Protein 7UWI (pdb70)

Organism: Homo sapiens (NCBI:txid9606)

Structure (mmCIF, N/CA/C/O backbone):
data_7UWI
#
_entry.id   7UWI
#
_cell.length_a   49.680
_cell.length_b   91.810
_cell.length_c   113.350
_cell.angle_alpha   90.000
_cell.angle_beta   90.000
_cell.angle_gamma   90.000
#
_symmetry.space_group_name_H-M   'P 21 21 21'
#
loop_
_entity.id
_entity.type
_entity.pdbx_description
1 polymer 'Catenin beta-1'
2 polymer 'Helicon Polypeptide FP01567'
3 non-polymer 'PHOSPHATE ION'
4 non-polymer GLYCEROL
5 non-polymer "N,N'-(1,4-phenylene)diacetamide"
6 water water
#
loop_
_atom_site.group_PDB
_atom_site.id
_atom_site.type_symbol
_atom_site.label_atom_id
_atom_site.label_alt_id
_atom_site.label_comp_id
_atom_site.label_asym_id
_atom_site.label_entity_id
_atom_site.label_seq_id
_atom_site.pdbx_PDB_ins_code
_atom_site.Cartn_x
_atom_site.Cartn_y
_atom_site.Cartn_z
_atom_site.occupancy
_atom_site.B_iso_or_equiv
_atom_site.auth_seq_id
_atom_site.auth_comp_id
_atom_site.auth_asym_id
_atom_site.auth_atom_id
_atom_site.pdbx_PDB_model_num
ATOM 1 N N . GLU A 1 5 ? -42.77000 50.90300 8.67000 1.000 99.26543 147 GLU A N 1
ATOM 2 C CA . GLU A 1 5 ? -42.98900 51.34500 7.26600 1.000 95.91807 147 GLU A CA 1
ATOM 3 C C . GLU A 1 5 ? -42.67100 50.19100 6.31900 1.000 88.32187 147 GLU A C 1
ATOM 4 O O . GLU A 1 5 ? -42.02800 49.23000 6.77800 1.000 104.10511 147 GLU A O 1
ATOM 10 N N . LEU A 1 6 ? -43.09300 50.29700 5.05700 1.000 95.08444 148 LEU A N 1
ATOM 11 C CA . LEU A 1 6 ? -42.80900 49.24400 4.04200 1.000 91.61136 148 LEU A CA 1
ATOM 12 C C . LEU A 1 6 ? -43.50900 47.95400 4.44700 1.000 89.21775 148 LEU A C 1
ATOM 13 O O . LEU A 1 6 ? -44.58900 47.67500 3.90600 1.000 98.07883 148 LEU A O 1
ATOM 18 N N . ALA A 1 7 ? -42.89600 47.20900 5.36000 1.000 91.85057 149 ALA A N 1
ATOM 19 C CA . ALA A 1 7 ? -43.48500 45.94600 5.85300 1.000 96.68373 149 ALA A CA 1
ATOM 20 C C . ALA A 1 7 ? -44.93200 46.16200 6.29800 1.000 95.70257 149 ALA A C 1
ATOM 21 O O . ALA A 1 7 ? -45.72300 45.21500 6.19500 1.000 102.69875 149 ALA A O 1
ATOM 23 N N . THR A 1 8 ? -45.25400 47.35300 6.79400 1.000 94.79073 150 THR A N 1
ATOM 24 C CA . THR A 1 8 ? -46.61400 47.60000 7.32600 1.000 95.03625 150 THR A CA 1
ATOM 25 C C . THR A 1 8 ? -47.61100 47.79900 6.18800 1.000 97.91308 150 THR A C 1
ATOM 26 O O . THR A 1 8 ? -48.77100 47.39700 6.35800 1.000 104.55835 150 THR A O 1
ATOM 30 N N . ARG A 1 9 ? -47.18700 48.38900 5.07300 1.000 99.20197 151 ARG A N 1
ATOM 31 C CA . ARG A 1 9 ? -48.16200 48.70100 4.03200 1.000 95.46063 151 ARG A CA 1
ATOM 32 C C . ARG A 1 9 ? -47.61800 48.50900 2.62000 1.000 91.42669 151 ARG A C 1
ATOM 33 O O . ARG A 1 9 ? -48.23600 47.80700 1.81400 1.000 92.54224 151 ARG A O 1
ATOM 41 N N . ALA A 1 10 ? -46.47400 49.12700 2.31300 1.000 90.68941 152 ALA A N 1
ATOM 42 C CA . ALA A 1 10 ? -45.96100 49.12500 0.94400 1.000 86.40158 152 ALA A CA 1
ATOM 43 C C . ALA A 1 10 ? -45.81900 47.71200 0.39400 1.000 89.52017 152 ALA A C 1
ATOM 44 O O . ALA A 1 10 ? -46.34400 47.39600 -0.68400 1.000 87.28277 152 ALA A O 1
ATOM 46 N N . ILE A 1 11 ? -45.12500 46.84100 1.13100 1.000 91.43650 153 ILE A N 1
ATOM 47 C CA . ILE A 1 11 ? -44.93100 45.46900 0.66100 1.000 83.46677 153 ILE A CA 1
ATOM 48 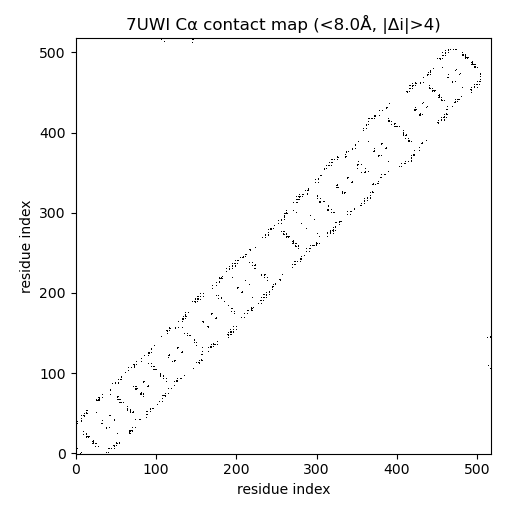C C . ILE A 1 11 ? -46.24300 44.68900 0.64200 1.000 74.69571 153 ILE A C 1
ATOM 49 O O . ILE A 1 11 ? -46.51300 44.00900 -0.36300 1.000 82.37505 153 ILE A O 1
ATOM 54 N N . PRO A 1 12 ? -47.09300 44.72200 1.69000 1.000 75.51906 154 PRO A N 1
ATOM 55 C CA . PRO A 1 12 ? -48.42700 44.10600 1.54200 1.000 81.07341 154 PRO A CA 1
ATOM 56 C C . PRO A 1 12 ? -49.23200 44.67500 0.38700 1.000 73.19074 154 PRO A C 1
ATOM 57 O O . PRO A 1 12 ? -49.96400 43.92700 -0.27200 1.000 73.69368 154 PRO A O 1
ATOM 61 N N . GLU A 1 13 ? -49.13400 45.98300 0.13300 1.000 68.94572 155 GLU A N 1
ATOM 62 C CA . GLU A 1 13 ? -49.85300 46.56800 -0.99400 1.000 82.55181 155 GLU A CA 1
ATOM 63 C C . GLU A 1 13 ? -49.21600 46.16300 -2.31600 1.000 81.12647 155 GLU A C 1
ATOM 64 O O . GLU A 1 13 ? -49.92200 45.87100 -3.28900 1.000 86.65519 155 GLU A O 1
ATOM 70 N N . LEU A 1 14 ? -47.88300 46.13700 -2.36900 1.000 74.54833 156 LEU A N 1
ATOM 71 C CA . LEU A 1 14 ? -47.19800 45.70500 -3.58300 1.000 76.44144 156 LEU A CA 1
ATOM 72 C C . LEU A 1 14 ? -47.43400 44.22500 -3.85200 1.000 73.61515 156 LEU A C 1
ATOM 73 O O . LEU A 1 14 ? -47.55800 43.81400 -5.01100 1.000 83.01898 156 LEU A O 1
ATOM 78 N N . THR A 1 15 ? -47.48900 43.40900 -2.79600 1.000 72.49617 157 THR A N 1
ATOM 79 C CA . THR A 1 15 ? -47.85600 42.00700 -2.96800 1.000 73.25192 157 THR A CA 1
ATOM 80 C C . THR A 1 15 ? -49.26200 41.88200 -3.53900 1.000 71.93642 157 THR A C 1
ATOM 81 O O . THR A 1 15 ? -49.52100 41.03200 -4.39900 1.000 70.76405 157 THR A O 1
ATOM 85 N N . LYS A 1 16 ? -50.18000 42.73700 -3.08200 1.000 77.08071 158 LYS A N 1
ATOM 86 C CA . LYS A 1 16 ? -51.54700 42.71100 -3.59100 1.000 79.34142 158 LYS A CA 1
ATOM 87 C C . LYS A 1 16 ? -51.60400 43.16400 -5.04500 1.000 80.00522 158 LYS A C 1
ATOM 88 O O . LYS A 1 16 ? -52.40300 42.64400 -5.83200 1.000 81.76513 158 LYS A O 1
ATOM 94 N N . LEU A 1 17 ? -50.76500 44.13100 -5.42000 1.000 66.76572 159 LEU A N 1
ATOM 95 C CA . LEU A 1 17 ? -50.71600 44.58300 -6.80500 1.000 82.73965 159 LEU A CA 1
ATOM 96 C C . LEU A 1 17 ? -49.95600 43.60900 -7.69500 1.000 82.62838 159 LEU A C 1
ATOM 97 O O . LEU A 1 17 ? -50.23700 43.52200 -8.89600 1.000 69.85766 159 LEU A O 1
ATOM 102 N N . LEU A 1 18 ? -48.99700 42.87300 -7.12900 1.000 70.06133 160 LEU A N 1
ATOM 103 C CA . LEU A 1 18 ? -48.18600 41.95700 -7.92200 1.000 73.35499 160 LEU A CA 1
ATOM 104 C C . LEU A 1 18 ? -48.96300 40.72500 -8.36500 1.000 72.99045 160 LEU A C 1
ATOM 105 O O . LEU A 1 18 ? -48.53600 40.04600 -9.30500 1.000 72.04118 160 LEU A O 1
ATOM 110 N N . ASN A 1 19 ? -50.08600 40.42000 -7.71500 1.000 81.11522 161 ASN A N 1
ATOM 111 C CA . ASN A 1 19 ? -50.92700 39.29000 -8.09200 1.000 78.32672 161 ASN A CA 1
ATOM 112 C C . ASN A 1 19 ? -52.30800 39.74300 -8.55200 1.000 83.24308 161 ASN A C 1
ATOM 113 O O . ASN A 1 19 ? -53.28700 39.00400 -8.43200 1.000 80.17511 161 ASN A O 1
ATOM 118 N N . ASP A 1 20 ? -52.39500 40.96000 -9.07600 1.000 88.35148 162 ASP A N 1
ATOM 119 C CA . ASP A 1 20 ? -53.62300 41.44600 -9.67500 1.000 81.93145 162 ASP A CA 1
ATOM 120 C C . ASP A 1 20 ? -53.80300 40.83700 -11.06200 1.000 88.75162 162 ASP A C 1
ATOM 121 O O . ASP A 1 20 ? -52.84500 40.40800 -11.71000 1.000 91.95236 162 ASP A O 1
ATOM 126 N N . GLU A 1 21 ? -55.05500 40.79200 -11.51600 1.000 93.17733 163 GLU A N 1
ATOM 127 C CA . GLU A 1 21 ? -55.30700 40.25100 -12.84600 1.000 91.87821 163 GLU A CA 1
ATOM 128 C C . GLU A 1 21 ? -54.98200 41.26800 -13.93100 1.000 95.59744 163 GLU A C 1
ATOM 129 O O . GLU A 1 21 ? -54.60300 40.88100 -15.04000 1.000 98.62910 163 GLU A O 1
ATOM 135 N N . ASP A 1 22 ? -55.09000 42.56100 -13.64000 1.000 93.44595 164 ASP A N 1
ATOM 136 C CA . ASP A 1 22 ? -54.69700 43.55900 -14.62700 1.000 83.67254 164 ASP A CA 1
ATOM 137 C C . ASP A 1 22 ? -53.19800 43.43800 -14.88000 1.000 92.14793 164 ASP A C 1
ATOM 138 O O . ASP A 1 22 ? -52.38600 43.72000 -13.99200 1.000 81.40824 164 ASP A O 1
ATOM 143 N N . GLN A 1 23 ? -52.83100 42.98400 -16.08300 1.000 81.16189 165 GLN A N 1
ATOM 144 C CA . GLN A 1 23 ? -51.42000 42.78000 -16.39800 1.000 80.91758 165 GLN A CA 1
ATOM 145 C C . GLN A 1 23 ? -50.62600 44.07200 -16.27800 1.000 76.90977 165 GLN A C 1
ATOM 146 O O . GLN A 1 23 ? -49.46500 44.04700 -15.85400 1.000 80.66018 165 GLN A O 1
ATOM 152 N N . VAL A 1 24 ? -51.23100 45.20700 -16.63200 1.000 83.56594 166 VAL A N 1
ATOM 153 C CA . VAL A 1 24 ? -50.53800 46.48600 -16.51900 1.000 87.88762 166 VAL A CA 1
ATOM 154 C C . VAL A 1 24 ? -50.24400 46.81700 -15.06000 1.000 82.74142 166 VAL A C 1
ATOM 155 O O . VAL A 1 24 ? -49.20800 47.41900 -14.75000 1.000 78.09677 166 VAL A O 1
ATOM 159 N N . VAL A 1 25 ? -51.13700 46.43500 -14.14400 1.000 86.86638 167 VAL A N 1
ATOM 160 C CA . VAL A 1 25 ? -50.88400 46.66200 -12.72400 1.000 70.82577 167 VAL A CA 1
ATOM 161 C C . VAL A 1 25 ? -49.75000 45.76700 -12.23800 1.000 70.55665 167 VAL A C 1
ATOM 162 O O . VAL A 1 25 ? -48.89500 46.19500 -11.45300 1.000 80.34805 167 VAL A O 1
ATOM 166 N N . VAL A 1 26 ? -49.71500 44.51700 -12.70800 1.000 79.04939 168 VAL A N 1
ATOM 167 C CA . VAL A 1 26 ? -48.64500 43.60000 -12.32300 1.000 76.41375 168 VAL A CA 1
ATOM 168 C C . VAL A 1 26 ? -47.29600 44.11900 -12.80500 1.000 65.45024 168 VAL A C 1
ATOM 169 O O . VAL A 1 26 ? -46.30300 44.09200 -12.06700 1.000 61.63597 168 VAL A O 1
ATOM 173 N N . ASN A 1 27 ? -47.24200 44.61100 -14.04400 1.000 74.39264 169 ASN A N 1
ATOM 174 C CA A ASN A 1 27 ? -45.98100 45.10300 -14.58800 0.003 69.52587 169 ASN A CA 1
ATOM 175 C CA B ASN A 1 27 ? -45.98100 45.10300 -14.58800 0.997 71.36076 169 ASN A CA 1
ATOM 176 C C . ASN A 1 27 ? -45.50400 46.35600 -13.86600 1.000 69.85127 169 ASN A C 1
ATOM 177 O O . ASN A 1 27 ? -44.29500 46.55100 -13.70200 1.000 70.59178 169 ASN A O 1
ATOM 186 N N . LYS A 1 28 ? -46.43000 47.21300 -13.43100 1.000 72.00283 170 LYS A N 1
ATOM 187 C CA . LYS A 1 28 ? -46.03200 48.40600 -12.69100 1.000 70.48133 170 LYS A CA 1
ATOM 188 C C . LYS A 1 28 ? -45.47600 48.04000 -11.32100 1.000 81.27394 170 LYS A C 1
ATOM 189 O O . LYS A 1 28 ? -44.50700 48.65000 -10.85400 1.000 72.61314 170 LYS A O 1
ATOM 195 N N . ALA A 1 29 ? -46.07000 47.04100 -10.66500 1.000 72.50312 171 ALA A N 1
ATOM 196 C CA . ALA A 1 29 ? -45.56300 46.60300 -9.37000 1.000 58.93071 171 ALA A CA 1
ATOM 197 C C . ALA A 1 29 ? -44.21800 45.90200 -9.51200 1.000 67.01856 171 ALA A C 1
ATOM 198 O O . ALA A 1 29 ? -43.29600 46.15600 -8.72800 1.000 73.06158 171 ALA A O 1
ATOM 200 N N . ALA A 1 30 ? -44.08300 45.02800 -10.51400 1.000 72.09559 172 ALA A N 1
ATOM 201 C CA . ALA A 1 30 ? -42.84500 44.27300 -10.69200 1.000 57.02132 172 ALA A CA 1
ATOM 202 C C . ALA A 1 30 ? -41.64400 45.18800 -10.89400 1.000 71.12007 172 ALA A C 1
ATOM 203 O O . ALA A 1 30 ? -40.53300 44.85500 -10.46400 1.000 73.99187 172 ALA A O 1
ATOM 205 N N . VAL A 1 31 ? -41.84100 46.33700 -11.54500 1.000 58.32684 173 VAL A N 1
ATOM 206 C CA . VAL A 1 31 ? -40.73900 47.27600 -11.73100 1.000 60.55905 173 VAL A CA 1
ATOM 207 C C . VAL A 1 31 ? -40.36500 47.92800 -10.40600 1.000 61.01571 173 VAL A C 1
ATOM 208 O O . VAL A 1 31 ? -39.18100 48.14400 -10.11600 1.000 65.51809 173 VAL A O 1
ATOM 212 N N . MET A 1 32 ? -41.36100 48.24400 -9.57400 1.000 70.71493 174 MET A N 1
ATOM 213 C CA . MET A 1 32 ? -41.06700 48.83000 -8.27000 1.000 80.37801 174 MET A CA 1
ATOM 214 C C . MET A 1 32 ? -40.42200 47.81000 -7.33900 1.000 70.46690 174 MET A C 1
ATOM 215 O O . MET A 1 32 ? -39.50900 48.15100 -6.57700 1.000 76.42074 174 MET A O 1
ATOM 220 N N . VAL A 1 33 ? -40.88000 46.55600 -7.38400 1.000 70.28704 175 VAL A N 1
ATOM 221 C CA . VAL A 1 33 ? -40.27300 45.51500 -6.55900 1.000 69.28525 175 VAL A CA 1
ATOM 222 C C . VAL A 1 33 ? -38.82700 45.28000 -6.97700 1.000 72.74828 175 VAL A C 1
ATOM 223 O O . VAL A 1 33 ? -37.94800 45.05800 -6.13500 1.000 70.63987 175 VAL A O 1
ATOM 227 N N . HIS A 1 34 ? -38.55700 45.33100 -8.28400 1.000 71.33456 176 HIS A N 1
ATOM 228 C CA . HIS A 1 34 ? -37.18700 45.17200 -8.76100 1.000 54.94707 176 HIS A CA 1
ATOM 229 C C . HIS A 1 34 ? -36.30000 46.31100 -8.27500 1.000 62.69037 176 HIS A C 1
ATOM 230 O O . HIS A 1 34 ? -35.13000 46.09700 -7.93800 1.000 72.60321 176 HIS A O 1
ATOM 237 N N . GLN A 1 35 ? -36.84300 47.53000 -8.22300 1.000 69.35131 177 GLN A N 1
ATOM 238 C CA . GLN A 1 35 ? -36.06200 48.66700 -7.75100 1.000 62.77432 177 GLN A CA 1
ATOM 239 C C . GLN A 1 35 ? -35.82900 48.60600 -6.24700 1.000 72.94382 177 GLN A C 1
ATOM 240 O O . GLN A 1 35 ? -34.76600 49.01900 -5.77000 1.000 80.51825 177 GLN A O 1
ATOM 246 N N . LEU A 1 36 ? -36.80300 48.09900 -5.48600 1.000 70.19252 178 LEU A N 1
ATOM 247 C CA . LEU A 1 36 ? -36.62700 47.96400 -4.04400 1.000 71.17675 178 LEU A CA 1
ATOM 248 C C . LEU A 1 36 ? -35.60100 46.89800 -3.68400 1.000 74.71256 178 LEU A C 1
ATOM 249 O O . LEU A 1 36 ? -35.04400 46.94000 -2.58300 1.000 80.00003 178 LEU A O 1
ATOM 254 N N . SER A 1 37 ? -35.33800 45.95200 -4.58200 1.000 69.67421 179 SER A N 1
ATOM 255 C CA . SER A 1 37 ? -34.39600 44.87000 -4.32700 1.000 60.64287 179 SER A CA 1
ATOM 256 C C . SER A 1 37 ? -32.94400 45.27300 -4.56300 1.000 74.34832 179 SER A C 1
ATOM 257 O O . SER A 1 37 ? -32.06600 44.40400 -4.52900 1.000 72.71007 179 SER A O 1
ATOM 260 N N . LYS A 1 38 ? -32.66700 46.55700 -4.79200 1.000 77.17463 180 LYS A N 1
ATOM 261 C CA . LYS A 1 38 ? -31.32500 47.02200 -5.11600 1.000 79.19937 180 LYS A CA 1
ATOM 262 C C . LYS A 1 38 ? -30.65500 47.76200 -3.96500 1.000 79.83793 180 LYS A C 1
ATOM 263 O O . LYS A 1 38 ? -29.55100 48.28900 -4.14100 1.000 82.25343 180 LYS A O 1
ATOM 269 N N . LYS A 1 39 ? -31.28700 47.81800 -2.79500 1.000 79.59257 181 LYS A N 1
ATOM 270 C CA . LYS A 1 39 ? -30.69700 48.45700 -1.62700 1.000 80.74013 181 LYS A CA 1
ATOM 271 C C . LYS A 1 39 ? -30.96900 47.60200 -0.40000 1.000 86.73989 181 LYS A C 1
ATOM 272 O O . LYS A 1 39 ? -32.04700 47.01600 -0.27100 1.000 79.06068 181 LYS A O 1
ATOM 278 N N . GLU A 1 40 ? -29.98600 47.55100 0.50500 1.000 96.97110 182 GLU A N 1
ATOM 279 C CA . GLU A 1 40 ? -30.01800 46.58900 1.60500 1.000 88.74004 182 GLU A CA 1
ATOM 280 C C . GLU A 1 40 ? -31.24600 46.77200 2.48900 1.000 84.47324 182 GLU A C 1
ATOM 281 O O . GLU A 1 40 ? -31.84300 45.78800 2.94100 1.000 84.22466 182 GLU A O 1
ATOM 287 N N . ALA A 1 41 ? -31.63700 48.02200 2.74800 1.000 88.84316 183 ALA A N 1
ATOM 288 C CA . ALA A 1 41 ? -32.74600 48.27700 3.66400 1.000 86.40513 183 ALA A CA 1
ATOM 289 C C . ALA A 1 41 ? -34.05400 47.71300 3.12200 1.000 91.75270 183 ALA A C 1
ATOM 290 O O . ALA A 1 41 ? -34.77800 47.00100 3.82900 1.000 84.08945 183 ALA A O 1
ATOM 292 N N . SER A 1 42 ? -34.37600 48.02300 1.86600 1.000 90.14655 184 SER A N 1
ATOM 293 C CA . SER A 1 42 ? -35.62500 47.54500 1.28400 1.000 78.97335 184 SER A CA 1
ATOM 294 C C . SER A 1 42 ? -35.53100 46.09100 0.84700 1.000 74.64514 184 SER A C 1
ATOM 295 O O . SER A 1 42 ? -36.52400 45.36000 0.92900 1.000 72.04596 184 SER A O 1
ATOM 298 N N . ARG A 1 43 ? -34.35600 45.65400 0.38700 1.000 86.73539 185 ARG A N 1
ATOM 299 C CA . ARG A 1 43 ? -34.19900 44.26900 -0.04300 1.000 75.25637 185 ARG A CA 1
ATOM 300 C C . ARG A 1 43 ? -34.38500 43.30600 1.12500 1.000 72.05823 185 ARG A C 1
ATOM 301 O O . ARG A 1 43 ? -34.95100 42.21900 0.95700 1.000 63.97369 185 ARG A O 1
ATOM 309 N N . HIS A 1 44 ? -33.93200 43.69500 2.32100 1.000 85.10007 186 HIS A N 1
ATOM 310 C CA . HIS A 1 44 ? -34.15100 42.86800 3.50500 1.000 73.25630 186 HIS A CA 1
ATOM 311 C C . HIS A 1 44 ? -35.63700 42.68600 3.78600 1.000 65.86658 186 HIS A C 1
ATOM 312 O O . HIS A 1 44 ? -36.08100 41.58800 4.14500 1.000 74.64598 186 HIS A O 1
ATOM 319 N N . ALA A 1 45 ? -36.42200 43.75100 3.62900 1.000 74.40086 187 ALA A N 1
ATOM 320 C CA . ALA A 1 45 ? -37.85300 43.68200 3.89100 1.000 73.05904 187 ALA A CA 1
ATOM 321 C C . ALA A 1 45 ? -38.60900 42.86800 2.84800 1.000 68.70479 187 ALA A C 1
ATOM 322 O O . ALA A 1 45 ? -39.77100 42.52000 3.08500 1.000 69.47971 187 ALA A O 1
ATOM 324 N N . ILE A 1 46 ? -37.98700 42.56000 1.71000 1.000 68.26481 188 ILE A N 1
ATOM 325 C CA . ILE A 1 46 ? -38.62900 41.70200 0.71800 1.000 67.65769 188 ILE A CA 1
ATOM 326 C C . ILE A 1 46 ? -38.44900 40.23300 1.07900 1.000 65.86986 188 ILE A C 1
ATOM 327 O O . ILE A 1 46 ? -39.39700 39.44200 1.01300 1.000 65.41291 188 ILE A O 1
ATOM 332 N N . MET A 1 47 ? -37.23000 39.84200 1.46200 1.000 76.04032 189 MET A N 1
ATOM 333 C CA . MET A 1 47 ? -36.98100 38.45100 1.82600 1.000 64.62024 189 MET A CA 1
ATOM 334 C C . MET A 1 47 ? -37.58900 38.08000 3.17100 1.000 64.67143 189 MET A C 1
ATOM 335 O O . MET A 1 47 ? -37.73900 36.88800 3.45800 1.000 75.71956 189 MET A O 1
ATOM 340 N N . ARG A 1 48 ? -37.92500 39.06200 4.00200 1.000 63.46577 190 ARG A N 1
ATOM 341 C CA . ARG A 1 48 ? -38.60800 38.80900 5.26200 1.000 78.13877 190 ARG A CA 1
ATOM 342 C C . ARG A 1 48 ? -40.11800 38.72100 5.09300 1.000 80.34725 190 ARG A C 1
ATOM 343 O O . ARG A 1 48 ? -40.84100 38.62900 6.09000 1.000 64.48239 190 ARG A O 1
ATOM 351 N N . SER A 1 49 ? -40.60400 38.74600 3.85100 1.000 64.65509 191 SER A N 1
ATOM 352 C CA . SER A 1 49 ? -42.02100 38.60000 3.53000 1.000 65.25137 191 SER A CA 1
ATOM 353 C C . SER A 1 49 ? -42.16800 37.43300 2.56400 1.000 67.56743 191 SER A C 1
ATOM 354 O O . SER A 1 49 ? -42.04200 37.60900 1.34100 1.000 65.06556 191 SER A O 1
ATOM 357 N N . PRO A 1 50 ? -42.41400 36.22000 3.06500 1.000 62.39032 192 PRO A N 1
ATOM 358 C CA . PRO A 1 50 ? -42.66000 35.08900 2.15500 1.000 61.89510 192 PRO A CA 1
ATOM 359 C C . PRO A 1 50 ? -43.84500 35.30700 1.23200 1.000 67.01137 192 PRO A C 1
ATOM 360 O O . PRO A 1 50 ? -43.90400 34.68000 0.16600 1.000 62.94141 192 PRO A O 1
ATOM 364 N N . GLN A 1 51 ? -44.78800 36.17500 1.60600 1.000 69.24722 193 GLN A N 1
ATOM 365 C CA . GLN A 1 51 ? -45.89200 36.50200 0.71000 1.000 63.70899 193 GLN A CA 1
ATOM 366 C C . GLN A 1 51 ? -45.38800 37.21300 -0.54000 1.000 65.79743 193 GLN A C 1
ATOM 367 O O . GLN A 1 51 ? -45.87900 36.96300 -1.64700 1.000 76.11036 193 GLN A O 1
ATOM 373 N N . MET A 1 52 ? -44.40400 38.10100 -0.38200 1.000 64.08431 194 MET A N 1
ATOM 374 C CA . MET A 1 52 ? -43.86200 38.81500 -1.53300 1.000 66.33779 194 MET A CA 1
ATOM 375 C C . MET A 1 52 ? -43.05600 37.88700 -2.43300 1.000 68.14042 194 MET A C 1
ATOM 376 O O . MET A 1 52 ? -43.19000 37.93500 -3.66100 1.000 73.26050 194 MET A O 1
ATOM 381 N N . VAL A 1 53 ? -42.21400 37.03600 -1.84100 1.000 63.23013 195 VAL A N 1
ATOM 382 C CA . VAL A 1 53 ? -41.38500 36.13400 -2.63800 1.000 56.24457 195 VAL A CA 1
ATOM 383 C C . VAL A 1 53 ? -42.25600 35.16800 -3.42800 1.000 54.96014 195 VAL A C 1
ATOM 384 O O . VAL A 1 53 ? -41.95400 34.83900 -4.58200 1.000 56.43233 195 VAL A O 1
ATOM 388 N N . SER A 1 54 ? -43.34900 34.69700 -2.82300 1.000 53.73664 196 SER A N 1
ATOM 389 C CA . SER A 1 54 ? -44.27400 33.83500 -3.55100 1.000 52.87371 196 SER A CA 1
ATOM 390 C C . SER A 1 54 ? -44.86600 34.56100 -4.75300 1.000 75.60503 196 SER A C 1
ATOM 391 O O . SER A 1 54 ? -44.93300 34.00100 -5.85200 1.000 63.18129 196 SER A O 1
ATOM 394 N N . ALA A 1 55 ? -45.27900 35.81800 -4.56900 1.000 61.94304 197 ALA A N 1
ATOM 395 C CA . ALA A 1 55 ? -45.84400 36.57800 -5.68000 1.000 56.07563 197 ALA A CA 1
ATOM 396 C C . ALA A 1 55 ? -44.82300 36.77600 -6.79400 1.000 62.85793 197 ALA A C 1
ATOM 397 O O . ALA A 1 55 ? -45.16900 36.71700 -7.97900 1.000 56.68846 197 ALA A O 1
ATOM 399 N N . ILE A 1 56 ? -43.55900 37.00600 -6.43400 1.000 53.85092 198 ILE A N 1
ATOM 400 C CA . ILE A 1 56 ? -42.52200 37.19000 -7.44600 1.000 53.73948 198 ILE A CA 1
ATOM 401 C C . ILE A 1 56 ? -42.27900 35.89200 -8.20500 1.000 56.62213 198 ILE A C 1
ATOM 402 O O . ILE A 1 56 ? -42.06500 35.89900 -9.42400 1.000 61.80572 198 ILE A O 1
ATOM 407 N N . VAL A 1 57 ? -42.31500 34.75800 -7.50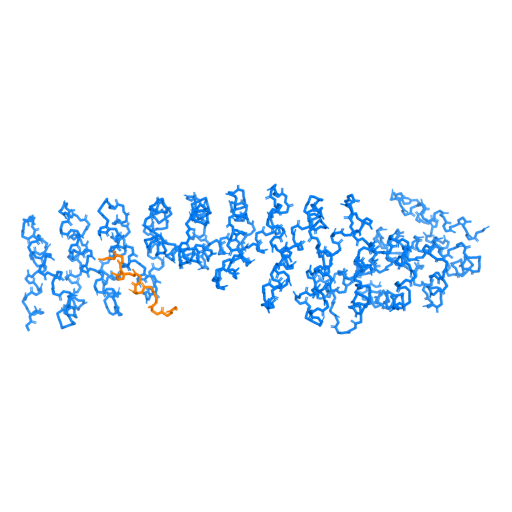300 1.000 55.86472 199 VAL A N 1
ATOM 408 C CA . VAL A 1 57 ? -42.06900 33.47100 -8.14700 1.000 61.25398 199 VAL A CA 1
ATOM 409 C C . VAL A 1 57 ? -43.21300 33.11700 -9.09200 1.000 59.47684 199 VAL A C 1
ATOM 410 O O . VAL A 1 57 ? -42.98700 32.69200 -10.23100 1.000 57.27310 199 VAL A O 1
ATOM 414 N N . ARG A 1 58 ? -44.45700 33.29200 -8.63800 1.000 59.78990 200 ARG A N 1
ATOM 415 C CA . ARG A 1 58 ? -45.60200 32.95800 -9.48100 1.000 66.63749 200 ARG A CA 1
ATOM 416 C C . ARG A 1 58 ? -45.71600 33.90300 -10.67200 1.000 65.59945 200 ARG A C 1
ATOM 417 O O . ARG A 1 58 ? -46.05100 33.47000 -11.78100 1.000 66.62051 200 ARG A O 1
ATOM 425 N N . THR A 1 59 ? -45.44700 35.19500 -10.46500 1.000 62.06112 201 THR A N 1
ATOM 426 C CA . THR A 1 59 ? -45.49700 36.14300 -11.57500 1.000 60.52142 201 THR A CA 1
ATOM 427 C C . THR A 1 59 ? -44.44800 35.81100 -12.62800 1.000 62.87668 201 THR A C 1
ATOM 428 O O . THR A 1 59 ? -44.69200 35.96500 -13.83000 1.000 56.40805 201 THR A O 1
ATOM 432 N N . MET A 1 60 ? -43.27600 35.34000 -12.19400 1.000 60.09312 202 MET A N 1
ATOM 433 C CA . MET A 1 60 ? -42.21100 35.01000 -13.13400 1.000 53.13129 202 MET A CA 1
ATOM 434 C C . MET A 1 60 ? -42.60500 33.86400 -14.05800 1.000 58.36512 202 MET A C 1
ATOM 435 O O . MET A 1 60 ? -42.22100 33.85600 -15.23300 1.000 60.72422 202 MET A O 1
ATOM 440 N N . GLN A 1 61 ? -43.38300 32.90100 -13.55900 1.000 63.76540 203 GLN A N 1
ATOM 441 C CA . GLN A 1 61 ? -43.80100 31.77100 -14.38300 1.000 63.25760 203 GLN A CA 1
ATOM 442 C C . GLN A 1 61 ? -44.92800 32.15400 -15.33500 1.000 67.01632 203 GLN A C 1
ATOM 443 O O . GLN A 1 61 ? -44.85800 31.87800 -16.53800 1.000 74.56918 203 GLN A O 1
ATOM 449 N N . ASN A 1 62 ? -45.97700 32.78700 -14.81000 1.000 65.52738 204 ASN A N 1
ATOM 450 C CA . ASN A 1 62 ? -47.23200 32.93100 -15.53600 1.000 68.04906 204 ASN A CA 1
ATOM 451 C C . ASN A 1 62 ? -47.26600 34.12300 -16.48300 1.000 79.14158 204 ASN A C 1
ATOM 452 O O . ASN A 1 62 ? -48.07600 34.12300 -17.41700 1.000 78.45689 204 ASN A O 1
ATOM 457 N N . THR A 1 63 ? -46.42200 35.13000 -16.27400 1.000 63.09086 205 THR A N 1
ATOM 458 C CA . THR A 1 63 ? -46.50500 36.33800 -17.08200 1.000 75.10116 205 THR A CA 1
ATOM 459 C C . THR A 1 63 ? -46.08500 36.06400 -18.52300 1.000 65.95529 205 THR A C 1
ATOM 460 O O . THR A 1 63 ? -45.32000 35.13900 -18.81200 1.000 78.33686 205 THR A O 1
ATOM 464 N N . ASN A 1 64 ? -46.61800 36.87500 -19.43400 1.000 74.93776 206 ASN A N 1
ATOM 465 C CA . ASN A 1 64 ? -46.21400 36.86600 -20.83200 1.000 87.67925 206 ASN A CA 1
ATOM 466 C C . ASN A 1 64 ? -45.55100 38.17400 -21.24000 1.000 87.95797 206 ASN A C 1
ATOM 467 O O . ASN A 1 64 ? -45.25800 38.37100 -22.42400 1.000 99.40675 206 ASN A O 1
ATOM 472 N N . ASP A 1 65 ? -45.31600 39.07200 -20.28800 1.000 85.14314 207 ASP A N 1
ATOM 473 C CA . ASP A 1 65 ? -44.59000 40.31000 -20.53800 1.000 84.33027 207 ASP A CA 1
ATOM 474 C C . ASP A 1 65 ? -43.10900 40.07100 -20.26800 1.000 71.60622 207 ASP A C 1
ATOM 475 O O . ASP A 1 65 ? -42.73600 39.63100 -19.17500 1.000 59.37716 207 ASP A O 1
ATOM 480 N N . VAL A 1 66 ? -42.27100 40.35400 -21.26800 1.000 68.79931 208 VAL A N 1
ATOM 481 C CA . VAL A 1 66 ? -40.83700 40.11600 -21.12700 1.000 66.28086 208 VAL A CA 1
ATOM 482 C C . VAL A 1 66 ? -40.24900 41.01100 -20.04300 1.000 73.68267 208 VAL A C 1
ATOM 483 O O . VAL A 1 66 ? -39.40500 40.57700 -19.24900 1.000 71.08376 208 VAL A O 1
ATOM 487 N N . GLU A 1 67 ? -40.69300 42.27000 -19.98400 1.000 68.45237 209 GLU A N 1
ATOM 488 C CA . GLU A 1 67 ? -40.16900 43.19400 -18.98200 1.000 64.61607 209 GLU A CA 1
ATOM 489 C C . GLU A 1 67 ? -40.53400 42.76100 -17.56800 1.000 74.44091 209 GLU A C 1
ATOM 490 O O . GLU A 1 67 ? -39.78100 43.03000 -16.62500 1.000 65.47259 209 GLU A O 1
ATOM 496 N N . THR A 1 68 ? -41.67700 42.09400 -17.39800 1.000 79.15343 210 THR A N 1
ATOM 497 C CA . THR A 1 68 ? -42.06000 41.60400 -16.07900 1.000 58.44901 210 THR A CA 1
ATOM 498 C C . THR A 1 68 ? -41.27400 40.35500 -15.70200 1.000 68.46841 210 THR A C 1
ATOM 499 O O . THR A 1 68 ? -40.82200 40.22500 -14.55900 1.000 73.41344 210 THR A O 1
ATOM 503 N N . ALA A 1 69 ? -41.10700 39.42700 -16.64700 1.000 61.96346 211 ALA A N 1
ATOM 504 C CA . ALA A 1 69 ? -40.27100 38.26000 -16.39000 1.000 55.80359 211 ALA A CA 1
ATOM 505 C C . ALA A 1 69 ? -38.82400 38.66100 -16.14300 1.000 50.99681 211 ALA A C 1
ATOM 506 O O . ALA A 1 69 ? -38.10900 37.97800 -15.40200 1.000 69.75896 211 ALA A O 1
ATOM 508 N N . ARG A 1 70 ? -38.37700 39.76300 -16.74800 1.000 55.49372 212 ARG A N 1
ATOM 509 C CA . ARG A 1 70 ? -37.02500 40.25100 -16.49400 1.000 54.61122 212 ARG A CA 1
ATOM 510 C C . ARG A 1 70 ? -36.92200 40.89600 -15.11800 1.000 64.80006 212 ARG A C 1
ATOM 511 O O . ARG A 1 70 ? -35.90000 40.75500 -14.43500 1.000 68.13656 212 ARG A O 1
ATOM 519 N N . CYS A 1 71 ? -37.96800 41.60700 -14.69200 1.000 66.64182 213 CYS A N 1
ATOM 520 C CA . CYS A 1 71 ? -37.93100 42.26200 -13.38900 1.000 52.87281 213 CYS A CA 1
ATOM 521 C C . CYS A 1 71 ? -38.09800 41.25700 -12.25600 1.000 54.60286 213 CYS A C 1
ATOM 522 O O . CYS A 1 71 ? -37.45100 41.38200 -11.21100 1.000 64.63319 213 CYS A O 1
ATOM 525 N N . THR A 1 72 ? -38.96200 40.25500 -12.44200 1.000 56.97594 214 THR A N 1
ATOM 526 C CA . THR A 1 72 ? -39.16100 39.25600 -11.39700 1.000 61.69432 214 THR A CA 1
ATOM 527 C C . THR A 1 72 ? -37.95100 38.33900 -11.27200 1.000 56.06388 214 THR A C 1
ATOM 528 O O . THR A 1 72 ? -37.51900 38.02200 -10.15800 1.000 52.94208 214 THR A O 1
ATOM 532 N N . ALA A 1 73 ? -37.39100 37.90000 -12.40300 1.000 61.03486 215 ALA A N 1
ATOM 533 C CA . ALA A 1 73 ? -36.18100 37.08700 -12.35400 1.000 61.67547 215 ALA A CA 1
ATOM 534 C C . ALA A 1 73 ? -34.99700 37.89700 -11.84500 1.000 63.79918 215 ALA A C 1
ATOM 535 O O . ALA A 1 73 ? -34.21000 37.40900 -11.02500 1.000 51.58640 215 ALA A O 1
ATOM 537 N N . GLY A 1 74 ? -34.85400 39.13700 -12.31900 1.000 54.07527 216 GLY A N 1
ATOM 538 C CA . GLY A 1 74 ? -33.81000 40.00100 -11.80000 1.000 57.02637 216 GLY A CA 1
ATOM 539 C C . GLY A 1 74 ? -33.96700 40.28800 -10.32100 1.000 65.36874 216 GLY A C 1
ATOM 540 O O . GLY A 1 74 ? -32.97600 40.48400 -9.61200 1.000 54.23782 216 GLY A O 1
ATOM 541 N N . THR A 1 75 ? -35.20900 40.31900 -9.83500 1.000 64.38298 217 THR A N 1
ATOM 542 C CA . THR A 1 75 ? -35.43600 40.44500 -8.40100 1.000 54.26036 217 THR A CA 1
ATOM 543 C C . THR A 1 75 ? -34.89200 39.22800 -7.66500 1.000 53.12796 217 THR A C 1
ATOM 544 O O . THR A 1 75 ? -34.02200 39.35100 -6.79500 1.000 63.62323 217 THR A O 1
ATOM 548 N N . LEU A 1 76 ? -35.37700 38.03300 -8.02900 1.000 49.35640 218 LEU A N 1
ATOM 549 C CA . LEU A 1 76 ? -34.93500 36.80000 -7.38200 1.000 53.35071 218 LEU A CA 1
ATOM 550 C C . LEU A 1 76 ? -33.41900 36.66000 -7.38900 1.000 61.85777 218 LEU A C 1
ATOM 551 O O . LEU A 1 76 ? -32.83700 36.14000 -6.43000 1.000 58.82710 218 LEU A O 1
ATOM 556 N N . HIS A 1 77 ? -32.76200 37.12400 -8.45500 1.000 48.62863 219 HIS A N 1
ATOM 557 C CA . HIS A 1 77 ? -31.30600 37.09100 -8.49800 1.000 47.91065 219 HIS A CA 1
ATOM 558 C C . HIS A 1 77 ? -30.69200 38.01200 -7.44900 1.000 58.57632 219 HIS A C 1
ATOM 559 O O . HIS A 1 77 ? -29.60100 37.72800 -6.94100 1.000 60.24262 219 HIS A O 1
ATOM 566 N N . ASN A 1 78 ? -31.37200 39.11100 -7.11100 1.000 62.03722 220 ASN A N 1
ATOM 567 C CA . ASN A 1 78 ? -30.83600 40.03800 -6.12100 1.000 56.63827 220 ASN A CA 1
ATOM 568 C C . ASN A 1 78 ? -30.96900 39.50800 -4.69900 1.000 60.72454 220 ASN A C 1
ATOM 569 O O . ASN A 1 78 ? -30.10000 39.77900 -3.86200 1.000 70.02113 220 ASN A O 1
ATOM 574 N N . LEU A 1 79 ? -32.03800 38.76400 -4.39800 1.000 59.72281 221 LEU A N 1
ATOM 575 C CA . LEU A 1 79 ? -32.15000 38.16100 -3.07400 1.000 55.02157 221 LEU A CA 1
ATOM 576 C C . LEU A 1 79 ? -31.18600 36.99900 -2.88300 1.000 51.43858 221 LEU A C 1
ATOM 577 O O . LEU A 1 79 ? -30.87200 36.65600 -1.73900 1.000 73.00962 221 LEU A O 1
ATOM 582 N N . SER A 1 80 ? -30.70200 36.39700 -3.96700 1.000 63.31515 222 SER A N 1
ATOM 583 C CA . SER A 1 80 ? -29.87400 35.19900 -3.89300 1.000 56.90917 222 SER A CA 1
ATOM 584 C C . SER A 1 80 ? -28.42300 35.48500 -3.52000 1.000 63.43471 222 SER A C 1
ATOM 585 O O . SER A 1 80 ? -27.60000 34.56400 -3.56400 1.000 64.77843 222 SER A O 1
ATOM 588 N N . HIS A 1 81 ? -28.08800 36.71900 -3.15300 1.000 61.53000 223 HIS A N 1
ATOM 589 C CA . HIS A 1 81 ? -26.71100 37.07800 -2.84000 1.000 65.71000 223 HIS A CA 1
ATOM 590 C C . HIS A 1 81 ? -26.35200 36.86800 -1.37500 1.000 53.19613 223 HIS A C 1
ATOM 591 O O . HIS A 1 81 ? -25.18800 37.05900 -1.00700 1.000 72.83149 223 HIS A O 1
ATOM 598 N N . HIS A 1 82 ? -27.30900 36.48100 -0.53200 1.000 66.30473 224 HIS A N 1
ATOM 599 C CA . HIS A 1 82 ? -27.05400 36.29900 0.89000 1.000 75.16225 224 HIS A CA 1
ATOM 600 C C . HIS A 1 82 ? -27.85300 35.10300 1.39400 1.000 58.48491 224 HIS A C 1
ATOM 601 O O . HIS A 1 82 ? -28.61500 34.47700 0.65000 1.000 69.23981 224 HIS A O 1
ATOM 608 N N . ARG A 1 83 ? -27.67100 34.79100 2.67700 1.000 59.03455 225 ARG A N 1
ATOM 609 C CA . ARG A 1 83 ? -28.22500 33.58500 3.28200 1.000 71.07230 225 ARG A CA 1
ATOM 610 C C . ARG A 1 83 ? -29.74900 33.58500 3.28100 1.000 62.12822 225 ARG A C 1
ATOM 611 O O . ARG A 1 83 ? -30.37100 32.77800 2.58200 1.000 62.70629 225 ARG A O 1
ATOM 619 N N . GLU A 1 84 ? -30.35900 34.47900 4.06600 1.000 70.25798 226 GLU A N 1
ATOM 620 C CA . GLU A 1 84 ? -31.80500 34.44100 4.26000 1.000 68.20673 226 GLU A CA 1
ATOM 621 C C . GLU A 1 84 ? -32.57000 34.71100 2.97300 1.000 51.74361 226 GLU A C 1
ATOM 622 O O . GLU A 1 84 ? -33.74200 34.33100 2.87200 1.000 50.57081 226 GLU A O 1
ATOM 628 N N . GLY A 1 85 ? -31.94100 35.36000 1.99400 1.000 52.60855 227 GLY A N 1
ATOM 629 C CA . GLY A 1 85 ? -32.57500 35.49900 0.69400 1.000 54.70347 227 GLY A CA 1
ATOM 630 C C . GLY A 1 85 ? -32.65700 34.18100 -0.05000 1.000 44.33415 227 GLY A C 1
ATOM 631 O O . GLY A 1 85 ? -33.66700 33.88300 -0.69300 1.000 57.75251 227 GLY A O 1
ATOM 632 N N . LEU A 1 86 ? -31.59800 33.37000 0.02900 1.000 56.68180 228 LEU A N 1
ATOM 633 C CA . LEU A 1 86 ? -31.61600 32.05700 -0.60800 1.000 49.48259 228 LEU A CA 1
ATOM 634 C C . LEU A 1 86 ? -32.63500 31.13700 0.05100 1.000 44.71412 228 LEU A C 1
ATOM 635 O O . LEU A 1 86 ? -33.29200 30.34000 -0.62900 1.000 41.74383 228 LEU A O 1
ATOM 640 N N . LEU A 1 87 ? -32.77800 31.23100 1.37500 1.000 49.34501 229 LEU A N 1
ATOM 641 C CA . LEU A 1 87 ? -33.75000 30.39700 2.07200 1.000 47.67312 229 LEU A CA 1
ATOM 642 C C . LEU A 1 87 ? -35.17900 30.81100 1.74800 1.000 46.63767 229 LEU A C 1
ATOM 643 O O . LEU A 1 87 ? -36.07000 29.95700 1.68300 1.000 46.65250 229 LEU A O 1
ATOM 648 N N . ALA A 1 88 ? -35.41700 32.10800 1.54000 1.000 46.14343 230 ALA A N 1
ATOM 649 C CA . ALA A 1 88 ? -36.75500 32.56100 1.17200 1.000 50.63717 230 ALA A CA 1
ATOM 650 C C . ALA A 1 88 ? -37.12600 32.09700 -0.23000 1.000 49.17873 230 ALA A C 1
ATOM 651 O O . ALA A 1 88 ? -38.27900 31.72900 -0.48300 1.000 52.25567 230 ALA A O 1
ATOM 653 N N . ILE A 1 89 ? -36.16400 32.10700 -1.15400 1.000 41.34092 231 ILE A N 1
ATOM 654 C CA . ILE A 1 89 ? -36.41700 31.59000 -2.49500 1.000 59.55371 231 ILE A CA 1
ATOM 655 C C . ILE A 1 89 ? -36.65900 30.08700 -2.44700 1.000 57.00991 231 ILE A C 1
ATOM 656 O O . ILE A 1 89 ? -37.50500 29.55400 -3.17700 1.000 67.09205 231 ILE A O 1
ATOM 661 N N . PHE A 1 90 ? -35.93000 29.38200 -1.57900 1.000 40.40150 232 PHE A N 1
ATOM 662 C CA . PHE A 1 90 ? -36.05300 27.93000 -1.49800 1.000 44.72973 232 PHE A CA 1
ATOM 663 C C . PHE A 1 90 ? -37.42100 27.52000 -0.96400 1.000 47.97945 232 PHE A C 1
ATOM 664 O O . PHE A 1 90 ? -38.07400 26.62800 -1.52000 1.000 51.81867 232 PHE A O 1
ATOM 672 N N . LYS A 1 91 ? -37.87400 28.16300 0.11200 1.000 66.06360 233 LYS A N 1
ATOM 673 C CA . LYS A 1 91 ? -39.14000 27.80500 0.73800 1.000 63.94185 233 LYS A CA 1
ATOM 674 C C . LYS A 1 91 ? -40.35600 28.28400 -0.04600 1.000 58.84042 233 LYS A C 1
ATOM 675 O O . LYS A 1 91 ? -41.46700 27.81500 0.22400 1.000 62.01028 233 LYS A O 1
ATOM 681 N N . SER A 1 92 ? -40.18000 29.19500 -1.00200 1.000 63.59323 234 SER A N 1
ATOM 682 C CA . SER A 1 92 ? -41.28600 29.73700 -1.78000 1.000 56.79073 234 SER A CA 1
ATOM 683 C C . SER A 1 92 ? -41.44100 29.05200 -3.13300 1.000 74.04161 234 SER A C 1
ATOM 684 O O . SER A 1 92 ? -42.03600 29.63100 -4.04900 1.000 74.13384 234 SER A O 1
ATOM 687 N N . GLY A 1 93 ? -40.92200 27.83600 -3.27500 1.000 61.33293 235 GLY A N 1
ATOM 688 C CA . GLY A 1 93 ? -41.02700 27.12000 -4.53800 1.000 52.30856 235 GLY A CA 1
ATOM 689 C C . GLY A 1 93 ? -40.32500 27.80900 -5.68800 1.000 47.68274 235 GLY A C 1
ATOM 690 O O . GLY A 1 93 ? -40.82200 27.78500 -6.82100 1.000 57.24938 235 GLY A O 1
ATOM 691 N N . GLY A 1 94 ? -39.17300 28.42700 -5.42100 1.000 51.67193 236 GLY A N 1
ATOM 692 C CA . GLY A 1 94 ? -38.47700 29.16300 -6.46100 1.000 54.70463 236 GLY A CA 1
ATOM 693 C C . GLY A 1 94 ? -37.64200 28.30000 -7.38000 1.000 48.47971 236 GLY A C 1
ATOM 694 O O . GLY A 1 94 ? -37.43700 28.65600 -8.54400 1.000 53.77972 236 GLY A O 1
ATOM 695 N N . ILE A 1 95 ? -37.15300 27.16600 -6.88700 1.000 47.97229 237 ILE A N 1
ATOM 696 C CA . ILE A 1 95 ? -36.26500 26.30300 -7.66600 1.000 63.03932 237 ILE A CA 1
ATOM 697 C C . ILE A 1 95 ? -37.01300 25.66200 -8.83500 1.000 47.38094 237 ILE A C 1
ATOM 698 O O . ILE A 1 95 ? -36.50900 25.71300 -9.96600 1.000 61.45496 237 ILE A O 1
ATOM 703 N N . PRO A 1 96 ? -38.19500 25.05700 -8.64300 1.000 49.41795 238 PRO A N 1
ATOM 704 C CA . PRO A 1 96 ? -38.92000 24.53900 -9.81700 1.000 54.55374 238 PRO A CA 1
ATOM 705 C C . PRO A 1 96 ? -39.29800 25.62200 -10.81000 1.000 56.98438 238 PRO A C 1
ATOM 706 O O . PRO A 1 96 ? -39.38300 25.34800 -12.01400 1.000 56.36784 238 PRO A O 1
ATOM 710 N N . ALA A 1 97 ? -39.52600 26.85100 -10.34000 1.000 61.33522 239 ALA A N 1
ATOM 711 C CA . ALA A 1 97 ? -39.82700 27.94800 -11.25200 1.000 55.36187 239 ALA A CA 1
ATOM 712 C C . ALA A 1 97 ? -38.59400 28.36000 -12.04600 1.000 60.60236 239 ALA A C 1
ATOM 713 O O . ALA A 1 97 ? -38.67900 28.59300 -13.25700 1.000 48.11808 239 ALA A O 1
ATOM 715 N N . LEU A 1 98 ? -37.44000 28.45800 -11.38000 1.000 48.81493 240 LEU A N 1
ATOM 716 C CA . LEU A 1 98 ? -36.21300 28.83500 -12.07400 1.000 56.66540 240 LEU A CA 1
ATOM 717 C C . LEU A 1 98 ? -35.78600 27.77600 -13.08200 1.000 55.66668 240 LEU A C 1
ATOM 718 O O . LEU A 1 98 ? -35.16400 28.10500 -14.09800 1.000 43.99622 240 LEU A O 1
ATOM 723 N N . VAL A 1 99 ? -36.10400 26.50600 -12.82100 1.000 48.52496 241 VAL A N 1
ATOM 724 C CA . VAL A 1 99 ? -35.83900 25.46000 -13.80300 1.000 40.77992 241 VAL A CA 1
ATOM 725 C C . VAL A 1 99 ? -36.73900 25.63700 -15.02000 1.000 61.71385 241 VAL A C 1
ATOM 726 O O . VAL A 1 99 ? -36.30600 25.44500 -16.16400 1.000 39.25635 241 VAL A O 1
ATOM 730 N N . LYS A 1 100 ? -38.00100 26.01500 -14.79700 1.000 48.29531 242 LYS A N 1
ATOM 731 C CA . LYS A 1 100 ? -38.90700 26.26900 -15.91400 1.000 56.36992 242 LYS A CA 1
ATOM 732 C C . LYS A 1 100 ? -38.41100 27.42200 -16.77700 1.000 46.46349 242 LYS A C 1
ATOM 733 O O . LYS A 1 100 ? -38.55600 27.39500 -18.00500 1.000 62.96659 242 LYS A O 1
ATOM 739 N N . MET A 1 101 ? -37.81200 28.44100 -16.15700 1.000 49.76958 243 MET A N 1
ATOM 740 C CA . MET A 1 101 ? -37.34700 29.60300 -16.90400 1.000 63.61659 243 MET A CA 1
ATOM 741 C C . MET A 1 101 ? -36.10100 29.32400 -17.73200 1.000 52.83308 243 MET A C 1
ATOM 742 O O . MET A 1 101 ? -35.71800 30.17600 -18.54100 1.000 46.48718 243 MET A O 1
ATOM 747 N N . LEU A 1 102 ? -35.45600 28.17000 -17.55200 1.000 44.81636 244 LEU A N 1
ATOM 748 C CA . LEU A 1 102 ? -34.30400 27.83300 -18.37900 1.000 43.32543 244 LEU A CA 1
ATOM 749 C C . LEU A 1 102 ? -34.67900 27.61100 -19.84000 1.000 41.05245 244 LEU A C 1
ATOM 750 O O . LEU A 1 102 ? -33.78500 27.58000 -20.69300 1.000 51.43781 244 LEU A O 1
ATOM 755 N N . GLY A 1 103 ? -35.96500 27.46300 -20.14900 1.000 43.48221 245 GLY A N 1
ATOM 756 C CA . GLY A 1 103 ? -36.40500 27.32200 -21.52300 1.000 52.72015 245 GLY A CA 1
ATOM 757 C C . GLY A 1 103 ? -36.92500 28.62000 -22.10300 1.000 54.34160 245 GLY A C 1
ATOM 758 O O . GLY A 1 103 ? -37.65400 28.61800 -23.10100 1.000 52.94999 245 GLY A O 1
ATOM 759 N N . SER A 1 104 ? -36.55700 29.73900 -21.48300 1.000 55.02940 246 SER A N 1
ATOM 760 C CA . SER A 1 104 ? -37.02300 31.03500 -21.95500 1.000 67.87513 246 SER A CA 1
ATOM 761 C C . SER A 1 104 ? -36.21000 31.48400 -23.16900 1.000 51.66756 246 SER A C 1
ATOM 762 O O . SER A 1 104 ? -34.99600 31.26800 -23.22000 1.000 49.94450 246 SER A O 1
ATOM 765 N N . PRO A 1 105 ? -36.85400 32.10300 -24.16200 1.000 68.06271 247 PRO A N 1
ATOM 766 C CA . PRO A 1 105 ? -36.10200 32.65700 -25.29700 1.000 62.09774 247 PRO A CA 1
ATOM 767 C C . PRO A 1 105 ? -35.43200 33.98700 -24.99700 1.000 75.59608 247 PRO A C 1
ATOM 768 O O . PRO A 1 105 ? -34.60200 34.43600 -25.79900 1.000 71.11072 247 PRO A O 1
ATOM 772 N N . VAL A 1 106 ? -35.76200 34.62400 -23.87700 1.000 70.02726 248 VAL A N 1
ATOM 773 C CA . VAL A 1 106 ? -35.14200 35.88900 -23.50000 1.000 55.62945 248 VAL A CA 1
ATOM 774 C C . VAL A 1 106 ? -33.82800 35.60100 -22.78800 1.000 66.78752 248 VAL A C 1
ATOM 775 O O . VAL A 1 106 ? -33.78500 34.82300 -21.82800 1.000 67.13161 248 VAL A O 1
ATOM 779 N N . ASP A 1 107 ? -32.75000 36.23300 -23.25700 1.000 67.21947 249 ASP A N 1
ATOM 780 C CA . ASP A 1 107 ? -31.43300 35.97200 -22.68300 1.000 53.08955 249 ASP A CA 1
ATOM 781 C C . ASP A 1 107 ? -31.31300 36.54600 -21.27600 1.000 53.70246 249 ASP A C 1
ATOM 782 O O . ASP A 1 107 ? -30.69300 35.93100 -20.40200 1.000 60.30703 249 ASP A O 1
ATOM 787 N N . SER A 1 108 ? -31.89800 37.72400 -21.03900 1.000 50.88976 250 SER A N 1
ATOM 788 C CA . SER A 1 108 ? -31.82800 38.32500 -19.71000 1.000 63.79985 250 SER A CA 1
ATOM 789 C C . SER A 1 108 ? -32.52000 37.45000 -18.67200 1.000 53.83515 250 SER A C 1
ATOM 790 O O . SER A 1 108 ? -32.03400 37.30900 -17.54400 1.000 52.02999 250 SER A O 1
ATOM 793 N N . VAL A 1 109 ? -33.65500 36.85000 -19.03800 1.000 60.69795 251 VAL A N 1
ATOM 794 C CA . VAL A 1 109 ? -34.34800 35.94900 -18.12300 1.000 47.87037 251 VAL A CA 1
ATOM 795 C C . VAL A 1 109 ? -33.55400 34.66100 -17.93800 1.000 49.07903 251 VAL A C 1
ATOM 796 O O . VAL A 1 109 ? -33.45000 34.13400 -16.82300 1.000 61.54358 251 VAL A O 1
ATOM 800 N N . LEU A 1 110 ? -32.97600 34.13900 -19.02200 1.000 56.92411 252 LEU A N 1
ATOM 801 C CA . LEU A 1 110 ? -32.21100 32.89900 -18.93500 1.000 41.85453 252 LEU A CA 1
ATOM 802 C C . LEU A 1 110 ? -30.97000 33.07000 -18.06800 1.000 45.64509 252 LEU A C 1
ATOM 803 O O . LEU A 1 110 ? -30.61600 32.17300 -17.29200 1.000 48.27295 252 LEU A O 1
ATOM 808 N N . PHE A 1 111 ? -30.29500 34.21700 -18.18200 1.000 46.02481 253 PHE A N 1
ATOM 809 C CA . PHE A 1 111 ? -29.09000 34.44500 -17.39000 1.000 37.51099 253 PHE A CA 1
ATOM 810 C C . PHE A 1 111 ? -29.43000 34.65800 -15.92000 1.000 45.35279 253 PHE A C 1
ATOM 811 O O . PHE A 1 111 ? -28.70800 34.18300 -15.03500 1.000 34.93670 253 PHE A O 1
ATOM 819 N N . TYR A 1 112 ? -30.52300 35.37100 -15.64000 1.000 50.42534 254 TYR A N 1
ATOM 820 C CA . TYR A 1 112 ? -30.95700 35.55100 -14.25900 1.000 45.32983 254 TYR A CA 1
ATOM 821 C C . TYR A 1 112 ? -31.32200 34.22200 -13.61200 1.000 47.57720 254 TYR A C 1
ATOM 822 O O . TYR A 1 112 ? -31.09200 34.03100 -12.41200 1.000 45.13129 254 TYR A O 1
ATOM 831 N N . ALA A 1 113 ? -31.88400 33.29200 -14.38700 1.000 51.76057 255 ALA A N 1
ATOM 832 C CA . ALA A 1 113 ? -32.30300 32.01300 -13.82400 1.000 39.26992 255 ALA A CA 1
ATOM 833 C C . ALA A 1 113 ? -31.10900 31.11400 -13.53100 1.000 47.15410 255 ALA A C 1
ATOM 834 O O . ALA A 1 113 ? -31.05800 30.46800 -12.47700 1.000 48.92157 255 ALA A O 1
ATOM 836 N N . ILE A 1 114 ? -30.13800 31.05700 -14.44600 1.000 31.82376 256 ILE A N 1
ATOM 837 C CA . ILE A 1 114 ? -29.00600 30.15700 -14.24800 1.000 37.72114 256 ILE A CA 1
ATOM 838 C C . ILE A 1 114 ? -28.07700 30.67500 -13.15700 1.000 32.64501 256 ILE A C 1
ATOM 839 O O . ILE A 1 114 ? -27.41500 29.88500 -12.47500 1.000 31.09880 256 ILE A O 1
ATOM 844 N N . THR A 1 115 ? -28.00600 31.99600 -12.96800 1.000 39.64210 257 THR A N 1
ATOM 845 C CA . THR A 1 115 ? -27.16700 32.54600 -11.90800 1.000 32.18209 257 THR A CA 1
ATOM 846 C C . THR A 1 115 ? -27.82200 32.38500 -10.54300 1.000 46.63810 257 THR A C 1
ATOM 847 O O . THR A 1 115 ? -27.13300 32.14500 -9.54500 1.000 42.60514 257 THR A O 1
ATOM 851 N N . THR A 1 116 ? -29.14800 32.52000 -10.48000 1.000 52.63681 258 THR A N 1
ATOM 852 C CA . THR A 1 116 ? -29.85400 32.27700 -9.22700 1.000 41.02545 258 THR A CA 1
ATOM 853 C C . THR A 1 116 ? -29.81300 30.80100 -8.85600 1.000 47.88081 258 THR A C 1
ATOM 854 O O . THR A 1 116 ? -29.64200 30.45400 -7.68100 1.000 55.88303 258 THR A O 1
ATOM 858 N N . LEU A 1 117 ? -29.96900 29.91800 -9.84600 1.000 36.21887 259 LEU A N 1
ATOM 859 C CA . LEU A 1 117 ? -29.86100 28.48600 -9.58700 1.000 43.99808 259 LEU A CA 1
ATOM 860 C C . LEU A 1 117 ? -28.45300 28.11300 -9.14500 1.000 55.38003 259 LEU A C 1
ATOM 861 O O . LEU A 1 117 ? -28.27500 27.23700 -8.29100 1.000 31.16291 259 LEU A O 1
ATOM 866 N N . HIS A 1 118 ? -27.43700 28.76500 -9.71800 1.000 35.14156 260 HIS A N 1
ATOM 867 C CA . HIS A 1 118 ? -26.06400 28.46400 -9.33000 1.000 52.06161 260 HIS A CA 1
ATOM 868 C C . HIS A 1 118 ? -25.77900 28.91400 -7.90200 1.000 32.20221 260 HIS A C 1
ATOM 869 O O . HIS A 1 118 ? -25.08400 28.21600 -7.15600 1.000 34.43701 260 HIS A O 1
ATOM 876 N N . ASN A 1 119 ? -26.29100 30.08400 -7.51100 1.000 32.96754 261 ASN A N 1
ATOM 877 C CA . ASN A 1 119 ? -26.12000 30.54200 -6.13500 1.000 62.66881 261 ASN A CA 1
ATOM 878 C C . ASN A 1 119 ? -26.81100 29.60400 -5.15500 1.000 35.53231 261 ASN A C 1
ATOM 879 O O . ASN A 1 119 ? -26.29500 29.34500 -4.06100 1.000 67.43672 261 ASN A O 1
ATOM 884 N N . LEU A 1 120 ? -27.98300 29.08400 -5.53100 1.000 40.22816 262 LEU A N 1
ATOM 885 C CA . LEU A 1 120 ? -28.69700 28.15100 -4.66600 1.000 57.31531 262 LEU A CA 1
ATOM 886 C C . LEU A 1 120 ? -27.94300 26.83400 -4.53100 1.000 78.11401 262 LEU A C 1
ATOM 887 O O . LEU A 1 120 ? -27.87700 26.26000 -3.43700 1.000 37.94667 262 LEU A O 1
ATOM 892 N N . LEU A 1 121 ? -27.36800 26.34000 -5.63100 1.000 34.40061 263 LEU A N 1
ATOM 893 C CA . LEU A 1 121 ? -26.61300 25.09300 -5.56400 1.000 48.23803 263 LEU A CA 1
ATOM 894 C C . LEU A 1 121 ? -25.32600 25.24900 -4.76400 1.000 47.52625 263 LEU A C 1
ATOM 895 O O . LEU A 1 121 ? -24.82300 24.26700 -4.20700 1.000 45.52650 263 LEU A O 1
ATOM 900 N N . LEU A 1 122 ? -24.78100 26.46200 -4.69300 1.000 44.79847 264 LEU A N 1
ATOM 901 C CA . LEU A 1 122 ? -23.50500 26.68100 -4.02400 1.000 38.74650 264 LEU A CA 1
ATOM 902 C C . LEU A 1 122 ? -23.64100 26.87900 -2.52100 1.000 41.85768 264 LEU A C 1
ATOM 903 O O . LEU A 1 122 ? -22.74800 26.46700 -1.77200 1.000 44.36118 264 LEU A O 1
ATOM 908 N N . HIS A 1 123 ? -24.73300 27.49000 -2.05600 1.000 42.13676 265 HIS A N 1
ATOM 909 C CA . HIS A 1 123 ? -24.84700 27.89200 -0.65800 1.000 50.53156 265 HIS A CA 1
ATOM 910 C C . HIS A 1 123 ? -26.11000 27.42000 0.04700 1.000 49.97498 265 HIS A C 1
ATOM 911 O O . HIS A 1 123 ? -26.14200 27.45300 1.28400 1.000 57.33152 265 HIS A O 1
ATOM 918 N N . GLN A 1 124 ? -27.14300 26.98900 -0.67200 1.000 43.94480 266 GLN A N 1
ATOM 919 C CA . GLN A 1 124 ? -28.39900 26.57500 -0.06100 1.000 44.97995 266 GLN A CA 1
ATOM 920 C C . GLN A 1 124 ? -28.47100 25.05400 -0.02600 1.000 62.67940 266 GLN A C 1
ATOM 921 O O . GLN A 1 124 ? -28.51400 24.40700 -1.07800 1.000 43.69575 266 GLN A O 1
ATOM 927 N N . GLU A 1 125 ? -28.48300 24.48800 1.17900 1.000 49.39357 267 GLU A N 1
ATOM 928 C C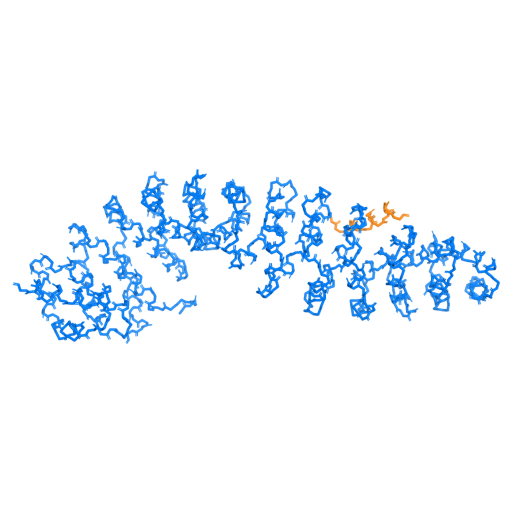A . GLU A 1 125 ? -28.62000 23.04600 1.31700 1.000 51.03226 267 GLU A CA 1
ATOM 929 C C . GLU A 1 125 ? -30.04500 22.61700 0.98300 1.000 50.35418 267 GLU A C 1
ATOM 930 O O . GLU A 1 125 ? -31.01000 23.35600 1.19900 1.000 50.03984 267 GLU A O 1
ATOM 936 N N . GLY A 1 126 ? -30.17000 21.40900 0.44100 1.000 50.46067 268 GLY A N 1
ATOM 937 C CA . GLY A 1 126 ? -31.43300 20.94900 -0.08800 1.000 49.97394 268 GLY A CA 1
ATOM 938 C C . GLY A 1 126 ? -31.72200 21.39000 -1.50600 1.000 59.70629 268 GLY A C 1
ATOM 939 O O . GLY A 1 126 ? -32.74400 20.97700 -2.06900 1.000 54.66437 268 GLY A O 1
ATOM 940 N N . ALA A 1 127 ? -30.85900 22.21600 -2.10200 1.000 43.60390 269 ALA A N 1
ATOM 941 C CA . ALA A 1 127 ? -31.07900 22.67000 -3.47100 1.000 52.91768 269 ALA A CA 1
ATOM 942 C C . ALA A 1 127 ? -30.66000 21.62700 -4.49800 1.000 43.80493 269 ALA A C 1
ATOM 943 O O . ALA A 1 127 ? -31.21300 21.59800 -5.60200 1.000 47.46539 269 ALA A O 1
ATOM 945 N N . LYS A 1 128 ? -29.68900 20.77300 -4.16300 1.000 54.93992 270 LYS A N 1
ATOM 946 C CA . LYS A 1 128 ? -29.30100 19.70800 -5.08200 1.000 41.03123 270 LYS A CA 1
ATOM 947 C C . LYS A 1 128 ? -30.45300 18.73900 -5.31200 1.000 58.68771 270 LYS A C 1
ATOM 948 O O . LYS A 1 128 ? -30.74100 18.36300 -6.45400 1.000 46.50144 270 LYS A O 1
ATOM 954 N N . MET A 1 129 ? -31.13600 18.33600 -4.23700 1.000 52.96979 271 MET A N 1
ATOM 955 C CA . MET A 1 129 ? -32.27500 17.43600 -4.37700 1.000 47.93827 271 MET A CA 1
ATOM 956 C C . MET A 1 129 ? -33.43200 18.09800 -5.11400 1.000 55.87732 271 MET A C 1
ATOM 957 O O . MET A 1 129 ? -34.15700 17.42600 -5.85600 1.000 60.12826 271 MET A O 1
ATOM 962 N N . ALA A 1 130 ? -33.61800 19.40700 -4.93000 1.000 50.11002 272 ALA A N 1
ATOM 963 C CA . ALA A 1 130 ? -34.73900 20.09200 -5.56500 1.000 43.39754 272 ALA A CA 1
ATOM 964 C C . ALA A 1 130 ? -34.49300 20.30200 -7.05400 1.000 50.83704 272 ALA A C 1
ATOM 965 O O . ALA A 1 130 ? -35.42000 20.18000 -7.86400 1.000 53.45146 272 ALA A O 1
ATOM 967 N N . VAL A 1 131 ? -33.25600 20.62600 -7.43500 1.000 51.98807 273 VAL A N 1
ATOM 968 C CA . VAL A 1 131 ? -32.94600 20.82600 -8.84800 1.000 51.58528 273 VAL A CA 1
ATOM 969 C C . VAL A 1 131 ? -33.07700 19.51500 -9.61300 1.000 59.89081 273 VAL A C 1
ATOM 970 O O . VAL A 1 131 ? -33.60400 19.48500 -10.73200 1.000 49.38101 273 VAL A O 1
ATOM 974 N N . ARG A 1 132 ? -32.61500 18.41100 -9.02100 1.000 51.89237 274 ARG A N 1
ATOM 975 C CA . ARG A 1 132 ? -32.75200 17.11300 -9.67300 1.000 46.78522 274 ARG A CA 1
ATOM 976 C C . ARG A 1 132 ? -34.21500 16.71300 -9.80600 1.000 49.17306 274 ARG A C 1
ATOM 977 O O . ARG A 1 132 ? -34.63300 16.20300 -10.85300 1.000 64.74063 274 ARG A O 1
ATOM 985 N N . LEU A 1 133 ? -35.00800 16.93500 -8.75500 1.000 57.01978 275 LEU A N 1
ATOM 986 C CA . LEU A 1 133 ? -36.41100 16.53700 -8.77800 1.000 54.70515 275 LEU A CA 1
ATOM 987 C C . LEU A 1 133 ? -37.21000 17.33600 -9.80100 1.000 50.21491 275 LEU A C 1
ATOM 988 O O . LEU A 1 133 ? -38.19800 16.83000 -10.34500 1.000 58.69162 275 LEU A O 1
ATOM 993 N N . ALA A 1 134 ? -36.80000 18.57200 -10.07900 1.000 50.61883 276 ALA A N 1
ATOM 994 C CA . ALA A 1 134 ? -37.49600 19.43900 -11.02000 1.000 52.42951 276 ALA A CA 1
ATOM 995 C C . ALA A 1 134 ? -36.99900 19.28300 -12.45300 1.000 52.45842 276 ALA A C 1
ATOM 996 O O . ALA A 1 134 ? -37.35200 20.09900 -13.31000 1.000 52.83050 276 ALA A O 1
ATOM 998 N N . GLY A 1 135 ? -36.19500 18.26000 -12.73200 1.000 51.53371 277 GLY A N 1
ATOM 999 C CA . GLY A 1 135 ? -35.67500 18.06900 -14.07300 1.000 49.93939 277 GLY A CA 1
ATOM 1000 C C . GLY A 1 135 ? -34.66100 19.10400 -14.50100 1.000 49.75339 277 GLY A C 1
ATOM 1001 O O . GLY A 1 135 ? -34.61000 19.46100 -15.68200 1.000 48.09633 277 GLY A O 1
ATOM 1002 N N . GLY A 1 136 ? -33.84700 19.60000 -13.56800 1.000 49.43120 278 GLY A N 1
ATOM 1003 C CA . GLY A 1 136 ? -32.87300 20.62000 -13.91400 1.000 47.92161 278 GLY A CA 1
ATOM 1004 C C . GLY A 1 136 ? -31.70600 20.09100 -14.72100 1.000 60.34149 278 GLY A C 1
ATOM 1005 O O . GLY A 1 136 ? -31.14300 20.81400 -15.54900 1.000 65.49649 278 GLY A O 1
ATOM 1006 N N . LEU A 1 137 ? -31.33000 18.83000 -14.50200 1.000 45.93772 279 LEU A N 1
ATOM 1007 C CA . LEU A 1 137 ? -30.17200 18.27200 -15.19300 1.000 49.64296 279 LEU A CA 1
ATOM 1008 C C . LEU A 1 137 ? -30.41300 18.16900 -16.69400 1.000 44.61566 279 LEU A C 1
ATOM 1009 O O . LEU A 1 137 ? -29.51900 18.47200 -17.49200 1.000 47.82509 279 LEU A O 1
ATOM 1014 N N . GLN A 1 138 ? -31.61100 17.74300 -17.09600 1.000 48.41008 280 GLN A N 1
ATOM 1015 C CA . GLN A 1 138 ? -31.92400 17.64100 -18.51900 1.000 50.41237 280 GLN A CA 1
ATOM 1016 C C . GLN A 1 138 ? -31.89700 19.00900 -19.18700 1.000 64.38863 280 GLN A C 1
ATOM 1017 O O . GLN A 1 138 ? -31.30200 19.18000 -20.25700 1.000 62.78574 280 GLN A O 1
ATOM 1023 N N . LYS A 1 139 ? -32.53700 20.00200 -18.56300 1.000 46.56635 281 LYS A N 1
ATOM 1024 C CA . LYS A 1 139 ? -32.58000 21.33500 -19.15200 1.000 43.22101 281 LYS A CA 1
ATOM 1025 C C . LYS A 1 139 ? -31.18900 21.94400 -19.26900 1.000 38.04723 281 LYS A C 1
ATOM 1026 O O . LYS A 1 139 ? -30.93200 22.72600 -20.19000 1.000 71.55199 281 LYS A O 1
ATOM 1032 N N . MET A 1 140 ? -30.27800 21.59000 -18.36000 1.000 46.47037 282 MET A N 1
ATOM 1033 C CA . MET A 1 140 ? -28.93600 22.16000 -18.39800 1.000 39.91675 282 MET A CA 1
ATOM 1034 C C . MET A 1 140 ? -28.09500 21.53600 -19.50500 1.000 43.70786 282 MET A C 1
ATOM 1035 O O . MET A 1 140 ? -27.31600 22.23100 -20.16800 1.000 35.74923 282 MET A O 1
ATOM 1040 N N . VAL A 1 141 ? -28.22800 20.22400 -19.71400 1.000 36.52836 283 VAL A N 1
ATOM 1041 C CA . VAL A 1 141 ? -27.47400 19.56700 -20.77800 1.000 52.24530 283 VAL A CA 1
ATOM 1042 C C . VAL A 1 141 ? -27.90400 20.09700 -22.14000 1.000 39.71438 283 VAL A C 1
ATOM 1043 O O . VAL A 1 141 ? -27.07500 20.29300 -23.03600 1.000 48.76791 283 VAL A O 1
ATOM 1047 N N . ALA A 1 142 ? -29.20300 20.35600 -22.31200 1.000 41.48579 284 ALA A N 1
ATOM 1048 C CA . ALA A 1 142 ? -29.68900 20.90100 -23.57300 1.000 46.63126 284 ALA A CA 1
ATOM 1049 C C . ALA A 1 142 ? -29.20800 22.32600 -23.81100 1.000 56.26753 284 ALA A C 1
ATOM 1050 O O . ALA A 1 142 ? -29.16600 22.76800 -24.96400 1.000 58.25725 284 ALA A O 1
ATOM 1052 N N . LEU A 1 143 ? -28.83900 23.05000 -22.75200 1.000 49.38118 285 LEU A N 1
ATOM 1053 C CA . LEU A 1 143 ? -28.36900 24.42200 -22.88400 1.000 42.72505 285 LEU A CA 1
ATOM 1054 C C . LEU A 1 143 ? -26.89900 24.51600 -23.27300 1.000 38.63099 285 LEU A C 1
ATOM 1055 O O . LEU A 1 143 ? -26.41700 25.62200 -23.54000 1.000 38.80573 285 LEU A O 1
ATOM 1060 N N . LEU A 1 144 ? -26.17800 23.39400 -23.31300 1.000 38.13819 286 LEU A N 1
ATOM 1061 C CA . LEU A 1 144 ? -24.78100 23.41200 -23.72800 1.000 37.66257 286 LEU A CA 1
ATOM 1062 C C . LEU A 1 144 ? -24.60600 23.75700 -25.20300 1.000 61.62782 286 LEU A C 1
ATOM 1063 O O . LEU A 1 144 ? -23.46800 23.94400 -25.64600 1.000 52.05553 286 LEU A O 1
ATOM 1068 N N . ASN A 1 145 ? -25.69500 23.84400 -25.96900 1.000 43.23620 287 ASN A N 1
ATOM 1069 C CA . ASN A 1 145 ? -25.61800 24.28100 -27.35600 1.000 59.81857 287 ASN A CA 1
ATOM 1070 C C . ASN A 1 145 ? -25.52800 25.79500 -27.49000 1.000 72.97723 287 ASN A C 1
ATOM 1071 O O . ASN A 1 145 ? -25.23000 26.28600 -28.58500 1.000 67.13755 287 ASN A O 1
ATOM 1076 N N . LYS A 1 146 ? -25.78400 26.53900 -26.41500 1.000 45.03150 288 LYS A N 1
ATOM 1077 C CA . LYS A 1 146 ? -25.66200 27.98700 -26.45600 1.000 45.88459 288 LYS A CA 1
ATOM 1078 C C . LYS A 1 146 ? -24.19800 28.39000 -26.62500 1.000 45.56456 288 LYS A C 1
ATOM 1079 O O . LYS A 1 146 ? -23.27500 27.62600 -26.32900 1.000 52.54876 288 LYS A O 1
ATOM 1085 N N . THR A 1 147 ? -23.99200 29.61500 -27.11400 1.000 49.20640 289 THR A N 1
ATOM 1086 C CA . THR A 1 147 ? -22.65800 30.07700 -27.47500 1.000 56.43536 289 THR A CA 1
ATOM 1087 C C . THR A 1 147 ? -22.02800 31.00500 -26.44200 1.000 58.38905 289 THR A C 1
ATOM 1088 O O . THR A 1 147 ? -20.79900 31.13800 -26.42500 1.000 47.07254 289 THR A O 1
ATOM 1092 N N . ASN A 1 148 ? -22.82600 31.64400 -25.58700 1.000 48.81782 290 ASN A N 1
ATOM 1093 C CA . ASN A 1 148 ? -22.27900 32.51300 -24.55100 1.000 45.57272 290 ASN A CA 1
ATOM 1094 C C . ASN A 1 148 ? -21.39600 31.70600 -23.60600 1.000 42.93464 290 ASN A C 1
ATOM 1095 O O . ASN A 1 148 ? -21.90000 30.93600 -22.78200 1.000 42.53114 290 ASN A O 1
ATOM 1100 N N . VAL A 1 149 ? -20.07500 31.87400 -23.72400 1.000 42.64059 291 VAL A N 1
ATOM 1101 C CA . VAL A 1 149 ? -19.14400 31.05000 -22.95800 1.000 40.21751 291 VAL A CA 1
ATOM 1102 C C . VAL A 1 149 ? -19.21000 31.37800 -21.47100 1.000 39.38519 291 VAL A C 1
ATOM 1103 O O . VAL A 1 149 ? -18.93200 30.51700 -20.62800 1.000 38.40378 291 VAL A O 1
ATOM 1107 N N . LYS A 1 150 ? -19.57100 32.61400 -21.11800 1.000 51.58875 292 LYS A N 1
ATOM 1108 C CA . LYS A 1 150 ? -19.77400 32.94200 -19.71100 1.000 39.98643 292 LYS A CA 1
ATOM 1109 C C . LYS A 1 150 ? -21.00100 32.22800 -19.16000 1.000 54.79743 292 LYS A C 1
ATOM 1110 O O . LYS A 1 150 ? -21.00500 31.78300 -18.00500 1.000 36.31121 292 LYS A O 1
ATOM 1116 N N . PHE A 1 151 ? -22.05000 32.10600 -19.97700 1.000 37.07092 293 PHE A N 1
ATOM 1117 C CA . PHE A 1 151 ? -23.21300 31.31800 -19.58700 1.000 35.40757 293 PHE A CA 1
ATOM 1118 C C . PHE A 1 151 ? -22.88700 29.83100 -19.54700 1.000 44.48761 293 PHE A C 1
ATOM 1119 O O . PHE A 1 151 ? -23.41600 29.10400 -18.69800 1.000 53.67294 293 PHE A O 1
ATOM 1127 N N . LEU A 1 152 ? -22.02300 29.36100 -20.45100 1.000 41.59335 294 LEU A N 1
ATOM 1128 C CA . LEU A 1 152 ? -21.66200 27.94700 -20.46200 1.000 50.55723 294 LEU A CA 1
ATOM 1129 C C . LEU A 1 152 ? -20.83200 27.56400 -19.24300 1.000 41.89960 294 LEU A C 1
ATOM 1130 O O . LEU A 1 152 ? -20.95600 26.44100 -18.74100 1.000 50.01624 294 LEU A O 1
ATOM 1135 N N . ALA A 1 153 ? -19.97900 28.47100 -18.76100 1.000 31.98292 295 ALA A N 1
ATOM 1136 C CA . ALA A 1 153 ? -19.16400 28.17000 -17.58900 1.000 50.82987 295 ALA A CA 1
ATOM 1137 C C . ALA A 1 153 ? -20.02800 27.99900 -16.34700 1.000 30.37189 295 ALA A C 1
ATOM 1138 O O . ALA A 1 153 ? -19.74600 27.14300 -15.50100 1.000 47.31159 295 ALA A O 1
ATOM 1140 N N . ILE A 1 154 ? -21.08900 28.79700 -16.22600 1.000 37.87103 296 ILE A N 1
ATOM 1141 C CA . ILE A 1 154 ? -21.99000 28.66500 -15.08600 1.000 41.24477 296 ILE A CA 1
ATOM 1142 C C . ILE A 1 154 ? -22.83400 27.40300 -15.21400 1.000 52.70599 296 ILE A C 1
ATOM 1143 O O . ILE A 1 154 ? -23.06800 26.69600 -14.22600 1.000 28.68295 296 ILE A O 1
ATOM 1148 N N . THR A 1 155 ? -23.29900 27.09500 -16.43000 1.000 29.29494 297 THR A N 1
ATOM 1149 C CA . THR A 1 155 ? -24.13800 25.91500 -16.61900 1.000 29.09697 297 THR A CA 1
ATOM 1150 C C . THR A 1 155 ? -23.36100 24.63400 -16.34400 1.000 28.69670 297 THR A C 1
ATOM 1151 O O . THR A 1 155 ? -23.92000 23.66300 -15.81800 1.000 45.95150 297 THR A O 1
ATOM 1155 N N . THR A 1 156 ? -22.07300 24.60900 -16.69200 1.000 28.66317 298 THR A N 1
ATOM 1156 C CA . THR A 1 156 ? -21.27600 23.41300 -16.44900 1.000 28.62854 298 THR A CA 1
ATOM 1157 C C . THR A 1 156 ? -20.92500 23.25800 -14.97200 1.000 41.26449 298 THR A C 1
ATOM 1158 O O . THR A 1 156 ? -20.78600 22.13000 -14.48700 1.000 35.29212 298 THR A O 1
ATOM 1162 N N . ASP A 1 157 ? -20.78000 24.36600 -14.24000 1.000 28.55217 299 ASP A N 1
ATOM 1163 C CA . ASP A 1 157 ? -20.51400 24.25000 -12.80800 1.000 57.06643 299 ASP A CA 1
ATOM 1164 C C . ASP A 1 157 ? -21.73300 23.73400 -12.05800 1.000 38.36012 299 ASP A C 1
ATOM 1165 O O . ASP A 1 157 ? -21.58600 22.99400 -11.07900 1.000 57.41710 299 ASP A O 1
ATOM 1170 N N . CYS A 1 158 ? -22.93700 24.10700 -12.50000 1.000 65.28898 300 CYS A N 1
ATOM 1171 C CA . CYS A 1 158 ? -24.14500 23.53800 -11.91200 1.000 62.67921 300 CYS A CA 1
ATOM 1172 C C . CYS A 1 158 ? -24.18700 22.02800 -12.10800 1.000 58.04524 300 CYS A C 1
ATOM 1173 O O . CYS A 1 158 ? -24.54900 21.28500 -11.18800 1.000 38.92200 300 CYS A O 1
ATOM 1176 N N . LEU A 1 159 ? -23.80900 21.55700 -13.30000 1.000 29.58550 301 LEU A N 1
ATOM 1177 C CA . LEU A 1 159 ? -23.76900 20.12000 -13.55200 1.000 30.55269 301 LEU A CA 1
ATOM 1178 C C . LEU A 1 159 ? -22.72800 19.43500 -12.67600 1.000 52.42116 301 LEU A C 1
ATOM 1179 O O . LEU A 1 159 ? -22.93900 18.30700 -12.21400 1.000 48.37567 301 LEU A O 1
ATOM 1184 N N . GLN A 1 160 ? -21.59700 20.10200 -12.43400 1.000 49.62223 302 GLN A N 1
ATOM 1185 C CA . GLN A 1 160 ? -20.55900 19.51200 -11.59500 1.000 31.80814 302 GLN A CA 1
ATOM 1186 C C . GLN A 1 160 ? -21.01400 19.41300 -10.14300 1.000 42.72842 302 GLN A C 1
ATOM 1187 O O . GLN A 1 160 ? -20.73100 18.41800 -9.46600 1.000 42.19419 302 GLN A O 1
ATOM 1193 N N . ILE A 1 161 ? -21.71600 20.43600 -9.64800 1.000 41.84579 303 ILE A N 1
ATOM 1194 C CA . ILE A 1 161 ? -22.22600 20.40100 -8.27900 1.000 46.92512 303 ILE A CA 1
ATOM 1195 C C . ILE A 1 161 ? -23.26800 19.30000 -8.12800 1.000 42.23331 303 ILE A C 1
ATOM 1196 O O . ILE A 1 161 ? -23.32300 18.61000 -7.10200 1.000 51.98418 303 ILE A O 1
ATOM 1201 N N . LEU A 1 162 ? -24.10400 19.11300 -9.15000 1.000 45.54108 304 LEU A N 1
ATOM 1202 C CA . LEU A 1 162 ? -25.15700 18.10800 -9.08200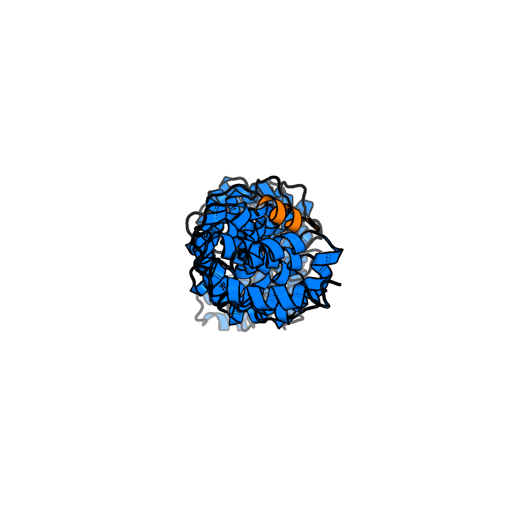 1.000 36.37523 304 LEU A CA 1
ATOM 1203 C C . LEU A 1 162 ? -24.61900 16.69200 -9.25100 1.000 44.93724 304 LEU A C 1
ATOM 1204 O O . LEU A 1 162 ? -25.13900 15.76200 -8.62600 1.000 40.66044 304 LEU A O 1
ATOM 1209 N N . ALA A 1 163 ? -23.58700 16.50800 -10.07600 1.000 46.63882 305 ALA A N 1
ATOM 1210 C CA . ALA A 1 163 ? -23.10300 15.17200 -10.40300 1.000 48.59439 305 ALA A CA 1
ATOM 1211 C C . ALA A 1 163 ? -22.09700 14.62100 -9.40200 1.000 45.84207 305 ALA A C 1
ATOM 1212 O O . ALA A 1 163 ? -21.95200 13.39600 -9.30900 1.000 58.18143 305 ALA A O 1
ATOM 1214 N N . TYR A 1 164 ? -21.39700 15.47800 -8.66200 1.000 40.18969 306 TYR A N 1
ATOM 1215 C CA . TYR A 1 164 ? -20.37100 15.00900 -7.73800 1.000 51.51726 306 TYR A CA 1
ATOM 1216 C C . TYR A 1 164 ? -21.01200 14.20100 -6.61500 1.000 45.95441 306 TYR A C 1
ATOM 1217 O O . TYR A 1 164 ? -21.85100 14.71800 -5.87000 1.000 53.21114 306 TYR A O 1
ATOM 1226 N N . GLY A 1 165 ? -20.62300 12.93500 -6.50100 1.000 48.68165 307 GLY A N 1
ATOM 1227 C CA . GLY A 1 165 ? -21.15300 12.08200 -5.44900 1.000 63.52090 307 GLY A CA 1
ATOM 1228 C C . GLY A 1 165 ? -22.63400 11.80000 -5.57500 1.000 75.25131 307 GLY A C 1
ATOM 1229 O O . GLY A 1 165 ? -23.35300 11.80400 -4.56700 1.000 73.49297 307 GLY A O 1
ATOM 1230 N N . ASN A 1 166 ? -23.11100 11.55300 -6.79300 1.000 74.35896 308 ASN A N 1
ATOM 1231 C CA . ASN A 1 166 ? -24.53000 11.28500 -7.01600 1.000 73.66053 308 ASN A CA 1
ATOM 1232 C C . ASN A 1 166 ? -24.65900 10.47800 -8.30000 1.000 68.10147 308 ASN A C 1
ATOM 1233 O O . ASN A 1 166 ? -24.44200 11.01800 -9.38800 1.000 55.48683 308 ASN A O 1
ATOM 1238 N N . GLN A 1 167 ? -25.02000 9.19700 -8.17500 1.000 63.66025 309 GLN A N 1
ATOM 1239 C CA . GLN A 1 167 ? -25.10300 8.34900 -9.36000 1.000 76.84220 309 GLN A CA 1
ATOM 1240 C C . GLN A 1 167 ? -26.30700 8.69700 -10.22500 1.000 74.17855 309 GLN A C 1
ATOM 1241 O O . GLN A 1 167 ? -26.23900 8.56900 -11.45300 1.000 68.36881 309 GLN A O 1
ATOM 1247 N N . GLU A 1 168 ? -27.41200 9.13100 -9.61300 1.000 59.82238 310 GLU A N 1
ATOM 1248 C CA . GLU A 1 168 ? -28.58400 9.51700 -10.39300 1.000 64.14584 310 GLU A CA 1
ATOM 1249 C C . GLU A 1 168 ? -28.25600 10.66600 -11.33800 1.000 66.50395 310 GLU A C 1
ATOM 1250 O O . GLU A 1 168 ? -28.61400 10.63500 -12.52200 1.000 65.60721 310 GLU A O 1
ATOM 1256 N N . SER A 1 169 ? -27.56700 11.69000 -10.83000 1.000 68.38536 311 SER A N 1
ATOM 1257 C CA . SER A 1 169 ? -27.23300 12.84500 -11.65500 1.000 46.32489 311 SER A CA 1
ATOM 1258 C C . SER A 1 169 ? -26.24900 12.47800 -12.75900 1.000 53.65796 311 SER A C 1
ATOM 1259 O O . SER A 1 169 ? -26.35200 12.98600 -13.88100 1.000 50.43124 311 SER A O 1
ATOM 1262 N N . LYS A 1 170 ? -25.28500 11.60300 -12.46100 1.000 63.25205 312 LYS A N 1
ATOM 1263 C CA . LYS A 1 170 ? -24.35000 11.15600 -13.49000 1.000 51.85017 312 LYS A CA 1
ATOM 1264 C C . LYS A 1 170 ? -25.07600 10.40600 -14.59900 1.000 51.22853 312 LYS A C 1
ATOM 1265 O O . LYS A 1 170 ? -24.84200 10.65300 -15.78700 1.000 59.13320 312 LYS A O 1
ATOM 1271 N N . LEU A 1 171 ? -25.97000 9.48600 -14.22600 1.000 56.37487 313 LEU A N 1
ATOM 1272 C CA . LEU A 1 171 ? -26.69000 8.70400 -15.22500 1.000 57.51339 313 LEU A CA 1
ATOM 1273 C C . LEU A 1 171 ? -27.62500 9.57100 -16.05800 1.000 64.58914 313 LEU A C 1
ATOM 1274 O O . LEU A 1 171 ? -27.81000 9.30700 -17.25100 1.000 54.57684 313 LEU A O 1
ATOM 1279 N N . ILE A 1 172 ? -28.22300 10.60000 -15.45400 1.000 57.23669 314 ILE A N 1
ATOM 1280 C CA . ILE A 1 172 ? -29.09500 11.49200 -16.21200 1.000 54.50061 314 ILE A CA 1
ATOM 1281 C C . ILE A 1 172 ? -28.28800 12.28800 -17.23000 1.000 55.75954 314 ILE A C 1
ATOM 1282 O O . ILE A 1 172 ? -28.71900 12.47700 -18.37400 1.000 75.41209 314 ILE A O 1
ATOM 1287 N N . ILE A 1 173 ? -27.10100 12.75700 -16.83700 1.000 53.32217 315 ILE A N 1
ATOM 1288 C CA . ILE A 1 173 ? -26.25500 13.51300 -17.75800 1.000 53.83313 315 ILE A CA 1
ATOM 1289 C C . ILE A 1 173 ? -25.82100 12.63700 -18.92700 1.000 62.87575 315 ILE A C 1
ATOM 1290 O O . ILE A 1 173 ? -25.85100 13.06400 -20.08700 1.000 69.51874 315 ILE A O 1
ATOM 1295 N N . LEU A 1 174 ? -25.42200 11.39500 -18.64300 1.000 66.38492 316 LEU A N 1
ATOM 1296 C CA . LEU A 1 174 ? -25.01000 10.48900 -19.71100 1.000 56.38469 316 LEU A CA 1
ATOM 1297 C C . LEU A 1 174 ? -26.18000 10.10100 -20.60500 1.000 65.72870 316 LEU A C 1
ATOM 1298 O O . LEU A 1 174 ? -26.00100 9.92400 -21.81600 1.000 71.06935 316 LEU A O 1
ATOM 1303 N N . ALA A 1 175 ? -27.38100 9.96900 -20.03500 1.000 57.93985 317 ALA A N 1
ATOM 1304 C CA . ALA A 1 175 ? -28.53300 9.54700 -20.82500 1.000 57.94933 317 ALA A CA 1
ATOM 1305 C C . ALA A 1 175 ? -29.03600 10.65700 -21.73700 1.000 57.11382 317 ALA A C 1
ATOM 1306 O O . ALA A 1 175 ? -29.65800 10.37400 -22.76700 1.000 69.19662 317 ALA A O 1
ATOM 1308 N N . SER A 1 176 ? -28.78300 11.91300 -21.38300 1.000 53.08212 318 SER A N 1
ATOM 1309 C CA . SER A 1 176 ? -29.27000 13.05400 -22.14500 1.000 64.35365 318 SER A CA 1
ATOM 1310 C C . SER A 1 176 ? -28.29500 13.50900 -23.22600 1.000 77.08712 318 SER A C 1
ATOM 1311 O O . SER A 1 176 ? -28.54600 14.52600 -23.87900 1.000 62.10005 318 SER A O 1
ATOM 1314 N N . GLY A 1 177 ? -27.20100 12.78100 -23.43300 1.000 76.70860 319 GLY A N 1
ATOM 1315 C CA . GLY A 1 177 ? -26.19400 13.19800 -24.38600 1.000 55.41806 319 GLY A CA 1
ATOM 1316 C C . GLY A 1 177 ? -25.15900 14.14500 -23.82700 1.000 54.73877 319 GLY A C 1
ATOM 1317 O O . GLY A 1 177 ? -24.58200 14.93400 -24.58400 1.000 68.70449 319 GLY A O 1
ATOM 1318 N N . GLY A 1 178 ? -24.90800 14.09300 -22.52100 1.000 56.24788 320 GLY A N 1
ATOM 1319 C CA . GLY A 1 178 ? -23.96900 14.97300 -21.86500 1.000 53.63415 320 GLY A CA 1
ATOM 1320 C C . GLY A 1 178 ? -22.55200 14.92500 -22.40600 1.000 50.14684 320 GLY A C 1
ATOM 1321 O O . GLY A 1 178 ? -21.98000 15.95800 -22.77000 1.000 41.78232 320 GLY A O 1
ATOM 1322 N N . PRO A 1 179 ? -21.94400 13.73100 -22.44800 1.000 53.05362 321 PRO A N 1
ATOM 1323 C CA . PRO A 1 179 ? -20.54500 13.63900 -22.90900 1.000 42.39557 321 PRO A CA 1
ATOM 1324 C C . PRO A 1 179 ? -20.28400 14.27800 -24.26400 1.000 53.48621 321 PRO A C 1
ATOM 1325 O O . PRO A 1 179 ? -19.28200 14.98700 -24.41700 1.000 58.79138 321 PRO A O 1
ATOM 1329 N N . GLN A 1 180 ? -21.15500 14.05000 -25.25200 1.000 51.91606 322 GLN A N 1
ATOM 1330 C CA . GLN A 1 180 ? -20.94000 14.63500 -26.57400 1.000 58.30931 322 GLN A CA 1
ATOM 1331 C C . GLN A 1 180 ? -20.90300 16.15700 -26.50800 1.000 61.62795 322 GLN A C 1
ATOM 1332 O O . GLN A 1 180 ? -20.07700 16.79400 -27.17200 1.000 66.03253 322 GLN A O 1
ATOM 1338 N N . ALA A 1 181 ? -21.78800 16.75700 -25.70900 1.000 42.86056 323 ALA A N 1
ATOM 1339 C CA . ALA A 1 181 ? -21.83000 18.21200 -25.61900 1.000 45.52874 323 ALA A CA 1
ATOM 1340 C C . ALA A 1 181 ? -20.64400 18.76500 -24.84000 1.000 47.74204 323 ALA A C 1
ATOM 1341 O O . ALA A 1 181 ? -20.16600 19.86500 -25.14300 1.000 59.68899 323 ALA A O 1
ATOM 1343 N N . LEU A 1 182 ? -20.15900 18.02600 -23.84000 1.000 50.98391 324 LEU A N 1
ATOM 1344 C CA . LEU A 1 182 ? -19.01300 18.49500 -23.06600 1.000 44.58830 324 LEU A CA 1
ATOM 1345 C C . LEU A 1 182 ? -17.72000 18.37200 -23.86300 1.000 34.92816 324 LEU A C 1
ATOM 1346 O O . LEU A 1 182 ? -16.87500 19.27400 -23.82700 1.000 34.20324 324 LEU A O 1
ATOM 1351 N N . VAL A 1 183 ? -17.54500 17.26100 -24.58300 1.000 36.50545 325 VAL A N 1
ATOM 1352 C CA . VAL A 1 183 ? -16.35000 17.09300 -25.40600 1.000 49.15131 325 VAL A CA 1
ATOM 1353 C C . VAL A 1 183 ? -16.28600 18.17600 -26.47600 1.000 38.42193 325 VAL A C 1
ATOM 1354 O O . VAL A 1 183 ? -15.21000 18.70000 -26.78800 1.000 42.28317 325 VAL A O 1
ATOM 1358 N N . ASN A 1 184 ? -17.44100 18.54600 -27.03800 1.000 44.90008 326 ASN A N 1
ATOM 1359 C CA . ASN A 1 184 ? -17.47400 19.60400 -28.04400 1.000 71.57455 326 ASN A CA 1
ATOM 1360 C C . ASN A 1 184 ? -17.06800 20.95200 -27.45900 1.000 66.74552 326 ASN A C 1
ATOM 1361 O O . ASN A 1 184 ? -16.52800 21.80200 -28.17700 1.000 41.62035 326 ASN A O 1
ATOM 1366 N N . ILE A 1 185 ? -17.31200 21.16300 -26.16400 1.000 37.75158 327 ILE A N 1
ATOM 1367 C CA . ILE A 1 185 ? -16.90700 22.41000 -25.52000 1.000 36.68597 327 ILE A CA 1
ATOM 1368 C C . ILE A 1 185 ? -15.38700 22.48800 -25.41800 1.000 36.35340 327 ILE A C 1
ATOM 1369 O O . ILE A 1 185 ? -14.78100 23.52400 -25.71300 1.000 37.33374 327 ILE A O 1
ATOM 1374 N N . MET A 1 186 ? -14.74800 21.39200 -24.99500 1.000 59.34791 328 MET A N 1
ATOM 1375 C CA . MET A 1 186 ? -13.28800 21.35400 -24.95900 1.000 45.98241 328 MET A CA 1
ATOM 1376 C C . MET A 1 186 ? -12.69400 21.45200 -26.35500 1.000 48.46528 328 MET A C 1
ATOM 1377 O O . MET A 1 186 ? -11.57500 21.95000 -26.52600 1.000 45.29487 328 MET A O 1
ATOM 1382 N N . ARG A 1 187 ? -13.43100 20.98900 -27.36000 1.000 50.61022 329 ARG A N 1
ATOM 1383 C CA . ARG A 1 187 ? -12.94500 20.94500 -28.73000 1.000 42.75962 329 ARG A CA 1
ATOM 1384 C C . ARG A 1 187 ? -13.05400 22.29000 -29.43600 1.000 57.15302 329 ARG A C 1
ATOM 1385 O O . ARG A 1 187 ? -12.32600 22.52600 -30.40700 1.000 59.64580 329 ARG A O 1
ATOM 1393 N N . THR A 1 188 ? -13.92100 23.18400 -28.96100 1.000 52.27261 330 THR A N 1
ATOM 1394 C CA . THR A 1 188 ? -14.25100 24.41300 -29.67200 1.000 74.37837 330 THR A CA 1
ATOM 1395 C C . THR A 1 188 ? -13.73400 25.67300 -28.99300 1.000 70.32902 330 THR A C 1
ATOM 1396 O O . THR A 1 188 ? -13.08500 26.50000 -29.64000 1.000 59.22930 330 THR A O 1
ATOM 1400 N N . TYR A 1 189 ? -14.00400 25.84700 -27.70300 1.000 47.14648 331 TYR A N 1
ATOM 1401 C CA . TYR A 1 189 ? -13.77800 27.12600 -27.04600 1.000 52.26748 331 TYR A CA 1
ATOM 1402 C C . TYR A 1 189 ? -12.40700 27.18100 -26.37500 1.000 54.05732 331 TYR A C 1
ATOM 1403 O O . TYR A 1 189 ? -11.74900 26.16200 -26.15000 1.000 41.29968 331 TYR A O 1
ATOM 1412 N N . THR A 1 190 ? -11.98500 28.40600 -26.05500 1.000 63.86962 332 THR A N 1
ATOM 1413 C CA . THR A 1 190 ? -10.69800 28.65900 -25.42400 1.000 57.36277 332 THR A CA 1
ATOM 1414 C C . THR A 1 190 ? -10.81300 29.38300 -24.08900 1.000 44.83468 332 THR A C 1
ATOM 1415 O O . THR A 1 190 ? -9.78800 29.59100 -23.42800 1.000 63.49376 332 THR A O 1
ATOM 1419 N N . TYR A 1 191 ? -12.01600 29.77900 -23.67900 1.000 56.97459 333 TYR A N 1
ATOM 1420 C CA . TYR A 1 191 ? -12.20000 30.45200 -22.39800 1.000 50.70273 333 TYR A CA 1
ATOM 1421 C C . TYR A 1 191 ? -11.78100 29.52700 -21.26100 1.000 48.40827 333 TYR A C 1
ATOM 1422 O O . TYR A 1 191 ? -12.33200 28.43300 -21.10400 1.000 61.72648 333 TYR A O 1
ATOM 1431 N N . GLU A 1 192 ? -10.80000 29.97300 -20.47000 1.000 52.93467 334 GLU A N 1
ATOM 1432 C CA . GLU A 1 192 ? -10.17100 29.09200 -19.48800 1.000 52.60967 334 GLU A CA 1
ATOM 1433 C C . GLU A 1 192 ? -11.17000 28.60600 -18.44500 1.000 50.00637 334 GLU A C 1
ATOM 1434 O O . GLU A 1 192 ? -11.17700 27.42100 -18.09000 1.000 51.49976 334 GLU A O 1
ATOM 1440 N N . LYS A 1 193 ? -12.01800 29.50500 -17.93800 1.000 48.92366 335 LYS A N 1
ATOM 1441 C CA . LYS A 1 193 ? -12.95100 29.12300 -16.88100 1.000 48.13320 335 LYS A CA 1
ATOM 1442 C C . LYS A 1 193 ? -13.96700 28.10300 -17.38000 1.000 43.25542 335 LYS A C 1
ATOM 1443 O O . LYS A 1 193 ? -14.36800 27.20300 -16.63300 1.000 47.79186 335 LYS A O 1
ATOM 1449 N N . LEU A 1 194 ? -14.39500 28.22600 -18.63800 1.000 47.61938 336 LEU A N 1
ATOM 1450 C CA . LEU A 1 194 ? -15.30100 27.23400 -19.20900 1.000 33.09216 336 LEU A CA 1
ATOM 1451 C C . LEU A 1 194 ? -14.58900 25.90400 -19.42100 1.000 42.06453 336 LEU A C 1
ATOM 1452 O O . LEU A 1 194 ? -15.12700 24.84000 -19.08900 1.000 59.39702 336 LEU A O 1
ATOM 1457 N N . LEU A 1 195 ? -13.37400 25.94500 -19.97400 1.000 35.05780 337 LEU A N 1
ATOM 1458 C CA . LEU A 1 195 ? -12.61400 24.71700 -20.19300 1.000 33.07618 337 LEU A CA 1
ATOM 1459 C C . LEU A 1 195 ? -12.28200 24.03100 -18.87300 1.000 44.52185 337 LEU A C 1
ATOM 1460 O O . LEU A 1 195 ? -12.38400 22.80400 -18.75800 1.000 31.85215 337 LEU A O 1
ATOM 1465 N N . TRP A 1 196 ? -11.88300 24.80800 -17.86300 1.000 33.24707 338 TRP A N 1
ATOM 1466 C CA . TRP A 1 196 ? -11.57400 24.22800 -16.55900 1.000 46.22467 338 TRP A CA 1
ATOM 1467 C C . TRP A 1 196 ? -12.80800 23.58500 -15.94100 1.000 42.89166 338 TRP A C 1
ATOM 1468 O O . TRP A 1 196 ? -12.75900 22.44300 -15.47100 1.000 48.14661 338 TRP A O 1
ATOM 1479 N N . THR A 1 197 ? -13.93200 24.30400 -15.94500 1.000 49.05766 339 THR A N 1
ATOM 1480 C CA . THR A 1 197 ? -15.14800 23.78700 -15.32700 1.000 31.96653 339 THR A CA 1
ATOM 1481 C C . THR A 1 197 ? -15.66700 22.55500 -16.06000 1.000 57.22970 339 THR A C 1
ATOM 1482 O O . THR A 1 197 ? -16.11900 21.59400 -15.42600 1.000 52.47721 339 THR A O 1
ATOM 1486 N N . THR A 1 198 ? -15.60900 22.56500 -17.39400 1.000 29.68562 340 THR A N 1
ATOM 1487 C CA . THR A 1 198 ? -16.06300 21.41200 -18.16600 1.000 38.16888 340 THR A CA 1
ATOM 1488 C C . THR A 1 198 ? -15.20000 20.18600 -17.88700 1.000 44.38836 340 THR A C 1
ATOM 1489 O O . THR A 1 198 ? -15.70600 19.05800 -17.84500 1.000 63.29126 340 THR A O 1
ATOM 1493 N N . SER A 1 199 ? -13.89500 20.38700 -17.68700 1.000 56.22079 341 SER A N 1
ATOM 1494 C CA . SER A 1 199 ? -13.01200 19.26500 -17.38000 1.000 53.96137 341 SER A CA 1
ATOM 1495 C C . SER A 1 199 ? -13.33200 18.65000 -16.02200 1.000 44.07479 341 SER A C 1
ATOM 1496 O O . SER A 1 199 ? -13.14600 17.44300 -15.83300 1.000 50.83421 341 SER A O 1
ATOM 1499 N N . ARG A 1 200 ? -13.80600 19.45600 -15.06900 1.000 48.02853 342 ARG A N 1
ATOM 1500 C CA . ARG A 1 200 ? -14.21600 18.90300 -13.78300 1.000 46.68414 342 ARG A CA 1
ATOM 1501 C C . ARG A 1 200 ? -15.48300 18.06900 -13.91300 1.000 34.94596 342 ARG A C 1
ATOM 1502 O O . ARG A 1 200 ? -15.69600 17.13900 -13.12700 1.000 48.05252 342 ARG A O 1
ATOM 1510 N N . VAL A 1 201 ? -16.33400 18.38400 -14.89100 1.000 68.02413 343 VAL A N 1
ATOM 1511 C CA . VAL A 1 201 ? -17.51400 17.56200 -15.13600 1.000 60.89172 343 VAL A CA 1
ATOM 1512 C C . VAL A 1 201 ? -17.11700 16.25400 -15.80700 1.000 55.20321 343 VAL A C 1
ATOM 1513 O O . VAL A 1 201 ? -17.59900 15.17700 -15.43500 1.000 56.61733 343 VAL A O 1
ATOM 1517 N N . LEU A 1 202 ? -16.22900 16.32500 -16.80200 1.000 33.93107 344 LEU A N 1
ATOM 1518 C CA . LEU A 1 202 ? -15.74600 15.11300 -17.45500 1.000 35.16288 344 LEU A CA 1
ATOM 1519 C C . LEU A 1 202 ? -14.93600 14.24900 -16.50000 1.000 40.23036 344 LEU A C 1
ATOM 1520 O O . LEU A 1 202 ? -14.87000 13.02800 -16.67500 1.000 44.11549 344 LEU A O 1
ATOM 1525 N N . LYS A 1 203 ? -14.31100 14.86100 -15.49100 1.000 43.42798 345 LYS A N 1
ATOM 1526 C CA . LYS A 1 203 ? -13.56800 14.08400 -14.50600 1.000 43.86892 345 LYS A CA 1
ATOM 1527 C C . LYS A 1 203 ? -14.50700 13.25800 -13.63700 1.000 38.30033 345 LYS A C 1
ATOM 1528 O O . LYS A 1 203 ? -14.22300 12.09100 -13.34200 1.000 55.12883 345 LYS A O 1
ATOM 1534 N N . VAL A 1 204 ? -15.63100 13.84500 -13.22100 1.000 48.96294 346 VAL A N 1
ATOM 1535 C CA . VAL A 1 204 ? -16.59300 13.11800 -12.39900 1.000 43.35200 346 VAL A CA 1
ATOM 1536 C C . VAL A 1 204 ? -17.24900 12.00200 -13.20400 1.000 49.56745 346 VAL A C 1
ATOM 1537 O O . VAL A 1 204 ? -17.48000 10.90000 -12.69200 1.000 44.13000 346 VAL A O 1
ATOM 1541 N N . LEU A 1 205 ? -17.54700 12.26100 -14.47900 1.000 45.64977 347 LEU A N 1
ATOM 1542 C CA . LEU A 1 205 ? -18.19300 11.26400 -15.32400 1.000 50.06609 347 LEU A CA 1
ATOM 1543 C C . LEU A 1 205 ? -17.26000 10.13300 -15.73400 1.000 51.47049 347 LEU A C 1
ATOM 1544 O O . LEU A 1 205 ? -17.72800 9.15500 -16.32700 1.000 52.97458 347 LEU A O 1
ATOM 1549 N N . SER A 1 206 ? -15.96600 10.23500 -15.43500 1.000 50.45407 348 SER A N 1
ATOM 1550 C CA . SER A 1 206 ? -14.98500 9.24900 -15.86600 1.000 51.94058 348 SER A CA 1
ATOM 1551 C C . SER A 1 206 ? -14.52500 8.32100 -14.75000 1.000 55.34458 348 SER A C 1
ATOM 1552 O O . SER A 1 206 ? -13.71600 7.42300 -15.00800 1.000 59.62575 348 SER A O 1
ATOM 1555 N N . VAL A 1 207 ? -15.01700 8.50300 -13.51900 1.000 50.20353 349 VAL A N 1
ATOM 1556 C CA . VAL A 1 207 ? -14.56900 7.67500 -12.39900 1.000 58.45098 349 VAL A CA 1
ATOM 1557 C C . VAL A 1 207 ? -15.28200 6.33600 -12.32400 1.000 72.16187 349 VAL A C 1
ATOM 1558 O O . VAL A 1 207 ? -14.97600 5.53600 -11.43000 1.000 85.87713 349 VAL A O 1
ATOM 1562 N N . CYS A 1 208 ? -16.22100 6.06300 -13.22600 1.000 79.70697 350 CYS A N 1
ATOM 1563 C CA . CYS A 1 208 ? -16.92700 4.79200 -13.26500 1.000 84.60647 350 CYS A CA 1
ATOM 1564 C C . CYS A 1 208 ? -16.57500 4.04100 -14.54300 1.000 71.83354 350 CYS A C 1
ATOM 1565 O O . CYS A 1 208 ? -16.33600 4.64600 -15.59200 1.000 94.39374 350 CYS A O 1
ATOM 1568 N N . SER A 1 209 ? -16.55100 2.71000 -14.44500 1.000 78.99007 351 SER A N 1
ATOM 1569 C CA . SER A 1 209 ? -16.08900 1.89200 -15.56300 1.000 84.74573 351 SER A CA 1
ATOM 1570 C C . SER A 1 209 ? -17.08500 1.90900 -16.71700 1.000 86.29726 351 SER A C 1
ATOM 1571 O O . SER A 1 209 ? -16.69800 2.06100 -17.88100 1.000 89.22249 351 SER A O 1
ATOM 1574 N N . SER A 1 210 ? -18.37500 1.75000 -16.41600 1.000 87.56372 352 SER A N 1
ATOM 1575 C CA . SER A 1 210 ? -19.39000 1.67500 -17.45900 1.000 82.03906 352 SER A CA 1
ATOM 1576 C C . SER A 1 210 ? -19.73500 3.03000 -18.06300 1.000 77.91252 352 SER A C 1
ATOM 1577 O O . SER A 1 210 ? -20.39300 3.07100 -19.10900 1.000 84.56049 352 SER A O 1
ATOM 1580 N N . ASN A 1 211 ? -19.31300 4.13200 -17.44200 1.000 75.12207 353 ASN A N 1
ATOM 1581 C CA . ASN A 1 211 ? -19.62300 5.46800 -17.93500 1.000 69.14770 353 ASN A CA 1
ATOM 1582 C C . ASN A 1 211 ? -18.50500 6.06900 -18.77800 1.000 77.65758 353 ASN A C 1
ATOM 1583 O O . ASN A 1 211 ? -18.70900 7.12300 -19.38900 1.000 62.44156 353 ASN A O 1
ATOM 1588 N N . LYS A 1 212 ? -17.34100 5.42700 -18.82600 1.000 82.20134 354 LYS A N 1
ATOM 1589 C CA . LYS A 1 212 ? -16.17100 5.92400 -19.54400 1.000 72.00419 354 LYS A CA 1
ATOM 1590 C C . LYS A 1 212 ? -16.27800 5.82000 -21.06700 1.000 66.24016 354 LYS A C 1
ATOM 1591 O O . LYS A 1 212 ? -15.85700 6.75600 -21.75900 1.000 66.30199 354 LYS A O 1
ATOM 1597 N N . PRO A 1 213 ? -16.79700 4.72100 -21.63800 1.000 68.84285 355 PRO A N 1
ATOM 1598 C CA . PRO A 1 213 ? -16.81300 4.61800 -23.11000 1.000 71.21051 355 PRO A CA 1
ATOM 1599 C C . PRO A 1 213 ? -17.53300 5.75800 -23.81400 1.000 80.69800 355 PRO A C 1
ATOM 1600 O O . PRO A 1 213 ? -17.18800 6.07200 -24.96000 1.000 68.39723 355 PRO A O 1
ATOM 1604 N N . ALA A 1 214 ? -18.51900 6.39100 -23.17100 1.000 76.65968 356 ALA A N 1
ATOM 1605 C CA . ALA A 1 214 ? -19.22800 7.49500 -23.81400 1.000 69.08041 356 ALA A CA 1
ATOM 1606 C C . ALA A 1 214 ? -18.29500 8.66600 -24.09100 1.000 67.25773 356 ALA A C 1
ATOM 1607 O O . ALA A 1 214 ? -18.35200 9.27600 -25.16600 1.000 61.85550 356 ALA A O 1
ATOM 1609 N N . ILE A 1 215 ? -17.42900 8.99700 -23.13100 1.000 55.11760 357 ILE A N 1
ATOM 1610 C CA . ILE A 1 215 ? -16.48600 10.09300 -23.32600 1.000 54.43475 357 ILE A CA 1
ATOM 1611 C C . ILE A 1 215 ? -15.41800 9.71300 -24.34300 1.000 50.48077 357 ILE A C 1
ATOM 1612 O O . ILE A 1 215 ? -14.93500 10.56800 -25.09600 1.000 56.61970 357 ILE A O 1
ATOM 1617 N N . VAL A 1 216 ? -15.04400 8.43500 -24.39800 1.000 56.90216 358 VAL A N 1
ATOM 1618 C CA . VAL A 1 216 ? -13.94300 8.01100 -25.26000 1.000 57.18976 358 VAL A CA 1
ATOM 1619 C C . VAL A 1 216 ? -14.35600 8.06100 -26.72600 1.000 54.27364 358 VAL A C 1
ATOM 1620 O O . VAL A 1 216 ? -13.70400 8.71300 -27.55000 1.000 70.01871 358 VAL A O 1
ATOM 1624 N N . GLU A 1 217 ? -15.44400 7.36800 -27.07400 1.000 66.45114 359 GLU A N 1
ATOM 1625 C CA . GLU A 1 217 ? -15.84900 7.27000 -28.47300 1.000 70.81961 359 GLU A CA 1
ATOM 1626 C C . GLU A 1 217 ? -16.25200 8.61600 -29.06000 1.000 68.27410 359 GLU A C 1
ATOM 1627 O O . GLU A 1 217 ? -16.19800 8.78600 -30.28300 1.000 71.40107 359 GLU A O 1
ATOM 1633 N N . ALA A 1 218 ? -16.65000 9.57300 -28.22400 1.000 70.77343 360 ALA A N 1
ATOM 1634 C CA . ALA A 1 218 ? -16.96800 10.91700 -28.68900 1.000 70.74175 360 ALA A CA 1
ATOM 1635 C C . ALA A 1 218 ? -15.72900 11.74800 -28.99000 1.000 58.85840 360 ALA A C 1
ATOM 1636 O O . ALA A 1 218 ? -15.86400 12.91900 -29.36300 1.000 47.96439 360 ALA A O 1
ATOM 1638 N N . GLY A 1 219 ? -14.53600 11.17700 -28.84100 1.000 57.49279 361 GLY A N 1
ATOM 1639 C CA . GLY A 1 219 ? -13.30700 11.91800 -29.02800 1.000 46.47705 361 GLY A CA 1
ATOM 1640 C C . GLY A 1 219 ? -12.82700 12.67600 -27.81300 1.000 56.01385 361 GLY A C 1
ATOM 1641 O O . GLY A 1 219 ? -12.09500 13.66000 -27.96700 1.000 56.60513 361 GLY A O 1
ATOM 1642 N N . GLY A 1 220 ? -13.21100 12.25100 -26.60600 1.000 47.31595 362 GLY A N 1
ATOM 1643 C CA . GLY A 1 220 ? -12.82500 12.98500 -25.41300 1.000 44.65280 362 GLY A CA 1
ATOM 1644 C C . GLY A 1 220 ? -11.34000 12.92600 -25.11700 1.000 49.90666 362 GLY A C 1
ATOM 1645 O O . GLY A 1 220 ? -10.77200 13.89000 -24.59600 1.000 56.56321 362 GLY A O 1
ATOM 1646 N N . MET A 1 221 ? -10.69300 11.80200 -25.43600 1.000 59.21735 363 MET A N 1
ATOM 1647 C CA . MET A 1 221 ? -9.26100 11.66800 -25.18400 1.000 64.86972 363 MET A CA 1
ATOM 1648 C C . MET A 1 221 ? -8.46600 12.69100 -25.98700 1.000 55.00116 363 MET A C 1
ATOM 1649 O O . MET A 1 221 ? -7.53600 13.32000 -25.46500 1.000 59.48891 363 MET A O 1
ATOM 1654 N N . GLN A 1 222 ? -8.81300 12.86500 -27.26500 1.000 62.33656 364 GLN A N 1
ATOM 1655 C CA . GLN A 1 222 ? -8.11500 13.84200 -28.09400 1.000 54.17097 364 GLN A CA 1
ATOM 1656 C C . GLN A 1 222 ? -8.47100 15.26700 -27.68900 1.000 52.93148 364 GLN A C 1
ATOM 1657 O O . GLN A 1 222 ? -7.61400 16.15700 -27.71500 1.000 59.95808 364 GLN A O 1
ATOM 1663 N N . ALA A 1 223 ? -9.73100 15.50200 -27.31100 1.000 43.85043 365 ALA A N 1
ATOM 1664 C CA . ALA A 1 223 ? -10.15100 16.84900 -26.93800 1.000 40.27242 365 ALA A CA 1
ATOM 1665 C C . ALA A 1 223 ? -9.50900 17.28800 -25.62700 1.000 58.75132 365 ALA A C 1
ATOM 1666 O O . ALA A 1 223 ? -9.18400 18.46900 -25.45500 1.000 53.59862 365 ALA A O 1
ATOM 1668 N N . LEU A 1 224 ? -9.32200 16.35600 -24.68900 1.000 40.14294 366 LEU A N 1
ATOM 1669 C CA . LEU A 1 224 ? -8.66300 16.70100 -23.43400 1.000 57.25121 366 LEU A CA 1
ATOM 1670 C C . LEU A 1 224 ? -7.17200 16.93400 -23.63900 1.000 52.72218 366 LEU A C 1
ATOM 1671 O O . LEU A 1 224 ? -6.57600 17.79300 -22.97900 1.000 60.55114 366 LEU A O 1
ATOM 1676 N N . GLY A 1 225 ? -6.55100 16.17800 -24.54700 1.000 52.12669 367 GLY A N 1
ATOM 1677 C CA . GLY A 1 225 ? -5.14100 16.36700 -24.83500 1.000 62.66727 367 GLY A CA 1
ATOM 1678 C C . GLY A 1 225 ? -4.81900 17.68600 -25.50300 1.000 58.41032 367 GLY A C 1
ATOM 1679 O O . GLY A 1 225 ? -3.65100 18.08800 -25.52500 1.000 57.56092 367 GLY A O 1
ATOM 1680 N N . LEU A 1 226 ? -5.82900 18.36700 -26.05100 1.000 51.85108 368 LEU A N 1
ATOM 1681 C CA . LEU A 1 226 ? -5.60100 19.66200 -26.68200 1.000 52.81439 368 LEU A CA 1
ATOM 1682 C C . LEU A 1 226 ? -5.09700 20.69600 -25.68500 1.000 52.96477 368 LEU A C 1
ATOM 1683 O O . LEU A 1 226 ? -4.31300 21.58000 -26.04900 1.000 58.88646 368 LEU A O 1
ATOM 1688 N N . HIS A 1 227 ? -5.52600 20.60100 -24.42700 1.000 51.67500 369 HIS A N 1
ATOM 1689 C CA . HIS A 1 227 ? -5.25600 21.62600 -23.42900 1.000 62.31006 369 HIS A CA 1
ATOM 1690 C C . HIS A 1 227 ? -4.22500 21.18600 -22.39500 1.000 57.76592 369 HIS A C 1
ATOM 1691 O O . HIS A 1 227 ? -4.16400 21.75900 -21.30300 1.000 58.32966 369 HIS A O 1
ATOM 1698 N N . LEU A 1 228 ? -3.41000 20.17900 -22.71700 1.000 59.45429 370 LEU A N 1
ATOM 1699 C CA . LEU A 1 228 ? -2.32800 19.79100 -21.81900 1.000 63.93305 370 LEU A CA 1
ATOM 1700 C C . LEU A 1 228 ? -1.18600 20.79600 -21.83600 1.000 62.90260 370 LEU A C 1
ATOM 1701 O O . LEU A 1 228 ? -0.39300 20.83200 -20.88900 1.000 64.15325 370 LEU A O 1
ATOM 1706 N N . THR A 1 229 ? -1.09000 21.61200 -22.88300 1.000 63.13852 371 THR A N 1
ATOM 1707 C CA . THR A 1 229 ? -0.05700 22.62900 -23.00400 1.000 62.92655 371 THR A CA 1
ATOM 1708 C C . THR A 1 229 ? -0.53000 24.00800 -22.56200 1.000 61.34506 371 THR A C 1
ATOM 1709 O O . THR A 1 229 ? 0.26700 24.95100 -22.56600 1.000 65.22494 371 THR A O 1
ATOM 1713 N N . ASP A 1 230 ? -1.79700 24.14700 -22.18200 1.000 60.52118 372 ASP A N 1
ATOM 1714 C CA . ASP A 1 230 ? -2.33200 25.44800 -21.81700 1.000 59.58428 372 ASP A CA 1
ATOM 1715 C C . ASP A 1 230 ? -1.67500 25.96200 -20.53500 1.000 60.60782 372 ASP A C 1
ATOM 1716 O O . ASP A 1 230 ? -1.28600 25.17700 -19.66700 1.000 57.78678 372 ASP A O 1
ATOM 1721 N N . PRO A 1 231 ? -1.53600 27.28500 -20.39600 1.000 63.71739 373 PRO A N 1
ATOM 1722 C CA . PRO A 1 231 ? -0.85100 27.82800 -19.21100 1.000 68.04018 373 PRO A CA 1
ATOM 1723 C C . PRO A 1 231 ? -1.60800 27.62200 -17.91000 1.000 57.48271 373 PRO A C 1
ATOM 1724 O O . PRO A 1 231 ? -0.99900 27.74000 -16.84000 1.000 61.44829 373 PRO A O 1
ATOM 1728 N N . SER A 1 232 ? -2.90400 27.32500 -17.95900 1.000 57.60735 374 SER A N 1
ATOM 1729 C CA . SER A 1 232 ? -3.67600 27.12300 -16.74000 1.000 53.85114 374 SER A CA 1
ATOM 1730 C C . SER A 1 232 ? -3.25300 25.82500 -16.06400 1.000 57.79690 374 SER A C 1
ATOM 1731 O O . SER A 1 232 ? -3.40600 24.74000 -16.63500 1.000 50.97836 374 SER A O 1
ATOM 1734 N N . GLN A 1 233 ? -2.72500 25.93500 -14.84300 1.000 50.04780 375 GLN A N 1
ATOM 1735 C CA . GLN A 1 233 ? -2.26200 24.75000 -14.13000 1.000 48.67649 375 GLN A CA 1
ATOM 1736 C C . GLN A 1 233 ? -3.42900 23.87200 -13.69500 1.000 52.26594 375 GLN A C 1
ATOM 1737 O O . GLN A 1 233 ? -3.34500 22.64000 -13.76500 1.000 68.47419 375 GLN A O 1
ATOM 1743 N N . ARG A 1 234 ? -4.52800 24.48500 -13.24600 1.000 40.04446 376 ARG A N 1
ATOM 1744 C CA . ARG A 1 234 ? -5.67800 23.70400 -12.80200 1.000 40.10802 376 ARG A CA 1
ATOM 1745 C C . ARG A 1 234 ? -6.40400 23.05200 -13.97300 1.000 49.77306 376 ARG A C 1
ATOM 1746 O O . ARG A 1 234 ? -7.07700 22.03100 -13.79000 1.000 43.84742 376 ARG A O 1
ATOM 1754 N N . LEU A 1 235 ? -6.28800 23.62300 -15.17400 1.000 44.01346 377 LEU A N 1
ATOM 1755 C CA . LEU A 1 235 ? -6.89300 22.99400 -16.34300 1.000 48.76787 377 LEU A CA 1
ATOM 1756 C C . LEU A 1 235 ? -6.09300 21.77500 -16.78400 1.000 41.40348 377 LEU A C 1
ATOM 1757 O O . LEU A 1 235 ? -6.66900 20.72500 -17.09100 1.000 43.21340 377 LEU A O 1
ATOM 1762 N N . VAL A 1 236 ? -4.76400 21.89700 -16.81700 1.000 53.93833 378 VAL A N 1
ATOM 1763 C CA . VAL A 1 236 ? -3.91600 20.76800 -17.19100 1.000 39.02234 378 VAL A CA 1
ATOM 1764 C C . VAL A 1 236 ? -4.07800 19.62700 -16.19600 1.000 48.88486 378 VAL A C 1
ATOM 1765 O O . VAL A 1 236 ? -4.14000 18.45200 -16.57900 1.000 50.02696 378 VAL A O 1
ATOM 1769 N N . GLN A 1 237 ? -4.16700 19.95500 -14.90400 1.000 51.49623 379 GLN A N 1
ATOM 1770 C CA . GLN A 1 237 ? -4.27300 18.92100 -13.88000 1.000 41.26510 379 GLN A CA 1
ATOM 1771 C C . GLN A 1 237 ? -5.57100 18.13400 -14.01600 1.000 43.29163 379 GLN A C 1
ATOM 1772 O O . GLN A 1 237 ? -5.57100 16.90100 -13.91200 1.000 55.83733 379 GLN A O 1
ATOM 1778 N N . ASN A 1 238 ? -6.69000 18.82600 -14.25000 1.000 50.72436 380 ASN A N 1
ATOM 1779 C CA . ASN A 1 238 ? -7.96400 18.13000 -14.39600 1.000 43.92829 380 ASN A CA 1
ATOM 1780 C C . ASN A 1 238 ? -8.02900 17.34200 -15.69800 1.000 53.14079 380 ASN A C 1
ATOM 1781 O O . ASN A 1 238 ? -8.70700 16.31000 -15.76200 1.000 61.25797 380 ASN A O 1
ATOM 1786 N N . CYS A 1 239 ? -7.34000 17.80800 -16.74200 1.000 48.26245 381 CYS A N 1
ATOM 1787 C CA . CYS A 1 239 ? -7.27800 17.04100 -17.98100 1.000 46.68133 381 CYS A CA 1
ATOM 1788 C C . CYS A 1 239 ? -6.47200 15.76200 -17.79400 1.000 54.42822 381 CYS A C 1
ATOM 1789 O O . CYS A 1 239 ? -6.85100 14.70200 -18.30400 1.000 63.78250 381 CYS A O 1
ATOM 1792 N N . LEU A 1 240 ? -5.35900 15.84200 -17.06000 1.000 46.97973 382 LEU A N 1
ATOM 1793 C CA . LEU A 1 240 ? -4.53000 14.66000 -16.84300 1.000 38.94357 382 LEU A CA 1
ATOM 1794 C C . LEU A 1 240 ? -5.23500 13.64400 -15.95300 1.000 48.88025 382 LEU A C 1
ATOM 1795 O O . LEU A 1 240 ? -5.11400 12.43300 -16.17000 1.000 58.55077 382 LEU A O 1
ATOM 1800 N N . TRP A 1 241 ? -5.97200 14.11700 -14.94400 1.000 45.97834 383 TRP A N 1
ATOM 1801 C CA . TRP A 1 241 ? -6.72600 13.20500 -14.09000 1.000 44.31528 383 TRP A CA 1
ATOM 1802 C C . TRP A 1 241 ? -7.81200 12.48700 -14.87800 1.000 45.57536 383 TRP A C 1
ATOM 1803 O O . TRP A 1 241 ? -7.99900 11.27300 -14.73200 1.000 54.17247 383 TRP A O 1
ATOM 1814 N N . THR A 1 242 ? -8.54400 13.22400 -15.71600 1.000 52.26076 384 THR A N 1
ATOM 1815 C CA . THR A 1 242 ? -9.59500 12.60600 -16.51800 1.000 51.65427 384 THR A CA 1
ATOM 1816 C C . THR A 1 242 ? -9.01000 11.63400 -17.53400 1.000 56.74513 384 THR A C 1
ATOM 1817 O O . THR A 1 242 ? -9.57300 10.55900 -17.76900 1.000 62.69488 384 THR A O 1
ATOM 1821 N N . LEU A 1 243 ? -7.87500 11.99000 -18.13900 1.000 54.31490 385 LEU A N 1
ATOM 1822 C CA . LEU A 1 243 ? -7.25400 11.11100 -19.12300 1.000 50.92952 385 LEU A CA 1
ATOM 1823 C C . LEU A 1 243 ? -6.74900 9.83100 -18.46400 1.000 59.76411 385 LEU A C 1
ATOM 1824 O O . LEU A 1 243 ? -6.81900 8.74900 -19.05900 1.000 51.70153 385 LEU A O 1
ATOM 1829 N N . ARG A 1 244 ? -6.26100 9.93100 -17.22300 1.000 48.49680 386 ARG A N 1
ATOM 1830 C CA . ARG A 1 244 ? -5.78800 8.74300 -16.51700 1.000 50.97575 386 ARG A CA 1
ATOM 1831 C C . ARG A 1 244 ? -6.94600 7.82900 -16.14000 1.000 39.32297 386 ARG A C 1
ATOM 1832 O O . ARG A 1 244 ? -6.80600 6.60100 -16.16000 1.000 59.19806 386 ARG A O 1
ATOM 1840 N N . ASN A 1 245 ? -8.09700 8.40800 -15.79100 1.000 61.87846 387 ASN A N 1
ATOM 1841 C CA . ASN A 1 245 ? -9.28200 7.59500 -15.53900 1.000 60.00175 387 ASN A CA 1
ATOM 1842 C C . ASN A 1 245 ? -9.74200 6.89900 -16.81300 1.000 72.43268 387 ASN A C 1
ATOM 1843 O O . ASN A 1 245 ? -10.01000 5.69200 -16.81300 1.000 79.17532 387 ASN A O 1
ATOM 1848 N N . LEU A 1 246 ? -9.81500 7.64400 -17.91900 1.000 65.17138 388 LEU A N 1
ATOM 1849 C CA . LEU A 1 246 ? -10.30600 7.09500 -19.17800 1.000 62.70526 388 LEU A CA 1
ATOM 1850 C C . LEU A 1 246 ? -9.31400 6.14700 -19.84100 1.000 58.88853 388 LEU A C 1
ATOM 1851 O O . LEU A 1 246 ? -9.71700 5.36500 -20.70800 1.000 75.45436 388 LEU A O 1
ATOM 1856 N N . SER A 1 247 ? -8.03700 6.19400 -19.45600 1.000 70.51969 389 SER A N 1
ATOM 1857 C CA . SER A 1 247 ? -6.99800 5.52700 -20.23900 1.000 62.13705 389 SER A CA 1
ATOM 1858 C C . SER A 1 247 ? -7.14200 4.00900 -20.19800 1.000 69.50482 389 SER A C 1
ATOM 1859 O O . SER A 1 247 ? -7.04200 3.34300 -21.23500 1.000 87.99986 389 SER A O 1
ATOM 1862 N N . ASP A 1 248 ? -7.36700 3.44100 -19.01100 1.000 60.58795 390 ASP A N 1
ATOM 1863 C CA . ASP A 1 248 ? -7.43900 1.98700 -18.89800 1.000 71.98000 390 ASP A CA 1
ATOM 1864 C C . ASP A 1 248 ? -8.66200 1.40600 -19.59500 1.000 66.70539 390 ASP A C 1
ATOM 1865 O O . ASP A 1 248 ? -8.66700 0.21300 -19.91800 1.000 77.63209 390 ASP A O 1
ATOM 1870 N N . ALA A 1 249 ? -9.69400 2.21500 -19.83600 1.000 76.72925 391 ALA A N 1
ATOM 1871 C CA . ALA A 1 249 ? -10.87800 1.78500 -20.56500 1.000 79.57844 391 ALA A CA 1
ATOM 1872 C C . ALA A 1 249 ? -10.88500 2.28700 -22.00500 1.000 75.04352 391 ALA A C 1
ATOM 1873 O O . ALA A 1 249 ? -11.94300 2.30700 -22.64300 1.000 84.23894 391 ALA A O 1
ATOM 1875 N N . ALA A 1 250 ? -9.72400 2.69200 -22.52800 1.000 90.53063 392 ALA A N 1
ATOM 1876 C CA . ALA A 1 250 ? -9.62900 3.21800 -23.88400 1.000 78.06304 392 ALA A CA 1
ATOM 1877 C C . ALA A 1 250 ? -8.33800 2.78000 -24.56400 1.000 84.05921 392 ALA A C 1
ATOM 1878 O O . ALA A 1 250 ? -7.82100 3.48800 -25.43600 1.000 82.03276 392 ALA A O 1
ATOM 1880 N N . THR A 1 251 ? -7.80700 1.61900 -24.18300 1.000 91.33683 393 THR A N 1
ATOM 1881 C CA . THR A 1 251 ? -6.57300 1.11400 -24.77300 1.000 77.59591 393 THR A CA 1
ATOM 1882 C C . THR A 1 251 ? -6.76500 0.57800 -26.18700 1.000 76.13184 393 THR A C 1
ATOM 1883 O O . THR A 1 251 ? -5.78300 0.15200 -26.80300 1.000 84.13567 393 THR A O 1
ATOM 1887 N N . LYS A 1 252 ? -7.99000 0.58700 -26.71200 1.000 77.97694 394 LYS A N 1
ATOM 1888 C CA . LYS A 1 252 ? -8.27100 0.12100 -28.06200 1.000 78.45888 394 LYS A CA 1
ATOM 1889 C C . LYS A 1 252 ? -8.68800 1.24500 -29.00000 1.000 71.03453 394 LYS A C 1
ATOM 1890 O O . LYS A 1 252 ? -9.00500 0.97700 -30.16400 1.000 83.35033 394 LYS A O 1
ATOM 1896 N N . GLN A 1 253 ? -8.69200 2.49000 -28.53000 1.000 66.19777 395 GLN A N 1
ATOM 1897 C CA . GLN A 1 253 ? -9.19000 3.59900 -29.33100 1.000 75.60410 395 GLN A CA 1
ATOM 1898 C C . GLN A 1 253 ? -8.19900 3.97200 -30.42800 1.000 71.30478 395 GLN A C 1
ATOM 1899 O O . GLN A 1 253 ? -6.98900 4.05500 -30.19600 1.000 80.21377 395 GLN A O 1
ATOM 1905 N N . GLU A 1 254 ? -8.72400 4.19800 -31.62900 1.000 79.83531 396 GLU A N 1
ATOM 1906 C CA . GLU A 1 254 ? -7.90300 4.63900 -32.74600 1.000 74.23212 396 GLU A CA 1
ATOM 1907 C C . GLU A 1 254 ? -7.52000 6.10800 -32.58800 1.000 78.99249 396 GLU A C 1
ATOM 1908 O O . GLU A 1 254 ? -8.21600 6.89000 -31.93500 1.000 96.73935 396 GLU A O 1
ATOM 1914 N N . GLY A 1 255 ? -6.39800 6.47800 -33.20000 1.000 69.55251 397 GLY A N 1
ATOM 1915 C CA . GLY A 1 255 ? -5.99500 7.86900 -33.27100 1.000 67.93470 397 GLY A CA 1
ATOM 1916 C C . GLY A 1 255 ? -5.51700 8.48200 -31.97000 1.000 65.90580 397 GLY A C 1
ATOM 1917 O O . GLY A 1 255 ? -5.96100 9.57200 -31.59500 1.000 63.44815 397 GLY A O 1
ATOM 1918 N N . MET A 1 256 ? -4.60700 7.80000 -31.27200 1.000 63.37149 398 MET A N 1
ATOM 1919 C CA . MET A 1 256 ? -3.99400 8.32400 -30.05800 1.000 61.88267 398 MET A CA 1
ATOM 1920 C C . MET A 1 256 ? -2.60300 8.89300 -30.31500 1.000 53.94128 398 MET A C 1
ATOM 1921 O O . MET A 1 256 ? -1.84500 9.11000 -29.36500 1.000 68.53234 398 MET A O 1
ATOM 1926 N N . GLU A 1 257 ? -2.26400 9.14900 -31.57900 1.000 82.41780 399 GLU A N 1
ATOM 1927 C CA . GLU A 1 257 ? -0.89400 9.49500 -31.94400 1.000 66.14461 399 GLU A CA 1
ATOM 1928 C C . GLU A 1 257 ? -0.46500 10.81900 -31.32000 1.000 74.45638 399 GLU A C 1
ATOM 1929 O O . GLU A 1 257 ? 0.49600 10.87300 -30.54500 1.000 59.28300 399 GLU A O 1
ATOM 1935 N N . GLY A 1 258 ? -1.17100 11.90400 -31.65200 1.000 62.82751 400 GLY A N 1
ATOM 1936 C CA . GLY A 1 258 ? -0.76800 13.21700 -31.17400 1.000 45.29829 400 GLY A CA 1
ATOM 1937 C C . GLY A 1 258 ? -0.78300 13.34600 -29.66400 1.000 63.21809 400 GLY A C 1
ATOM 1938 O O . GLY A 1 258 ? 0.01400 14.09600 -29.09300 1.000 50.70237 400 GLY A O 1
ATOM 1939 N N . LEU A 1 259 ? -1.67900 12.61900 -28.99500 1.000 52.07464 401 LEU A N 1
ATOM 1940 C CA . LEU A 1 259 ? -1.74900 12.69100 -27.54000 1.000 62.52645 401 LEU A CA 1
ATOM 1941 C C . LEU A 1 259 ? -0.53700 12.02900 -26.89400 1.000 58.91081 401 LEU A C 1
ATOM 1942 O O . LEU A 1 259 ? -0.04400 12.49700 -25.86100 1.000 41.52538 401 LEU A O 1
ATOM 1947 N N . LEU A 1 260 ? -0.03800 10.94500 -27.49300 1.000 42.74808 402 LEU A N 1
ATOM 1948 C CA . LEU A 1 260 ? 1.10200 10.24000 -26.91500 1.000 44.69932 402 LEU A CA 1
ATOM 1949 C C . LEU A 1 260 ? 2.36800 11.08400 -26.97700 1.000 57.28750 402 LEU A C 1
ATOM 1950 O O . LEU A 1 260 ? 3.18000 11.06300 -26.04300 1.000 48.39435 402 LEU A O 1
ATOM 1955 N N . GLY A 1 261 ? 2.55700 11.83100 -28.06600 1.000 40.19089 403 GLY A N 1
ATOM 1956 C CA . GLY A 1 261 ? 3.72200 12.69400 -28.16400 1.000 40.15963 403 GLY A CA 1
ATOM 1957 C C . GLY A 1 261 ? 3.70700 13.81000 -27.13700 1.000 47.73865 403 GLY A C 1
ATOM 1958 O O . GLY A 1 261 ? 4.75100 14.17400 -26.58700 1.000 45.36370 403 GLY A O 1
ATOM 1959 N N . THR A 1 262 ? 2.52600 14.36900 -26.86400 1.000 50.24425 404 THR A N 1
ATOM 1960 C CA . THR A 1 262 ? 2.41200 15.40100 -25.83900 1.000 53.72998 404 THR A CA 1
ATOM 1961 C C . THR A 1 262 ? 2.67500 14.82800 -24.45200 1.000 49.68672 404 THR A C 1
ATOM 1962 O O . THR A 1 262 ? 3.32600 15.47200 -23.62000 1.000 48.25068 404 THR A O 1
ATOM 1966 N N . LEU A 1 263 ? 2.18700 13.61300 -24.18900 1.000 55.25097 405 LEU A N 1
ATOM 1967 C CA . LEU A 1 263 ? 2.40300 12.99100 -22.88600 1.000 48.68816 405 LEU A CA 1
ATOM 1968 C C . LEU A 1 263 ? 3.88200 12.72100 -22.63800 1.000 52.10026 405 LEU A C 1
ATOM 1969 O O . LEU A 1 263 ? 4.36200 12.85300 -21.50500 1.000 54.36090 405 LEU A O 1
ATOM 1974 N N . VAL A 1 264 ? 4.61800 12.33900 -23.68300 1.000 49.58524 406 VAL A N 1
ATOM 1975 C CA . VAL A 1 264 ? 6.05300 12.10600 -23.53700 1.000 33.62916 406 VAL A CA 1
ATOM 1976 C C . VAL A 1 264 ? 6.76800 13.40300 -23.18200 1.000 50.11948 406 VAL A C 1
ATOM 1977 O O . VAL A 1 264 ? 7.67300 13.42000 -22.33800 1.000 52.32851 406 VAL A O 1
ATOM 1981 N N . GLN A 1 265 ? 6.36300 14.51200 -23.80500 1.000 37.91660 407 GLN A N 1
ATOM 1982 C CA . GLN A 1 265 ? 7.00500 15.79100 -23.52200 1.000 36.82754 407 GLN A CA 1
ATOM 1983 C C . GLN A 1 265 ? 6.63000 16.31900 -22.14300 1.000 40.13782 407 GLN A C 1
ATOM 1984 O O . GLN A 1 265 ? 7.39200 17.09100 -21.54900 1.000 42.20821 407 GLN A O 1
ATOM 1990 N N . LEU A 1 266 ? 5.47200 15.91700 -21.61400 1.000 35.85070 408 LEU A N 1
ATOM 1991 C CA . LEU A 1 266 ? 5.10400 16.31400 -20.26000 1.000 57.77652 408 LEU A CA 1
ATOM 1992 C C . LEU A 1 266 ? 5.97000 15.63800 -19.20700 1.000 46.38414 408 LEU A C 1
ATOM 1993 O O . LEU A 1 266 ? 5.99000 16.08900 -18.05700 1.000 58.30021 408 LEU A O 1
ATOM 1998 N N . LEU A 1 267 ? 6.68400 14.56900 -19.57000 1.000 58.90348 409 LEU A N 1
ATOM 1999 C CA . LEU A 1 267 ? 7.59800 13.92900 -18.63200 1.000 49.17456 409 LEU A CA 1
ATOM 2000 C C . LEU A 1 267 ? 8.76600 14.83200 -18.26000 1.000 49.60211 409 LEU A C 1
ATOM 2001 O O . LEU A 1 267 ? 9.40400 14.60600 -17.22600 1.000 62.71743 409 LEU A O 1
ATOM 2006 N N . GLY A 1 268 ? 9.05900 15.84100 -19.07400 1.000 54.39960 410 GLY A N 1
ATOM 2007 C CA . GLY A 1 268 ? 10.06800 16.83100 -18.77200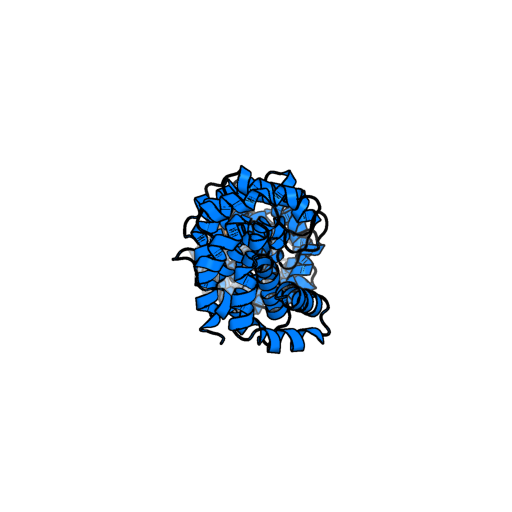 1.000 51.68181 410 GLY A CA 1
ATOM 2008 C C . GLY A 1 268 ? 9.57100 18.02100 -17.98300 1.000 41.82212 410 GLY A C 1
ATOM 2009 O O . GLY A 1 268 ? 10.32200 18.98400 -17.79600 1.000 46.20022 410 GLY A O 1
ATOM 2010 N N . SER A 1 269 ? 8.32700 17.98600 -17.51400 1.000 46.80660 411 SER A N 1
ATOM 2011 C CA . SER A 1 269 ? 7.78000 19.08800 -16.73700 1.000 44.51424 411 SER A CA 1
ATOM 2012 C C . SER A 1 269 ? 8.43800 19.16700 -15.36400 1.000 54.27288 411 SER A C 1
ATOM 2013 O O . SER A 1 269 ? 8.93600 18.17300 -14.82700 1.000 44.11559 411 SER A O 1
ATOM 2016 N N . ASP A 1 270 ? 8.43900 20.37400 -14.79700 1.000 56.10286 412 ASP A N 1
ATOM 2017 C CA . ASP A 1 270 ? 8.93700 20.56700 -13.44200 1.000 53.64750 412 ASP A CA 1
ATOM 2018 C C . ASP A 1 270 ? 7.91200 20.17500 -12.38700 1.000 55.86799 412 ASP A C 1
ATOM 2019 O O . ASP A 1 270 ? 8.28700 19.94800 -11.23200 1.000 66.55177 412 ASP A O 1
ATOM 2024 N N . ASP A 1 271 ? 6.63500 20.09300 -12.75700 1.000 53.89006 413 ASP A N 1
ATOM 2025 C CA . ASP A 1 271 ? 5.58400 19.67500 -11.83700 1.000 39.32620 413 ASP A CA 1
ATOM 2026 C C . ASP A 1 271 ? 5.66600 18.16300 -11.66600 1.000 54.37136 413 ASP A C 1
ATOM 2027 O O . ASP A 1 271 ? 5.43600 17.40900 -12.61800 1.000 58.56037 413 ASP A O 1
ATOM 2032 N N . ILE A 1 272 ? 6.00000 17.71900 -10.45200 1.000 54.91855 414 ILE A N 1
ATOM 2033 C CA . ILE A 1 272 ? 6.12200 16.29000 -10.18200 1.000 49.71223 414 ILE A CA 1
ATOM 2034 C C . ILE A 1 272 ? 4.78300 15.58800 -10.36300 1.000 50.23246 414 ILE A C 1
ATOM 2035 O O . ILE A 1 272 ? 4.73100 14.43400 -10.80700 1.000 58.86192 414 ILE A O 1
ATOM 2040 N N . ASN A 1 273 ? 3.68000 16.27200 -10.04600 1.000 40.43889 415 ASN A N 1
ATOM 2041 C CA . ASN A 1 273 ? 2.36200 15.66500 -10.20600 1.000 43.40598 415 ASN A CA 1
ATOM 2042 C C . ASN A 1 273 ? 1.97600 15.52900 -11.67500 1.000 39.09456 415 ASN A C 1
ATOM 2043 O O . ASN A 1 273 ? 1.22200 14.61700 -12.03200 1.000 47.68880 415 ASN A O 1
ATOM 2048 N N . VAL A 1 274 ? 2.47300 16.42100 -12.53500 1.000 40.95004 416 VAL A N 1
ATOM 2049 C CA . VAL A 1 274 ? 2.21500 16.29000 -13.96700 1.000 54.69143 416 VAL A CA 1
ATOM 2050 C C . VAL A 1 274 ? 2.97200 15.09500 -14.53500 1.000 50.17921 416 VAL A C 1
ATOM 2051 O O . VAL A 1 274 ? 2.43900 14.33600 -15.35400 1.000 41.13292 416 VAL A O 1
ATOM 2055 N N . VAL A 1 275 ? 4.21900 14.90100 -14.10000 1.000 45.99872 417 VAL A N 1
ATOM 2056 C CA . VAL A 1 275 ? 5.00200 13.75600 -14.55800 1.000 36.86696 417 VAL A CA 1
ATOM 2057 C C . VAL A 1 275 ? 4.36500 12.45400 -14.09000 1.000 52.31660 417 VAL A C 1
ATOM 2058 O O . VAL A 1 275 ? 4.36500 11.44800 -14.81200 1.000 50.29227 417 VAL A O 1
ATOM 2062 N N . THR A 1 276 ? 3.80300 12.45500 -12.87800 1.000 46.43300 418 THR A N 1
ATOM 2063 C CA . THR A 1 276 ? 3.16300 11.25600 -12.34700 1.000 38.85336 418 THR A CA 1
ATOM 2064 C C . THR A 1 276 ? 1.94700 10.86700 -13.17800 1.000 32.20188 418 THR A C 1
ATOM 2065 O O . THR A 1 276 ? 1.77800 9.69800 -13.54600 1.000 52.55346 418 THR A O 1
ATOM 2069 N N . CYS A 1 277 ? 1.08000 11.83700 -13.47700 1.000 32.03510 419 CYS A N 1
ATOM 2070 C CA . CYS A 1 277 ? -0.10900 11.54300 -14.26900 1.000 45.96735 419 CYS A CA 1
ATOM 2071 C C . CYS A 1 277 ? 0.26300 11.11000 -15.68100 1.000 33.23214 419 CYS A C 1
ATOM 2072 O O . CYS A 1 277 ? -0.32000 10.16300 -16.21900 1.000 41.17075 419 CYS A O 1
ATOM 2075 N N . ALA A 1 278 ? 1.24000 11.78500 -16.29200 1.000 31.80811 420 ALA A N 1
ATOM 2076 C CA . ALA A 1 278 ? 1.64400 11.43800 -17.65100 1.000 47.20291 420 ALA A CA 1
ATOM 2077 C C . ALA A 1 278 ? 2.21500 10.02700 -17.71600 1.000 52.09834 420 ALA A C 1
ATOM 2078 O O . ALA A 1 278 ? 1.97300 9.29500 -18.68400 1.000 61.63404 420 ALA A O 1
ATOM 2080 N N . ALA A 1 279 ? 2.97500 9.62500 -16.69400 1.000 53.26074 421 ALA A N 1
ATOM 2081 C CA . ALA A 1 279 ? 3.51800 8.27000 -16.66700 1.000 41.62011 421 ALA A CA 1
ATOM 2082 C C . ALA A 1 279 ? 2.41000 7.23400 -16.52100 1.000 49.12702 421 ALA A C 1
ATOM 2083 O O . ALA A 1 279 ? 2.46300 6.16800 -17.14500 1.000 53.37647 421 ALA A O 1
ATOM 2085 N N . GLY A 1 280 ? 1.39600 7.53100 -15.70400 1.000 36.26687 422 GLY A N 1
ATOM 2086 C CA . GLY A 1 280 ? 0.29500 6.60000 -15.53300 1.000 49.33586 422 GLY A CA 1
ATOM 2087 C C . GLY A 1 280 ? -0.57200 6.45900 -16.76800 1.000 49.71002 422 GLY A C 1
ATOM 2088 O O . GLY A 1 280 ? -1.10300 5.37700 -17.03400 1.000 57.42257 422 GLY A O 1
ATOM 2089 N N . ILE A 1 281 ? -0.73500 7.54000 -17.53400 1.000 56.34198 423 ILE A N 1
ATOM 2090 C CA . ILE A 1 281 ? -1.52300 7.46400 -18.76000 1.000 45.48314 423 ILE A CA 1
ATOM 2091 C C . ILE A 1 281 ? -0.76500 6.69200 -19.83200 1.000 52.52384 423 ILE A C 1
ATOM 2092 O O . ILE A 1 281 ? -1.34500 5.87200 -20.55400 1.000 57.06171 423 ILE A O 1
ATOM 2097 N N . LEU A 1 282 ? 0.54200 6.94300 -19.95700 1.000 55.01190 424 LEU A N 1
ATOM 2098 C CA . LEU A 1 282 ? 1.34800 6.19600 -20.91700 1.000 47.04230 424 LEU A CA 1
ATOM 2099 C C . LEU A 1 282 ? 1.39600 4.71400 -20.57200 1.000 45.09735 424 LEU A C 1
ATOM 2100 O O . LEU A 1 282 ? 1.48600 3.87000 -21.47000 1.000 50.01726 424 LEU A O 1
ATOM 2105 N N . SER A 1 283 ? 1.33500 4.37600 -19.28200 1.000 63.37716 425 SER A N 1
ATOM 2106 C CA . SER A 1 283 ? 1.30200 2.97100 -18.89200 1.000 46.49684 425 SER A CA 1
ATOM 2107 C C . SER A 1 283 ? 0.01000 2.30200 -19.34600 1.000 54.09632 425 SER A C 1
ATOM 2108 O O . SER A 1 283 ? 0.03400 1.18100 -19.86500 1.000 55.21755 425 SER A O 1
ATOM 2111 N N . ASN A 1 284 ? -1.12700 2.97700 -19.16300 1.000 47.95745 426 ASN A N 1
ATOM 2112 C CA . ASN A 1 284 ? -2.40400 2.39300 -19.56100 1.000 47.48605 426 ASN A CA 1
ATOM 2113 C C . ASN A 1 284 ? -2.54200 2.33700 -21.07800 1.000 49.78566 426 ASN A C 1
ATOM 2114 O O . ASN A 1 284 ? -3.03500 1.34400 -21.62600 1.000 53.47928 426 ASN A O 1
ATOM 2119 N N . LEU A 1 285 ? -2.11100 3.39300 -21.77500 1.000 50.83381 427 LEU A N 1
ATOM 2120 C CA . LEU A 1 285 ? -2.30200 3.45200 -23.22100 1.000 58.52141 427 LEU A CA 1
ATOM 2121 C C . LEU A 1 285 ? -1.40000 2.47100 -23.95900 1.000 40.53710 427 LEU A C 1
ATOM 2122 O O . LEU A 1 285 ? -1.76400 1.99300 -25.04000 1.000 57.15248 427 LEU A O 1
ATOM 2127 N N . THR A 1 286 ? -0.23100 2.15800 -23.40400 1.000 50.82895 428 THR A N 1
ATOM 2128 C CA . THR A 1 286 ? 0.69900 1.24400 -24.05600 1.000 55.95065 428 THR A CA 1
ATOM 2129 C C . THR A 1 286 ? 0.40300 -0.22100 -23.76700 1.000 59.79796 428 THR A C 1
ATOM 2130 O O . THR A 1 286 ? 1.09600 -1.09000 -24.30600 1.000 64.54792 428 THR A O 1
ATOM 2134 N N . CYS A 1 287 ? -0.59700 -0.51900 -22.94200 1.000 49.84426 429 CYS A N 1
ATOM 2135 C CA . CYS A 1 287 ? -0.89800 -1.90000 -22.57800 1.000 46.62870 429 CYS A CA 1
ATOM 2136 C C . CYS A 1 287 ? -1.57900 -2.60700 -23.74600 1.000 62.16050 429 CYS A C 1
ATOM 2137 O O . CYS A 1 287 ? -2.69900 -2.25200 -24.12900 1.000 63.70305 429 CYS A O 1
ATOM 2140 N N . ASN A 1 288 ? -0.89500 -3.60100 -24.31600 1.000 70.56774 430 ASN A N 1
ATOM 2141 C CA . ASN A 1 288 ? -1.45600 -4.48700 -25.34100 1.000 62.12308 430 ASN A CA 1
ATOM 2142 C C . ASN A 1 288 ? -1.89600 -3.73100 -26.59300 1.000 57.09171 430 ASN A C 1
ATOM 2143 O O . ASN A 1 288 ? -2.77100 -4.19200 -27.33000 1.000 60.68422 430 ASN A O 1
ATOM 2148 N N . ASN A 1 289 ? -1.29700 -2.57300 -26.85600 1.000 73.23711 431 ASN A N 1
ATOM 2149 C CA . ASN A 1 289 ? -1.59800 -1.78100 -28.04700 1.000 55.84538 431 ASN A CA 1
ATOM 2150 C C . ASN A 1 289 ? -0.28900 -1.55500 -28.79500 1.000 65.94761 431 ASN A C 1
ATOM 2151 O O . ASN A 1 289 ? 0.51400 -0.70000 -28.40800 1.000 56.96547 431 ASN A O 1
ATOM 2156 N N . TYR A 1 290 ? -0.07800 -2.31600 -29.87300 1.000 71.80412 432 TYR A N 1
ATOM 2157 C CA . TYR A 1 290 ? 1.19100 -2.23800 -30.59000 1.000 60.85646 432 TYR A CA 1
ATOM 2158 C C . TYR A 1 290 ? 1.36900 -0.89300 -31.28300 1.000 63.17139 432 TYR A C 1
ATOM 2159 O O . TYR A 1 290 ? 2.50500 -0.44800 -31.48200 1.000 67.89821 432 TYR A O 1
ATOM 2168 N N . LYS A 1 291 ? 0.27200 -0.22800 -31.65100 1.000 51.94729 433 LYS A N 1
ATOM 2169 C CA . LYS A 1 291 ? 0.38600 1.09000 -32.26800 1.000 49.06013 433 LYS A CA 1
ATOM 2170 C C . LYS A 1 291 ? 0.85300 2.12900 -31.25700 1.000 64.05625 433 LYS A C 1
ATOM 2171 O O . LYS A 1 291 ? 1.73800 2.94200 -31.55000 1.000 66.27829 433 LYS A O 1
ATOM 2177 N N . ASN A 1 292 ? 0.26300 2.12100 -30.05900 1.000 61.57885 434 ASN A N 1
ATOM 2178 C CA . ASN A 1 292 ? 0.71200 3.03500 -29.01500 1.000 61.38083 434 ASN A CA 1
ATOM 2179 C C . ASN A 1 292 ? 2.14500 2.72800 -28.60300 1.000 47.08739 434 ASN A C 1
ATOM 2180 O O . ASN A 1 292 ? 2.91900 3.64100 -28.29600 1.000 50.07031 434 ASN A O 1
ATOM 2185 N N . LYS A 1 293 ? 2.51900 1.44500 -28.59600 1.000 51.43955 435 LYS A N 1
ATOM 2186 C CA . LYS A 1 293 ? 3.90400 1.08300 -28.31400 1.000 53.13860 435 LYS A CA 1
ATOM 2187 C C . LYS A 1 293 ? 4.84800 1.62400 -29.37900 1.000 60.46136 435 LYS A C 1
ATOM 2188 O O . LYS A 1 293 ? 6.00100 1.95200 -29.07900 1.000 49.67901 435 LYS A O 1
ATOM 2194 N N . MET A 1 294 ? 4.37300 1.73300 -30.62200 1.000 63.01531 436 MET A N 1
ATOM 2195 C CA . MET A 1 294 ? 5.21700 2.20500 -31.71500 1.000 46.24132 436 MET A CA 1
ATOM 2196 C C . MET A 1 294 ? 5.47500 3.70300 -31.60600 1.000 62.70484 436 MET A C 1
ATOM 2197 O O . MET A 1 294 ? 6.62800 4.15000 -31.59600 1.000 72.05875 436 MET A O 1
ATOM 2202 N N . MET A 1 295 ? 4.40300 4.49600 -31.52700 1.000 51.29386 437 MET A N 1
ATOM 2203 C CA . MET A 1 295 ? 4.53800 5.95000 -31.55100 1.000 53.45633 437 MET A CA 1
ATOM 2204 C C . MET A 1 295 ? 5.32000 6.47000 -30.35200 1.000 65.95460 437 MET A C 1
ATOM 2205 O O . MET A 1 295 ? 6.03300 7.47400 -30.46600 1.000 77.91513 437 MET A O 1
ATOM 2210 N N . VAL A 1 296 ? 5.20600 5.80500 -29.20100 1.000 37.45566 438 VAL A N 1
ATOM 2211 C CA . VAL A 1 296 ? 5.96200 6.23000 -28.02700 1.000 60.33219 438 VAL A CA 1
ATOM 2212 C C . VAL A 1 296 ? 7.45600 6.02300 -28.24900 1.000 43.95130 438 VAL A C 1
ATOM 2213 O O . VAL A 1 296 ? 8.27600 6.87300 -27.88200 1.000 63.01375 438 VAL A O 1
ATOM 2217 N N . CYS A 1 297 ? 7.83700 4.89800 -28.85900 1.000 37.46029 439 CYS A N 1
ATOM 2218 C CA . CYS A 1 297 ? 9.24700 4.65400 -29.14100 1.000 37.80505 439 CYS A CA 1
ATOM 2219 C C . CYS A 1 297 ? 9.78600 5.56000 -30.23900 1.000 68.36154 439 CYS A C 1
ATOM 2220 O O . CYS A 1 297 ? 10.99900 5.79100 -30.29400 1.000 74.24253 439 CYS A O 1
ATOM 2223 N N . GLN A 1 298 ? 8.92000 6.07900 -31.11100 1.000 55.49538 440 GLN A N 1
ATOM 2224 C CA . GLN A 1 298 ? 9.37100 6.92700 -32.20600 1.000 56.03564 440 GLN A CA 1
ATOM 2225 C C . GLN A 1 298 ? 9.59500 8.37200 -31.78100 1.000 54.70159 440 GLN A C 1
ATOM 2226 O O . GLN A 1 298 ? 10.24300 9.12400 -32.51800 1.000 80.83455 440 GLN A O 1
ATOM 2232 N N . VAL A 1 299 ? 9.08100 8.77800 -30.62200 1.000 47.59908 441 VAL A N 1
ATOM 2233 C CA . VAL A 1 299 ? 9.23100 10.14200 -30.13100 1.000 59.24219 441 VAL A CA 1
ATOM 2234 C C . VAL A 1 299 ? 10.19700 10.21900 -28.95500 1.000 62.77529 441 VAL A C 1
ATOM 2235 O O . VAL A 1 299 ? 10.29700 11.26600 -28.30700 1.000 56.95834 441 VAL A O 1
ATOM 2239 N N . GLY A 1 300 ? 10.91300 9.13600 -28.66300 1.000 59.09144 442 GLY A N 1
ATOM 2240 C CA . GLY A 1 300 ? 11.87800 9.13500 -27.58100 1.000 54.11972 442 GLY A CA 1
ATOM 2241 C C . GLY A 1 300 ? 11.26500 8.82600 -26.23100 1.000 58.55436 442 GLY A C 1
ATOM 2242 O O . GLY A 1 300 ? 11.63700 9.42600 -25.21900 1.000 61.76468 442 GLY A O 1
ATOM 2243 N N . GLY A 1 301 ? 10.32100 7.88400 -26.20500 1.000 57.13178 443 GLY A N 1
ATOM 2244 C CA . GLY A 1 301 ? 9.66500 7.54200 -24.95500 1.000 59.64244 443 GLY A CA 1
ATOM 2245 C C . GLY A 1 301 ? 10.54800 6.76100 -24.00400 1.000 61.02116 443 GLY A C 1
ATOM 2246 O O . GLY A 1 301 ? 10.38300 6.85400 -22.78400 1.000 45.87284 443 GLY A O 1
ATOM 2247 N N . ILE A 1 302 ? 11.49200 5.98300 -24.53900 1.000 39.33270 444 ILE A N 1
ATOM 2248 C CA . ILE A 1 302 ? 12.36600 5.18400 -23.68500 1.000 57.13842 444 ILE A CA 1
ATOM 2249 C C . ILE A 1 302 ? 13.30200 6.08500 -22.88900 1.000 65.50900 444 ILE A C 1
ATOM 2250 O O . ILE A 1 302 ? 13.45900 5.92500 -21.67300 1.000 59.79426 444 ILE A O 1
ATOM 2255 N N . GLU A 1 303 ? 13.93800 7.04800 -23.56200 1.000 56.33200 445 GLU A N 1
ATOM 2256 C CA . GLU A 1 303 ? 14.82800 7.96900 -22.86300 1.000 46.11095 445 GLU A CA 1
ATOM 2257 C C . GLU A 1 303 ? 14.06800 8.80300 -21.84100 1.000 56.77095 445 GLU A C 1
ATOM 2258 O O . GLU A 1 303 ? 14.57200 9.06500 -20.74400 1.000 65.28798 445 GLU A O 1
ATOM 2264 N N . ALA A 1 304 ? 12.84700 9.22300 -22.18100 1.000 48.60224 446 ALA A N 1
ATOM 2265 C CA . ALA A 1 304 ? 12.06800 10.04500 -21.26200 1.000 43.46972 446 ALA A CA 1
ATOM 2266 C C . ALA A 1 304 ? 11.55100 9.23500 -20.07900 1.000 52.95232 446 ALA A C 1
ATOM 2267 O O . ALA A 1 304 ? 11.42500 9.77100 -18.97200 1.000 40.52566 446 ALA A O 1
ATOM 2269 N N . LEU A 1 305 ? 11.24700 7.95200 -20.28800 1.000 49.91934 447 LEU A N 1
ATOM 2270 C CA . LEU A 1 305 ? 10.78000 7.11500 -19.18800 1.000 45.59804 447 LEU A CA 1
ATOM 2271 C C . LEU A 1 305 ? 11.93400 6.65100 -18.30900 1.000 47.17017 447 LEU A C 1
ATOM 2272 O O . LEU A 1 305 ? 11.78500 6.55900 -17.08500 1.000 52.19380 447 LEU A O 1
ATOM 2277 N N . VAL A 1 306 ? 13.08600 6.34600 -18.91200 1.000 38.63976 448 VAL A N 1
ATOM 2278 C CA . VAL A 1 306 ? 14.27400 6.02200 -18.12600 1.000 52.54058 448 VAL A CA 1
ATOM 2279 C C . VAL A 1 306 ? 14.71300 7.23200 -17.31200 1.000 62.17508 448 VAL A C 1
ATOM 2280 O O . VAL A 1 306 ? 15.08300 7.11100 -16.13800 1.000 51.72673 448 VAL A O 1
ATOM 2284 N N . ARG A 1 307 ? 14.67100 8.41900 -17.92200 1.000 57.47833 449 ARG A N 1
ATOM 2285 C CA . ARG A 1 307 ? 14.97000 9.64500 -17.19000 1.000 48.67651 449 ARG A CA 1
ATOM 2286 C C . ARG A 1 307 ? 13.95800 9.89400 -16.07900 1.000 50.61202 449 ARG A C 1
ATOM 2287 O O . ARG A 1 307 ? 14.30400 10.46800 -15.04000 1.000 55.27381 449 ARG A O 1
ATOM 2295 N N . THR A 1 308 ? 12.70700 9.47000 -16.27700 1.000 43.99370 450 THR A N 1
ATOM 2296 C CA . THR A 1 308 ? 11.68000 9.68000 -15.26100 1.000 52.93218 450 THR A CA 1
ATOM 2297 C C . THR A 1 308 ? 11.91300 8.78900 -14.04500 1.000 55.96273 450 THR A C 1
ATOM 2298 O O . THR A 1 308 ? 11.74100 9.23200 -12.90300 1.000 49.04051 450 THR A O 1
ATOM 2302 N N . VAL A 1 309 ? 12.30600 7.53300 -14.27100 1.000 54.42607 451 VAL A N 1
ATOM 2303 C CA . VAL A 1 309 ? 12.58000 6.62300 -13.16000 1.000 46.03496 451 VAL A CA 1
ATOM 2304 C C . VAL A 1 309 ? 13.72700 7.15300 -12.30700 1.000 61.84488 451 VAL A C 1
ATOM 2305 O O . VAL A 1 309 ? 13.69900 7.06100 -11.07300 1.000 57.31764 451 VAL A O 1
ATOM 2309 N N . LEU A 1 310 ? 14.74800 7.72300 -12.95100 1.000 55.13964 452 LEU A N 1
ATOM 2310 C CA . LEU A 1 310 ? 15.87400 8.28300 -12.21100 1.000 42.18520 452 LEU A CA 1
ATOM 2311 C C . LEU A 1 310 ? 15.43600 9.47000 -11.36100 1.000 54.38124 452 LEU A C 1
ATOM 2312 O O . LEU A 1 310 ? 15.77900 9.56100 -10.17700 1.000 68.39087 452 LEU A O 1
ATOM 2317 N N . ARG A 1 311 ? 14.66600 10.38800 -11.95200 1.000 40.96183 453 ARG A N 1
ATOM 2318 C CA . ARG A 1 311 ? 14.19000 11.55500 -11.21500 1.000 55.38560 453 ARG A CA 1
ATOM 2319 C C . ARG A 1 311 ? 13.36100 11.16200 -9.99900 1.000 53.05873 453 ARG A C 1
ATOM 2320 O O . ARG A 1 311 ? 13.41900 11.83700 -8.96500 1.000 58.95415 453 ARG A O 1
ATOM 2328 N N . ALA A 1 312 ? 12.59100 10.07500 -10.10000 1.000 47.22140 454 ALA A N 1
ATOM 2329 C CA . ALA A 1 312 ? 11.64300 9.73600 -9.04300 1.000 56.26186 454 ALA A CA 1
ATOM 2330 C C . ALA A 1 312 ? 12.34800 9.25300 -7.78200 1.000 46.99314 454 ALA A C 1
ATOM 2331 O O . ALA A 1 312 ? 11.92300 9.57600 -6.66700 1.000 63.43976 454 ALA A O 1
ATOM 2333 N N . GLY A 1 313 ? 13.42100 8.48100 -7.93200 1.000 47.50001 455 GLY A N 1
ATOM 2334 C CA . GLY A 1 313 ? 14.09500 7.91900 -6.77900 1.000 51.40663 455 GLY A CA 1
ATOM 2335 C C . GLY A 1 313 ? 13.28900 6.80600 -6.14300 1.000 64.42217 455 GLY A C 1
ATOM 2336 O O . GLY A 1 313 ? 12.94600 5.82700 -6.81300 1.000 40.52097 455 GLY A O 1
ATOM 2337 N N . ASP A 1 314 ? 12.97100 6.94200 -4.85600 1.000 54.91822 456 ASP A N 1
ATOM 2338 C CA . ASP A 1 314 ? 12.16100 5.95800 -4.15200 1.000 55.57348 456 ASP A CA 1
ATOM 2339 C C . ASP A 1 314 ? 10.67200 6.29000 -4.17500 1.000 61.42206 456 ASP A C 1
ATOM 2340 O O . ASP A 1 314 ? 9.89600 5.64800 -3.45900 1.000 50.28883 456 ASP A O 1
ATOM 2345 N N . ARG A 1 315 ? 10.25800 7.27100 -4.97500 1.000 59.63363 457 ARG A N 1
ATOM 2346 C CA . ARG A 1 315 ? 8.84500 7.61900 -5.10800 1.000 53.61299 457 ARG A CA 1
ATOM 2347 C C . ARG A 1 315 ? 8.17400 6.55600 -5.96700 1.000 59.33178 457 ARG A C 1
ATOM 2348 O O . ARG A 1 315 ? 8.21700 6.61300 -7.19900 1.000 52.24226 457 ARG A O 1
ATOM 2356 N N . GLU A 1 316 ? 7.54500 5.57700 -5.31200 1.000 65.86093 458 GLU A N 1
ATOM 2357 C CA . GLU A 1 316 ? 6.97000 4.44400 -6.02700 1.000 55.18900 458 GLU A CA 1
ATOM 2358 C C . GLU A 1 316 ? 5.71800 4.81600 -6.81000 1.000 60.08456 458 GLU A C 1
ATOM 2359 O O . GLU A 1 316 ? 5.31300 4.05800 -7.69700 1.000 41.28730 458 GLU A O 1
ATOM 2365 N N . ASP A 1 317 ? 5.09500 5.95600 -6.50600 1.000 63.80216 459 ASP A N 1
ATOM 2366 C CA . ASP A 1 317 ? 3.95400 6.40700 -7.29200 1.000 46.05691 459 ASP A CA 1
ATOM 2367 C C . ASP A 1 317 ? 4.35300 6.86800 -8.68800 1.000 59.02451 459 ASP A C 1
ATOM 2368 O O . ASP A 1 317 ? 3.47700 7.02400 -9.54400 1.000 36.90860 459 ASP A O 1
ATOM 2373 N N . ILE A 1 318 ? 5.64300 7.08900 -8.93300 1.000 50.19467 460 ILE A N 1
ATOM 2374 C CA . ILE A 1 318 ? 6.14100 7.47500 -10.24200 1.000 51.48509 460 ILE A CA 1
ATOM 2375 C C . ILE A 1 318 ? 6.91300 6.34100 -10.90600 1.000 47.93817 460 ILE A C 1
ATOM 2376 O O . ILE A 1 318 ? 6.80300 6.13900 -12.11700 1.000 39.93602 460 ILE A O 1
ATOM 2381 N N . THR A 1 319 ? 7.69700 5.58800 -10.13000 1.000 48.48609 461 THR A N 1
ATOM 2382 C CA . THR A 1 319 ? 8.50600 4.52500 -10.71700 1.000 64.36973 461 THR A CA 1
ATOM 2383 C C . THR A 1 319 ? 7.64100 3.37400 -11.21600 1.000 54.92622 461 THR A C 1
ATOM 2384 O O . THR A 1 319 ? 7.93900 2.77700 -12.25600 1.000 51.28730 461 THR A O 1
ATOM 2388 N N . GLU A 1 320 ? 6.56900 3.04600 -10.49300 1.000 55.89207 462 GLU A N 1
ATOM 2389 C CA . GLU A 1 320 ? 5.74200 1.90700 -10.88800 1.000 50.56336 462 GLU A CA 1
ATOM 2390 C C . GLU A 1 320 ? 5.07400 2.09900 -12.24500 1.000 48.28154 462 GLU A C 1
ATOM 2391 O O . GLU A 1 320 ? 5.19800 1.20200 -13.09600 1.000 54.89265 462 GLU A O 1
ATOM 2397 N N . PRO A 1 321 ? 4.36700 3.20300 -12.52500 1.000 54.32534 463 PRO A N 1
ATOM 2398 C CA . PRO A 1 321 ? 3.80000 3.35300 -13.87500 1.000 47.89658 463 PRO A CA 1
ATOM 2399 C C . PRO A 1 321 ? 4.85900 3.55200 -14.94300 1.000 48.00111 463 PRO A C 1
ATOM 2400 O O . PRO A 1 321 ? 4.63600 3.16800 -16.09800 1.000 48.13232 463 PRO A O 1
ATOM 2404 N N . ALA A 1 322 ? 6.00500 4.14000 -14.59300 1.000 48.00722 464 ALA A N 1
ATOM 2405 C CA . ALA A 1 322 ? 7.07700 4.30700 -15.56800 1.000 34.55408 464 ALA A CA 1
ATOM 2406 C C . ALA A 1 322 ? 7.73800 2.97300 -15.89200 1.000 46.55958 464 ALA A C 1
ATOM 2407 O O . ALA A 1 322 ? 8.06500 2.70300 -17.05400 1.000 43.23482 464 ALA A O 1
ATOM 2409 N N . ILE A 1 323 ? 7.94400 2.12800 -14.88000 1.000 40.90726 465 ILE A N 1
ATOM 2410 C CA . ILE A 1 323 ? 8.49500 0.79900 -15.12800 1.000 54.60680 465 ILE A CA 1
ATOM 2411 C C . ILE A 1 323 ? 7.48000 -0.06600 -15.86600 1.000 47.36134 465 ILE A C 1
ATOM 2412 O O . ILE A 1 323 ? 7.83800 -0.82700 -16.77400 1.000 48.22617 465 ILE A O 1
ATOM 2417 N N . CYS A 1 324 ? 6.20000 0.04200 -15.49800 1.000 39.66292 466 CYS A N 1
ATOM 2418 C CA . CYS A 1 324 ? 5.15700 -0.69000 -16.21100 1.000 45.98663 466 CYS A CA 1
ATOM 2419 C C . CYS A 1 324 ? 5.09500 -0.27300 -17.67500 1.000 44.48011 466 CYS A C 1
ATOM 2420 O O . CYS A 1 324 ? 4.91800 -1.11700 -18.56200 1.000 48.34320 466 CYS A O 1
ATOM 2423 N N . ALA A 1 325 ? 5.23400 1.02700 -17.94700 1.000 49.08596 467 ALA A N 1
ATOM 2424 C CA . ALA A 1 325 ? 5.24300 1.49200 -19.33000 1.000 50.14583 467 ALA A CA 1
ATOM 2425 C C . ALA A 1 325 ? 6.45500 0.95500 -20.08100 1.000 54.22906 467 ALA A C 1
ATOM 2426 O O . ALA A 1 325 ? 6.36000 0.61600 -21.26600 1.000 49.20502 467 ALA A O 1
ATOM 2428 N N . LEU A 1 326 ? 7.60400 0.86700 -19.40500 1.000 51.37664 468 LEU A N 1
ATOM 2429 C CA . LEU A 1 326 ? 8.78500 0.29000 -20.03600 1.000 40.80961 468 LEU A CA 1
ATOM 2430 C C . LEU A 1 326 ? 8.62100 -1.20700 -20.26900 1.000 43.53809 468 LEU A C 1
ATOM 2431 O O . LEU A 1 326 ? 9.13500 -1.73800 -21.26000 1.000 48.68730 468 LEU A O 1
ATOM 2436 N N . ARG A 1 327 ? 7.91100 -1.89800 -19.37400 1.000 51.62035 469 ARG A N 1
ATOM 2437 C CA . ARG A 1 327 ? 7.63400 -3.31600 -19.58300 1.000 44.40334 469 ARG A CA 1
ATOM 2438 C C . ARG A 1 327 ? 6.74100 -3.52800 -20.80000 1.000 57.95115 469 ARG A C 1
ATOM 2439 O O . ARG A 1 327 ? 6.92400 -4.49300 -21.55200 1.000 55.86794 469 ARG A O 1
ATOM 2447 N N . HIS A 1 328 ? 5.77100 -2.63600 -21.01100 1.000 53.73843 470 HIS A N 1
ATOM 2448 C CA . HIS A 1 328 ? 4.90700 -2.75100 -22.18100 1.000 49.58943 470 HIS A CA 1
ATOM 2449 C C . HIS A 1 328 ? 5.68600 -2.51100 -23.46800 1.000 47.92145 470 HIS A C 1
ATOM 2450 O O . HIS A 1 328 ? 5.52700 -3.25400 -24.44300 1.000 47.14671 470 HIS A O 1
ATOM 2457 N N . LEU A 1 329 ? 6.54200 -1.48700 -23.48400 1.000 56.70740 471 LEU A N 1
ATOM 2458 C CA . LEU A 1 329 ? 7.24400 -1.10800 -24.70400 1.000 50.02025 471 LEU A CA 1
ATOM 2459 C C . LEU A 1 329 ? 8.29800 -2.12400 -25.12400 1.000 53.39548 471 LEU A C 1
ATOM 2460 O O . LEU A 1 329 ? 8.69600 -2.13200 -26.29400 1.000 66.64166 471 LEU A O 1
ATOM 2465 N N . THR A 1 330 ? 8.75900 -2.97700 -24.20900 1.000 51.11438 472 THR A N 1
ATOM 2466 C CA . THR A 1 330 ? 9.83900 -3.91600 -24.48800 1.000 55.53979 472 THR A CA 1
ATOM 2467 C C . THR A 1 330 ? 9.32900 -5.32000 -24.79900 1.000 44.50654 472 THR A C 1
ATOM 2468 O O . THR A 1 330 ? 10.00600 -6.30700 -24.48800 1.000 56.94504 472 THR A O 1
ATOM 2472 N N . SER A 1 331 ? 8.15300 -5.43200 -25.41500 1.000 47.39517 473 SER A N 1
ATOM 2473 C CA . SER A 1 331 ? 7.59800 -6.73700 -25.74700 1.000 52.52687 473 SER A CA 1
ATOM 2474 C C . SER A 1 331 ? 6.48100 -6.58300 -26.77000 1.000 51.69254 473 SER A C 1
ATOM 2475 O O . SER A 1 331 ? 5.66300 -5.66400 -26.67400 1.000 61.63645 473 SER A O 1
ATOM 2478 N N . ARG A 1 332 ? 6.47300 -7.48500 -27.75100 1.000 58.47038 474 ARG A N 1
ATOM 2479 C CA . ARG A 1 332 ? 5.32900 -7.71700 -28.63300 1.000 57.11044 474 ARG A CA 1
ATOM 2480 C C . ARG A 1 332 ? 5.01800 -6.49900 -29.50800 1.000 64.45829 474 ARG A C 1
ATOM 2481 O O . ARG A 1 332 ? 3.91600 -5.94400 -29.48200 1.000 86.18598 474 ARG A O 1
ATOM 2489 N N . HIS A 1 333 ? 6.01400 -6.10000 -30.29700 1.000 68.66106 475 HIS A N 1
ATOM 2490 C CA . HIS A 1 333 ? 5.81500 -5.16800 -31.40200 1.000 64.46138 475 HIS A CA 1
ATOM 2491 C C 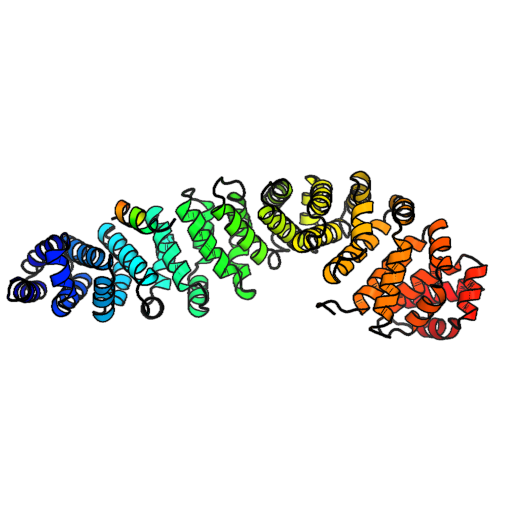. HIS A 1 333 ? 7.08400 -5.15500 -32.24300 1.000 70.15691 475 HIS A C 1
ATOM 2492 O O . HIS A 1 333 ? 8.08900 -5.78100 -31.89600 1.000 73.89517 475 HIS A O 1
ATOM 2499 N N . GLN A 1 334 ? 7.03000 -4.47200 -33.38000 1.000 75.63513 476 GLN A N 1
ATOM 2500 C CA . GLN A 1 334 ? 8.17900 -4.50800 -34.31300 1.000 75.37175 476 GLN A CA 1
ATOM 2501 C C . GLN A 1 334 ? 9.43000 -4.00700 -33.60200 1.000 72.56449 476 GLN A C 1
ATOM 2502 O O . GLN A 1 334 ? 10.45200 -4.70000 -33.64900 1.000 78.19799 476 GLN A O 1
ATOM 2508 N N . GLU A 1 335 ? 9.33600 -2.86100 -32.94700 1.000 63.49329 477 GLU A N 1
ATOM 2509 C CA . GLU A 1 335 ? 10.52000 -2.26200 -32.33300 1.000 63.83370 477 GLU A CA 1
ATOM 2510 C C . GLU A 1 335 ? 10.71000 -2.71700 -30.89200 1.000 78.30580 477 GLU A C 1
ATOM 2511 O O . GLU A 1 335 ? 11.06200 -1.91900 -30.01900 1.000 74.61700 477 GLU A O 1
ATOM 2517 N N . ALA A 1 336 ? 10.47700 -4.00200 -30.61700 1.000 76.25315 478 ALA A N 1
ATOM 2518 C CA . ALA A 1 336 ? 10.73100 -4.52300 -29.27800 1.000 66.16601 478 ALA A CA 1
ATOM 2519 C C . ALA A 1 336 ? 12.22400 -4.68000 -29.02800 1.000 69.88615 478 ALA A C 1
ATOM 2520 O O . ALA A 1 336 ? 12.71800 -4.34200 -27.94600 1.000 68.01316 478 ALA A O 1
ATOM 2522 N N . GLU A 1 337 ? 12.96000 -5.19100 -30.01900 1.000 80.63089 479 GLU A N 1
ATOM 2523 C CA . GLU A 1 337 ? 14.41200 -5.27200 -29.89900 1.000 64.02618 479 GLU A CA 1
ATOM 2524 C C . GLU A 1 337 ? 15.03800 -3.88800 -29.79800 1.000 58.11154 479 GLU A C 1
ATOM 2525 O O . GLU A 1 337 ? 16.05600 -3.71500 -29.11800 1.000 70.61657 479 GLU A O 1
ATOM 2531 N N . MET A 1 338 ? 14.44500 -2.89300 -30.46100 1.000 51.42357 480 MET A N 1
ATOM 2532 C CA . MET A 1 338 ? 14.95200 -1.52900 -30.35500 1.000 53.58915 480 MET A CA 1
ATOM 2533 C C . MET A 1 338 ? 14.75300 -0.97600 -28.95000 1.000 55.84510 480 MET A C 1
ATOM 2534 O O . MET A 1 338 ? 15.64600 -0.31800 -28.40300 1.000 61.76273 480 MET A O 1
ATOM 2539 N N . ALA A 1 339 ? 13.59100 -1.23800 -28.34600 1.000 60.02171 481 ALA A N 1
ATOM 2540 C CA . ALA A 1 339 ? 13.33200 -0.74000 -26.99900 1.000 54.95409 481 ALA A CA 1
ATOM 2541 C C . ALA A 1 339 ? 14.22300 -1.42700 -25.97200 1.000 69.33339 481 ALA A C 1
ATOM 2542 O O . ALA A 1 339 ? 14.67200 -0.79300 -25.01100 1.000 65.42913 481 ALA A O 1
ATOM 2544 N N . GLN A 1 340 ? 14.49400 -2.72200 -26.16100 1.000 60.11120 482 GLN A N 1
ATOM 2545 C CA . GLN A 1 340 ? 15.33600 -3.44700 -25.21400 1.000 56.99033 482 GLN A CA 1
ATOM 2546 C C . GLN A 1 340 ? 16.76200 -2.91100 -25.21500 1.000 61.92070 482 GLN A C 1
ATOM 2547 O O . GLN A 1 340 ? 17.36900 -2.74700 -24.15100 1.000 64.64646 482 GLN A O 1
ATOM 2553 N N . ASN A 1 341 ? 17.31500 -2.63300 -26.39900 1.000 55.46878 483 ASN A N 1
ATOM 2554 C CA . ASN A 1 341 ? 18.64800 -2.04200 -26.47000 1.000 58.74493 483 ASN A CA 1
ATOM 2555 C C . ASN A 1 341 ? 18.64400 -0.59300 -26.00000 1.000 59.22981 483 ASN A C 1
ATOM 2556 O O . ASN A 1 341 ? 19.63600 -0.12600 -25.42800 1.000 54.43439 483 ASN A O 1
ATOM 2561 N N . ALA A 1 342 ? 17.54300 0.12800 -26.22700 1.000 50.29556 484 ALA A N 1
ATOM 2562 C CA . ALA A 1 342 ? 17.49100 1.54200 -25.87400 1.000 52.23068 484 ALA A CA 1
ATOM 2563 C C . ALA A 1 342 ? 17.54600 1.75800 -24.36800 1.000 59.18551 484 ALA A C 1
ATOM 2564 O O . ALA A 1 342 ? 18.09200 2.76900 -23.91100 1.000 67.45867 484 ALA A O 1
ATOM 2566 N N . VAL A 1 343 ? 16.98600 0.83300 -23.58500 1.000 52.57220 485 VAL A N 1
ATOM 2567 C CA . VAL A 1 343 ? 17.05100 0.95500 -22.13100 1.000 57.50934 485 VAL A CA 1
ATOM 2568 C C . VAL A 1 343 ? 18.49800 0.88900 -21.65900 1.000 64.89430 485 VAL A C 1
ATOM 2569 O O . VAL A 1 343 ? 18.88800 1.56800 -20.70000 1.000 64.31877 485 VAL A O 1
ATOM 2573 N N . ARG A 1 344 ? 19.32100 0.08400 -22.33300 1.000 62.50398 486 ARG A N 1
ATOM 2574 C CA . ARG A 1 344 ? 20.73800 0.02000 -21.99400 1.000 56.65602 486 ARG A CA 1
ATOM 2575 C C . ARG A 1 344 ? 21.48400 1.24600 -22.50500 1.000 65.40348 486 ARG A C 1
ATOM 2576 O O . ARG A 1 344 ? 22.27100 1.85400 -21.77100 1.000 69.08607 486 ARG A O 1
ATOM 2584 N N . LEU A 1 345 ? 21.24100 1.62700 -23.76200 1.000 63.53351 487 LEU A N 1
ATOM 2585 C CA . LEU A 1 345 ? 21.95100 2.75400 -24.35600 1.000 51.43583 487 LEU A CA 1
ATOM 2586 C C . LEU A 1 345 ? 21.66200 4.06700 -23.64100 1.000 63.27927 487 LEU A C 1
ATOM 2587 O O . LEU A 1 345 ? 22.45800 5.00600 -23.75000 1.000 78.05682 487 LEU A O 1
ATOM 2592 N N . HIS A 1 346 ? 20.54900 4.15600 -22.91200 1.000 59.46848 488 HIS A N 1
ATOM 2593 C CA . HIS A 1 346 ? 20.20500 5.35500 -22.16000 1.000 63.59262 488 HIS A CA 1
ATOM 2594 C C . HIS A 1 346 ? 20.35200 5.15700 -20.65500 1.000 67.34414 488 HIS A C 1
ATOM 2595 O O . HIS A 1 346 ? 19.72500 5.87900 -19.87400 1.000 56.52250 488 HIS A O 1
ATOM 2602 N N . TYR A 1 347 ? 21.16500 4.18200 -20.24000 1.000 67.96234 489 TYR A N 1
ATOM 2603 C CA . TYR A 1 347 ? 21.60800 4.03200 -18.85300 1.000 58.17212 489 TYR A CA 1
ATOM 2604 C C . TYR A 1 347 ? 20.42600 3.81400 -17.90600 1.000 54.96349 489 TYR A C 1
ATOM 2605 O O . TYR A 1 347 ? 20.19600 4.57500 -16.96400 1.000 68.73230 489 TYR A O 1
ATOM 2614 N N . GLY A 1 348 ? 19.68200 2.74400 -18.16900 1.000 59.19906 490 GLY A N 1
ATOM 2615 C CA . GLY A 1 348 ? 18.54100 2.40300 -17.34300 1.000 54.80362 490 GLY A CA 1
ATOM 2616 C C . GLY A 1 348 ? 18.76300 1.16400 -16.50000 1.000 61.87809 490 GLY A C 1
ATOM 2617 O O . GLY A 1 348 ? 18.10900 0.98000 -15.47000 1.000 56.94092 490 GLY A O 1
ATOM 2618 N N . LEU A 1 349 ? 19.69200 0.31200 -16.92900 1.000 56.92852 491 LEU A N 1
ATOM 2619 C CA . LEU A 1 349 ? 19.93200 -0.94300 -16.21900 1.000 64.53825 491 LEU A CA 1
ATOM 2620 C C . LEU A 1 349 ? 20.36300 -0.76400 -14.76500 1.000 68.62341 491 LEU A C 1
ATOM 2621 O O . LEU A 1 349 ? 19.91200 -1.55900 -13.92300 1.000 69.54441 491 LEU A O 1
ATOM 2626 N N . PRO A 1 350 ? 21.21300 0.20500 -14.39700 1.000 60.13351 492 PRO A N 1
ATOM 2627 C CA . PRO A 1 350 ? 21.53600 0.35700 -12.96500 1.000 60.38358 492 PRO A CA 1
ATOM 2628 C C . PRO A 1 350 ? 20.32800 0.68300 -12.10400 1.000 56.07509 492 PRO A C 1
ATOM 2629 O O . PRO A 1 350 ? 20.13200 0.05600 -11.05400 1.000 68.90028 492 PRO A O 1
ATOM 2633 N N . VAL A 1 351 ? 19.50200 1.64700 -12.51900 1.000 56.58764 493 VAL A N 1
ATOM 2634 C CA . VAL A 1 351 ? 18.35200 2.02100 -11.70200 1.000 55.33526 493 VAL A CA 1
ATOM 2635 C C . VAL A 1 351 ? 17.27000 0.94800 -11.76300 1.000 59.61147 493 VAL A C 1
ATOM 2636 O O . VAL A 1 351 ? 16.46600 0.81500 -10.83300 1.000 66.21648 493 VAL A O 1
ATOM 2640 N N . VAL A 1 352 ? 17.23300 0.15900 -12.84000 1.000 72.39320 494 VAL A N 1
ATOM 2641 C CA . VAL A 1 352 ? 16.27100 -0.93700 -12.92100 1.000 53.46508 494 VAL A CA 1
ATOM 2642 C C . VAL A 1 352 ? 16.63200 -2.03100 -11.92400 1.000 57.69847 494 VAL A C 1
ATOM 2643 O O . VAL A 1 352 ? 15.77300 -2.53600 -11.19100 1.000 60.34126 494 VAL A O 1
ATOM 2647 N N . VAL A 1 353 ? 17.91200 -2.40800 -11.87600 1.000 55.68323 495 VAL A N 1
ATOM 2648 C CA . VAL A 1 353 ? 18.36000 -3.39400 -10.89800 1.000 64.03411 495 VAL A CA 1
ATOM 2649 C C . VAL A 1 353 ? 18.25800 -2.82900 -9.48600 1.000 57.47457 495 VAL A C 1
ATOM 2650 O O . VAL A 1 353 ? 17.90700 -3.54500 -8.54000 1.000 57.77332 495 VAL A O 1
ATOM 2654 N N . LYS A 1 354 ? 18.54500 -1.53400 -9.32400 1.000 58.22330 496 LYS A N 1
ATOM 2655 C CA . LYS A 1 354 ? 18.49100 -0.91800 -8.00200 1.000 61.11077 496 LYS A CA 1
ATOM 2656 C C . LYS A 1 354 ? 17.08200 -0.94300 -7.42300 1.000 71.08913 496 LYS A C 1
ATOM 2657 O O . LYS A 1 354 ? 16.91600 -1.01700 -6.20000 1.000 69.99251 496 LYS A O 1
ATOM 2663 N N . LEU A 1 355 ? 16.05700 -0.88800 -8.27700 1.000 53.75400 497 LEU A N 1
ATOM 2664 C CA . LEU A 1 355 ? 14.68200 -0.94300 -7.79600 1.000 58.85275 497 LEU A CA 1
ATOM 2665 C C . LEU A 1 355 ? 14.30100 -2.31400 -7.25300 1.000 60.87306 497 LEU A C 1
ATOM 2666 O O . LEU A 1 355 ? 13.22200 -2.44800 -6.66600 1.000 59.11841 497 LEU A O 1
ATOM 2671 N N . LEU A 1 356 ? 15.14500 -3.33100 -7.43800 1.000 55.78286 498 LEU A N 1
ATOM 2672 C CA . LEU A 1 356 ? 14.92100 -4.60300 -6.76400 1.000 56.55353 498 LEU A CA 1
ATOM 2673 C C . LEU A 1 356 ? 15.37400 -4.55100 -5.31100 1.000 60.25945 498 LEU A C 1
ATOM 2674 O O . LEU A 1 356 ? 14.84300 -5.29000 -4.47400 1.000 63.74022 498 LEU A O 1
ATOM 2679 N N . HIS A 1 357 ? 16.35300 -3.69600 -5.00000 1.000 65.65854 499 HIS A N 1
ATOM 2680 C CA . HIS A 1 357 ? 16.76000 -3.48600 -3.62200 1.000 69.68959 499 HIS A CA 1
ATOM 2681 C C . HIS A 1 357 ? 15.59300 -2.94100 -2.80400 1.000 67.21091 499 HIS A C 1
ATOM 2682 O O . HIS A 1 357 ? 14.65100 -2.36200 -3.35200 1.000 75.06420 499 HIS A O 1
ATOM 2689 N N . PRO A 1 358 ? 15.62800 -3.12800 -1.48900 1.000 70.55840 500 PRO A N 1
ATOM 2690 C CA . PRO A 1 358 ? 14.80700 -2.30200 -0.60100 1.000 56.81277 500 PRO A CA 1
ATOM 2691 C C . PRO A 1 358 ? 15.09300 -0.83000 -0.84100 1.000 62.50195 500 PRO A C 1
ATOM 2692 O O . PRO A 1 358 ? 16.17000 -0.47500 -1.34300 1.000 70.58327 500 PRO A O 1
ATOM 2696 N N . PRO A 1 359 ? 14.16600 0.06900 -0.48100 1.000 64.93028 501 PRO A N 1
ATOM 2697 C CA . PRO A 1 359 ? 12.88100 -0.15200 0.19300 1.000 65.59825 501 PRO A CA 1
ATOM 2698 C C . PRO A 1 359 ? 11.70600 -0.33000 -0.76500 1.000 68.83192 501 PRO A C 1
ATOM 2699 O O . PRO A 1 359 ? 10.58600 0.05000 -0.43200 1.000 62.19154 501 PRO A O 1
ATOM 2703 N N . SER A 1 360 ? 11.91800 -0.89500 -1.95000 1.000 57.11476 502 SER A N 1
ATOM 2704 C CA . SER A 1 360 ? 10.83100 -1.05000 -2.90600 1.000 50.02377 502 SER A CA 1
ATOM 2705 C C . SER A 1 360 ? 9.79600 -2.04900 -2.39900 1.000 62.79364 502 SER A C 1
ATOM 2706 O O . SER A 1 360 ? 10.12100 -3.03600 -1.73300 1.000 81.74258 502 SER A O 1
ATOM 2709 N N . HIS A 1 361 ? 8.53400 -1.77800 -2.72200 1.000 47.43835 503 HIS A N 1
ATOM 2710 C CA . HIS A 1 361 ? 7.43300 -2.64000 -2.33100 1.000 48.63766 503 HIS A CA 1
ATOM 2711 C C . HIS A 1 361 ? 7.15200 -3.66300 -3.43100 1.000 64.69373 503 HIS A C 1
ATOM 2712 O O . HIS A 1 361 ? 7.75700 -3.64700 -4.50500 1.000 48.82650 503 HIS A O 1
ATOM 2719 N N . TRP A 1 362 ? 6.21000 -4.56200 -3.16200 1.000 55.98891 504 TRP A N 1
ATOM 2720 C CA . TRP A 1 362 ? 5.93800 -5.69000 -4.04600 1.000 69.30065 504 TRP A CA 1
ATOM 2721 C C . TRP A 1 362 ? 5.34200 -5.29400 -5.39600 1.000 61.11565 504 TRP A C 1
ATOM 2722 O O . TRP A 1 362 ? 5.73700 -5.87200 -6.41600 1.000 60.23707 504 TRP A O 1
ATOM 2733 N N . PRO A 1 363 ? 4.38600 -4.35300 -5.46700 1.000 67.06778 505 PRO A N 1
ATOM 2734 C CA . PRO A 1 363 ? 3.88200 -3.96200 -6.79700 1.000 54.54100 505 PRO A CA 1
ATOM 2735 C C . PRO A 1 363 ? 4.96500 -3.41900 -7.71400 1.000 64.78506 505 PRO A C 1
ATOM 2736 O O . PRO A 1 363 ? 4.93200 -3.67300 -8.92600 1.000 64.91451 505 PRO A O 1
ATOM 2740 N N . LEU A 1 364 ? 5.93200 -2.67800 -7.16900 1.000 62.66006 506 LEU A N 1
ATOM 2741 C CA . LEU A 1 364 ? 7.03400 -2.18600 -7.98900 1.000 43.78894 506 LEU A CA 1
ATOM 2742 C C . LEU A 1 364 ? 8.01200 -3.30500 -8.32500 1.000 57.53164 506 LEU A C 1
ATOM 2743 O O . LEU A 1 364 ? 8.55100 -3.35400 -9.43800 1.000 55.75269 506 LEU A O 1
ATOM 2748 N N . ILE A 1 365 ? 8.24900 -4.21500 -7.37700 1.000 53.54891 507 ILE A N 1
ATOM 2749 C CA . ILE A 1 365 ? 9.16000 -5.32900 -7.61700 1.000 56.84977 507 ILE A CA 1
ATOM 2750 C C . ILE A 1 365 ? 8.60800 -6.25100 -8.69900 1.000 57.35301 507 ILE A C 1
ATOM 2751 O O . ILE A 1 365 ? 9.35100 -6.72900 -9.56500 1.000 62.20781 507 ILE A O 1
ATOM 2756 N N . LYS A 1 366 ? 7.29700 -6.50600 -8.67500 1.000 50.28743 508 LYS A N 1
ATOM 2757 C CA . LYS A 1 366 ? 6.68900 -7.35200 -9.69900 1.000 60.63403 508 LYS A CA 1
ATOM 2758 C C . LYS A 1 366 ? 6.83900 -6.73900 -11.08600 1.000 48.69552 508 LYS A C 1
ATOM 2759 O O . LYS A 1 366 ? 7.15300 -7.44300 -12.05300 1.000 57.64526 508 LYS A O 1
ATOM 2765 N N . ALA A 1 367 ? 6.62100 -5.42700 -11.20200 1.000 57.78240 509 ALA A N 1
ATOM 2766 C CA . ALA A 1 367 ? 6.76800 -4.76700 -12.49500 1.000 49.12063 509 ALA A CA 1
ATOM 2767 C C . ALA A 1 367 ? 8.22400 -4.70200 -12.93200 1.000 52.05921 509 ALA A C 1
ATOM 2768 O O . ALA A 1 367 ? 8.51600 -4.79900 -14.12900 1.000 52.35291 509 ALA A O 1
ATOM 2770 N N . THR A 1 368 ? 9.14800 -4.54000 -11.98200 1.000 61.59985 510 THR A N 1
ATOM 2771 C CA . THR A 1 368 ? 10.56200 -4.45900 -12.33100 1.000 60.60106 510 THR A CA 1
ATOM 2772 C C . THR A 1 368 ? 11.08900 -5.80100 -12.82500 1.000 55.47016 510 THR A C 1
ATOM 2773 O O . THR A 1 368 ? 11.93200 -5.84800 -13.72800 1.000 54.00507 510 THR A O 1
ATOM 2777 N N . VAL A 1 369 ? 10.60300 -6.90100 -12.24700 1.000 61.95870 511 VAL A N 1
ATOM 2778 C CA . VAL A 1 369 ? 11.05200 -8.22200 -12.67400 1.000 54.79924 511 VAL A CA 1
ATOM 2779 C C . VAL A 1 369 ? 10.58500 -8.51300 -14.09600 1.000 50.81846 511 VAL A C 1
ATOM 2780 O O . VAL A 1 369 ? 11.34900 -9.02800 -14.92100 1.000 45.51199 511 VAL A O 1
ATOM 2784 N N . GLY A 1 370 ? 9.32900 -8.18300 -14.40700 1.000 44.47879 512 GLY A N 1
ATOM 2785 C CA . GLY A 1 370 ? 8.82500 -8.40600 -15.75200 1.000 52.79146 512 GLY A CA 1
ATOM 2786 C C . GLY A 1 370 ? 9.57100 -7.61500 -16.80700 1.000 65.13727 512 GLY A C 1
ATOM 2787 O O . GLY A 1 370 ? 9.73900 -8.08200 -17.93700 1.000 55.82686 512 GLY A O 1
ATOM 2788 N N . LEU A 1 371 ? 10.03000 -6.41000 -16.45800 1.000 51.04116 513 LEU A N 1
ATOM 2789 C CA . LEU A 1 371 ? 10.8270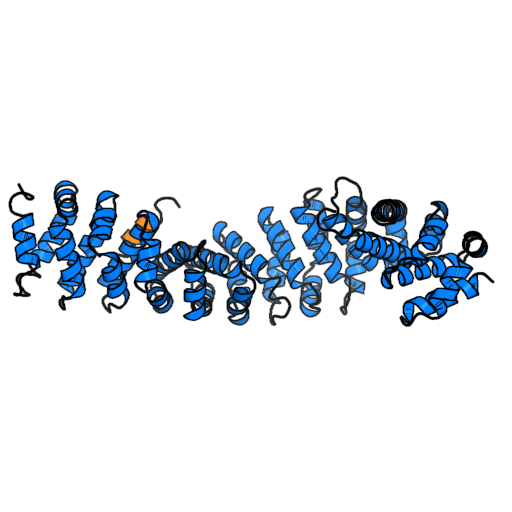0 -5.62400 -17.39400 1.000 50.10916 513 LEU A CA 1
ATOM 2790 C C . LEU A 1 371 ? 12.20000 -6.24900 -17.60800 1.000 58.06359 513 LEU A C 1
ATOM 2791 O O . LEU A 1 371 ? 12.69700 -6.29800 -18.74000 1.000 50.28969 513 LEU A O 1
ATOM 2796 N N . ILE A 1 372 ? 12.82700 -6.73300 -16.53100 1.000 47.55709 514 ILE A N 1
ATOM 2797 C CA . ILE A 1 372 ? 14.13400 -7.37600 -16.65000 1.000 49.38507 514 ILE A CA 1
ATOM 2798 C C . ILE A 1 372 ? 14.03800 -8.62000 -17.52400 1.000 53.25966 514 ILE A C 1
ATOM 2799 O O . ILE A 1 372 ? 14.92800 -8.89500 -18.33900 1.000 65.60005 514 ILE A O 1
ATOM 2804 N N . ARG A 1 373 ? 12.95500 -9.38700 -17.37300 1.000 61.21546 515 ARG A N 1
ATOM 2805 C CA . ARG A 1 373 ? 12.74600 -10.54900 -18.23000 1.000 50.41470 515 ARG A CA 1
ATOM 2806 C C . ARG A 1 373 ? 12.66800 -10.14300 -19.69600 1.000 48.81043 515 ARG A C 1
ATOM 2807 O O . ARG A 1 373 ? 13.18800 -10.84400 -20.57200 1.000 50.77944 515 ARG A O 1
ATOM 2815 N N . ASN A 1 374 ? 12.02700 -9.00700 -19.98100 1.000 49.22583 516 ASN A N 1
ATOM 2816 C CA . ASN A 1 374 ? 11.97400 -8.51400 -21.35300 1.000 54.10849 516 ASN A CA 1
ATOM 2817 C C . ASN A 1 374 ? 13.33900 -8.02200 -21.81500 1.000 47.74109 516 ASN A C 1
ATOM 2818 O O . ASN A 1 374 ? 13.74100 -8.27000 -22.95800 1.000 61.72444 516 ASN A O 1
ATOM 2823 N N . LEU A 1 375 ? 14.06700 -7.32100 -20.94200 1.000 53.04258 517 LEU A N 1
ATOM 2824 C CA . LEU A 1 375 ? 15.39100 -6.83200 -21.31100 1.000 55.78708 517 LEU A CA 1
ATOM 2825 C C . LEU A 1 375 ? 16.38900 -7.97100 -21.46300 1.000 48.04199 517 LEU A C 1
ATOM 2826 O O . LEU A 1 375 ? 17.35300 -7.84900 -22.22800 1.000 49.04777 517 LEU A O 1
ATOM 2831 N N . ALA A 1 376 ? 16.18000 -9.08000 -20.74900 1.000 64.08324 518 ALA A N 1
ATOM 2832 C CA . ALA A 1 376 ? 17.07300 -10.22500 -20.86900 1.000 60.84818 518 ALA A CA 1
ATOM 2833 C C . ALA A 1 376 ? 16.95600 -10.91000 -22.22200 1.000 51.25118 518 ALA A C 1
ATOM 2834 O O . ALA A 1 376 ? 17.84700 -11.68300 -22.59000 1.000 52.54329 518 ALA A O 1
ATOM 2836 N N . LEU A 1 377 ? 15.87900 -10.64900 -22.96700 1.000 51.89142 519 LEU A N 1
ATOM 2837 C CA . LEU A 1 377 ? 15.75000 -11.21300 -24.30600 1.000 53.11196 519 LEU A CA 1
ATOM 2838 C C . LEU A 1 377 ? 16.81300 -10.66700 -25.25000 1.000 51.94919 519 LEU A C 1
ATOM 2839 O O . LEU A 1 377 ? 17.24100 -11.37000 -26.17200 1.000 61.47362 519 LEU A O 1
ATOM 2844 N N . CYS A 1 378 ? 17.24700 -9.42900 -25.04100 1.000 50.20789 520 CYS A N 1
ATOM 2845 C CA . CYS A 1 378 ? 18.31900 -8.85900 -25.84700 1.000 63.68450 520 CYS A CA 1
ATOM 2846 C C . CYS A 1 378 ? 19.66000 -9.40900 -25.37500 1.000 67.18162 520 CYS A C 1
ATOM 2847 O O . CYS A 1 378 ? 20.00600 -9.24000 -24.20000 1.000 50.81879 520 CYS A O 1
ATOM 2850 N N . PRO A 1 379 ? 20.43500 -10.06600 -26.24200 1.000 59.61820 521 PRO A N 1
ATOM 2851 C CA . PRO A 1 379 ? 21.69600 -10.67300 -25.78200 1.000 64.87955 521 PRO A CA 1
ATOM 2852 C C . PRO A 1 379 ? 22.70800 -9.66300 -25.26900 1.000 64.99984 521 PRO A C 1
ATOM 2853 O O . PRO A 1 379 ? 23.52300 -10.00400 -24.40300 1.000 68.23610 521 PRO A O 1
ATOM 2857 N N . ALA A 1 380 ? 22.68100 -8.42800 -25.77400 1.000 53.83284 522 ALA A N 1
ATOM 2858 C CA . ALA A 1 380 ? 23.62000 -7.40800 -25.32300 1.000 57.16718 522 ALA A CA 1
ATOM 2859 C C . ALA A 1 380 ? 23.36900 -6.96500 -23.88800 1.000 62.36575 522 ALA A C 1
ATOM 2860 O O . ALA A 1 380 ? 24.18700 -6.21900 -23.33900 1.000 66.03005 522 ALA A O 1
ATOM 2862 N N . ASN A 1 381 ? 22.27000 -7.39600 -23.27300 1.000 57.84919 523 ASN A N 1
ATOM 2863 C CA . ASN A 1 381 ? 21.95900 -7.05400 -21.89300 1.000 62.52538 523 ASN A CA 1
ATOM 2864 C C . ASN A 1 381 ? 22.35500 -8.14400 -20.90700 1.000 59.73827 523 ASN A C 1
ATOM 2865 O O . ASN A 1 381 ? 22.20300 -7.94900 -19.69800 1.000 60.17522 523 ASN A O 1
ATOM 2870 N N . HIS A 1 382 ? 22.86000 -9.28100 -21.39000 1.000 69.13087 524 HIS A N 1
ATOM 2871 C CA . HIS A 1 382 ? 23.20300 -10.38200 -20.49400 1.000 56.64542 524 HIS A CA 1
ATOM 2872 C C . HIS A 1 382 ? 24.35700 -10.00500 -19.57300 1.000 64.84655 524 HIS A C 1
ATOM 2873 O O . HIS A 1 382 ? 24.29600 -10.23300 -18.35900 1.000 71.59080 524 HIS A O 1
ATOM 2880 N N . ALA A 1 383 ? 25.42200 -9.42600 -20.13400 1.000 68.16858 525 ALA A N 1
ATOM 2881 C CA . ALA A 1 383 ? 26.56300 -9.04300 -19.30400 1.000 64.81501 525 ALA A CA 1
ATOM 2882 C C . ALA A 1 383 ? 26.26900 -7.82700 -18.43200 1.000 76.95649 525 ALA A C 1
ATOM 2883 O O . ALA A 1 383 ? 26.59000 -7.86800 -17.23100 1.000 85.36906 525 ALA A O 1
ATOM 2885 N N . PRO A 1 384 ? 25.68800 -6.73000 -18.93900 1.000 78.35139 526 PRO A N 1
ATOM 2886 C CA . PRO A 1 384 ? 25.42700 -5.58400 -18.04800 1.000 76.84930 526 PRO A CA 1
ATOM 2887 C C . PRO A 1 384 ? 24.46600 -5.89700 -16.91500 1.000 67.63329 526 PRO A C 1
ATOM 2888 O O . PRO A 1 384 ? 24.61800 -5.34200 -15.82000 1.000 80.10193 526 PRO A O 1
ATOM 2892 N N . LEU A 1 385 ? 23.47600 -6.76500 -17.14000 1.000 67.70707 527 LEU A N 1
ATOM 2893 C CA . LEU A 1 385 ? 22.59000 -7.15700 -16.04900 1.000 61.54145 527 LEU A CA 1
ATOM 2894 C C . LEU A 1 385 ? 23.33600 -7.97600 -15.00300 1.000 70.17601 527 LEU A C 1
ATOM 2895 O O . LEU A 1 385 ? 23.06300 -7.85800 -13.80300 1.000 75.89140 527 LEU A O 1
ATOM 2900 N N . ARG A 1 386 ? 24.28500 -8.81000 -15.43800 1.000 80.39133 528 ARG A N 1
ATOM 2901 C CA . ARG A 1 386 ? 25.08200 -9.58100 -14.49000 1.000 65.00956 528 ARG A CA 1
ATOM 2902 C C . ARG A 1 386 ? 26.01700 -8.67500 -13.69900 1.000 67.44154 528 ARG A C 1
ATOM 2903 O O . ARG A 1 386 ? 26.12700 -8.79600 -12.47300 1.000 75.85092 528 ARG A O 1
ATOM 2911 N N . GLU A 1 387 ? 26.69800 -7.75500 -14.38500 1.000 71.31259 529 GLU A N 1
ATOM 2912 C CA . GLU A 1 387 ? 27.66200 -6.87800 -13.73100 1.000 83.38669 529 GLU A CA 1
ATOM 2913 C C . GLU A 1 387 ? 27.00600 -5.84500 -12.82500 1.000 67.00661 529 GLU A C 1
ATOM 2914 O O . GLU A 1 387 ? 27.71200 -5.19800 -12.04400 1.000 75.38090 529 GLU A O 1
ATOM 2920 N N . GLN A 1 388 ? 25.68900 -5.67400 -12.90500 1.000 77.74460 530 GLN A N 1
ATOM 2921 C CA . GLN A 1 388 ? 24.96800 -4.78800 -12.00200 1.000 77.95863 530 GLN A CA 1
ATOM 2922 C C . GLN A 1 388 ? 24.39900 -5.51600 -10.79100 1.000 85.37732 530 GLN A C 1
ATOM 2923 O O . GLN A 1 388 ? 23.83500 -4.86600 -9.90400 1.000 76.93598 530 GLN A O 1
ATOM 2929 N N . GLY A 1 389 ? 24.53300 -6.83700 -10.73100 1.000 75.32921 531 GLY A N 1
ATOM 2930 C CA . GLY A 1 389 ? 24.05700 -7.58700 -9.58500 1.000 66.66277 531 GLY A CA 1
ATOM 2931 C C . GLY A 1 389 ? 22.59300 -7.96100 -9.63700 1.000 73.46129 531 GLY A C 1
ATOM 2932 O O . GLY A 1 389 ? 21.91600 -7.94800 -8.60000 1.000 77.98733 531 GLY A O 1
ATOM 2933 N N . ALA A 1 390 ? 22.07900 -8.30300 -10.81900 1.000 74.79665 532 ALA A N 1
ATOM 2934 C CA . ALA A 1 390 ? 20.66800 -8.65400 -10.93600 1.000 65.40700 532 ALA A CA 1
ATOM 2935 C C . ALA A 1 390 ? 20.40800 -10.09600 -10.51900 1.000 63.53516 532 ALA A C 1
ATOM 2936 O O . ALA A 1 390 ? 19.37900 -10.38800 -9.90000 1.000 68.32317 532 ALA A O 1
ATOM 2938 N N . ILE A 1 391 ? 21.32800 -11.00700 -10.84600 1.000 64.43593 533 ILE A N 1
ATOM 2939 C CA . ILE A 1 391 ? 21.11100 -12.42400 -10.54700 1.000 66.34431 533 ILE A CA 1
ATOM 2940 C C . ILE A 1 391 ? 20.99100 -12.69300 -9.04900 1.000 69.11142 533 ILE A C 1
ATOM 2941 O O . ILE A 1 391 ? 20.05300 -13.40200 -8.64800 1.000 62.01689 533 ILE A O 1
ATOM 2946 N N . PRO A 1 392 ? 21.87700 -12.18500 -8.18100 1.000 65.16063 534 PRO A N 1
ATOM 2947 C CA . PRO A 1 392 ? 21.74600 -12.52000 -6.75100 1.000 67.11219 534 PRO A CA 1
ATOM 2948 C C . PRO A 1 392 ? 20.42900 -12.08800 -6.12400 1.000 69.93451 534 PRO A C 1
ATOM 2949 O O . PRO A 1 392 ? 19.94100 -12.76800 -5.21700 1.000 64.15257 534 PRO A O 1
ATOM 2953 N N . ARG A 1 393 ? 19.84800 -10.98800 -6.60500 1.000 62.64123 535 ARG A N 1
ATOM 2954 C CA . ARG A 1 393 ? 18.58200 -10.46800 -6.02200 1.000 58.78384 535 ARG A CA 1
ATOM 2955 C C . ARG A 1 393 ? 17.39100 -11.17900 -6.66200 1.000 72.20747 535 ARG A C 1
ATOM 2956 O O . ARG A 1 393 ? 16.42900 -11.46600 -5.94000 1.000 73.51370 535 ARG A O 1
ATOM 2964 N N . LEU A 1 394 ? 17.45500 -11.45500 -7.96200 1.000 60.87051 536 LEU A N 1
ATOM 2965 C CA . LEU A 1 394 ? 16.39300 -12.22100 -8.59700 1.000 57.18138 536 LEU A CA 1
ATOM 2966 C C . LEU A 1 394 ? 16.22400 -13.56300 -7.91000 1.000 56.91262 536 LEU A C 1
ATOM 2967 O O . LEU A 1 394 ? 15.10400 -14.07200 -7.80300 1.000 76.57472 536 LEU A O 1
ATOM 2972 N N . VAL A 1 395 ? 17.32600 -14.14300 -7.43500 1.000 56.91840 537 VAL A N 1
ATOM 2973 C CA . VAL A 1 395 ? 17.25100 -15.36800 -6.65200 1.000 57.13089 537 VAL A CA 1
ATOM 2974 C C . VAL A 1 395 ? 16.73800 -15.07900 -5.25000 1.000 62.71504 537 VAL A C 1
ATOM 2975 O O . VAL A 1 395 ? 15.92600 -15.83600 -4.70600 1.000 69.47541 537 VAL A O 1
ATOM 2979 N N . GLN A 1 396 ? 17.18400 -13.98500 -4.63500 1.000 66.02295 538 GLN A N 1
ATOM 2980 C CA . GLN A 1 396 ? 16.76200 -13.74500 -3.26100 1.000 52.80647 538 GLN A CA 1
ATOM 2981 C C . GLN A 1 396 ? 15.27700 -13.40900 -3.18300 1.000 63.16027 538 GLN A C 1
ATOM 2982 O O . GLN A 1 396 ? 14.59200 -13.80400 -2.23000 1.000 75.51269 538 GLN A O 1
ATOM 2988 N N . LEU A 1 397 ? 14.75800 -12.67200 -4.16300 1.000 62.55154 539 LEU A N 1
ATOM 2989 C CA . LEU A 1 397 ? 13.32000 -12.44300 -4.19200 1.000 57.95565 539 LEU A CA 1
ATOM 2990 C C . LEU A 1 397 ? 12.57200 -13.73800 -4.47500 1.000 60.97276 539 LEU A C 1
ATOM 2991 O O . LEU A 1 397 ? 11.48100 -13.96000 -3.93800 1.000 65.50711 539 LEU A O 1
ATOM 2996 N N . LEU A 1 398 ? 13.14400 -14.60400 -5.31600 1.000 70.01630 540 LEU A N 1
ATOM 2997 C CA . LEU A 1 398 ? 12.50800 -15.88200 -5.61800 1.000 61.49367 540 LEU A CA 1
ATOM 2998 C C . LEU A 1 398 ? 12.42400 -16.76400 -4.37900 1.000 59.27905 540 LEU A C 1
ATOM 2999 O O . LEU A 1 398 ? 11.43000 -17.47200 -4.17600 1.000 63.54135 540 LEU A O 1
ATOM 3004 N N . VAL A 1 399 ? 13.45900 -16.73500 -3.53700 1.000 66.48232 541 VAL A N 1
ATOM 3005 C CA . VAL A 1 399 ? 13.44000 -17.52500 -2.31000 1.000 55.51952 541 VAL A CA 1
ATOM 3006 C C . VAL A 1 399 ? 12.38200 -16.99500 -1.35000 1.000 70.30707 541 VAL A C 1
ATOM 3007 O O . VAL A 1 399 ? 11.66200 -17.77000 -0.70800 1.000 93.65463 541 VAL A O 1
ATOM 3011 N N . ARG A 1 400 ? 12.26300 -15.66900 -1.24400 1.000 57.46094 542 ARG A N 1
ATOM 3012 C CA . ARG A 1 400 ? 11.27500 -15.08400 -0.34300 1.000 74.41005 542 ARG A CA 1
ATOM 3013 C C . ARG A 1 400 ? 9.85700 -15.40900 -0.79200 1.000 75.86074 542 ARG A C 1
ATOM 3014 O O . ARG A 1 400 ? 8.99000 -15.71600 0.03400 1.000 87.37422 542 ARG A O 1
ATOM 3022 N N . ALA A 1 401 ? 9.60200 -15.34900 -2.10100 1.000 73.93785 543 ALA A N 1
ATOM 3023 C CA . ALA A 1 401 ? 8.28100 -15.68300 -2.61700 1.000 62.27097 543 ALA A CA 1
ATOM 3024 C C . ALA A 1 401 ? 7.97200 -17.16900 -2.49400 1.000 73.04204 543 ALA A C 1
ATOM 3025 O O . ALA A 1 401 ? 6.79500 -17.54300 -2.44700 1.000 81.68614 543 ALA A O 1
ATOM 3027 N N . HIS A 1 402 ? 8.99700 -18.02300 -2.44200 1.000 71.17042 544 HIS A N 1
ATOM 3028 C CA . HIS A 1 402 ? 8.76500 -19.45200 -2.26400 1.000 67.41108 544 HIS A CA 1
ATOM 3029 C C . HIS A 1 402 ? 8.40600 -19.79600 -0.82400 1.000 77.45721 544 HIS A C 1
ATOM 3030 O O . HIS A 1 402 ? 7.71000 -20.78900 -0.58500 1.000 82.87427 544 HIS A O 1
ATOM 3037 N N . GLN A 1 403 ? 8.86600 -18.99700 0.14100 1.000 65.28600 545 GLN A N 1
ATOM 3038 C CA . GLN A 1 403 ? 8.54300 -19.26800 1.53900 1.000 90.06429 545 GLN A CA 1
ATOM 3039 C C . GLN A 1 403 ? 7.08700 -18.94000 1.84400 1.000 93.55985 545 GLN A C 1
ATOM 3040 O O . GLN A 1 403 ? 6.44700 -19.62400 2.65200 1.000 78.79981 545 GLN A O 1
ATOM 3046 N N . ASP A 1 404 ? 6.55000 -17.94700 1.13500 1.000 84.44444 546 ASP A N 1
ATOM 3047 C CA . ASP A 1 404 ? 5.15800 -17.51000 1.40700 1.000 92.38441 546 ASP A CA 1
ATOM 3048 C C . ASP A 1 404 ? 4.22000 -18.17200 0.40600 1.000 84.23686 546 ASP A C 1
ATOM 3049 O O . ASP A 1 404 ? 3.26500 -17.50500 -0.01400 1.000 104.19249 546 ASP A O 1
ATOM 3054 N N . THR A 1 405 ? 4.48300 -19.43000 0.05000 1.000 85.29835 547 THR A N 1
ATOM 3055 C CA . THR A 1 405 ? 3.66300 -20.11900 -0.98700 1.000 94.83966 547 THR A CA 1
ATOM 3056 C C . THR A 1 405 ? 3.91700 -21.63000 -0.92200 1.000 98.80951 547 THR A C 1
ATOM 3057 O O . THR A 1 405 ? 2.97600 -22.39600 -1.19900 1.000 100.38726 547 THR A O 1
ATOM 3061 N N . GLN A 1 406 ? 5.14000 -22.03300 -0.56600 1.000 98.80900 548 GLN A N 1
ATOM 3062 C CA . GLN A 1 406 ? 5.47400 -23.47400 -0.42600 1.000 95.32089 548 GLN A CA 1
ATOM 3063 C C . GLN A 1 406 ? 4.36800 -24.17400 0.37000 1.000 83.29350 548 GLN A C 1
ATOM 3064 O O . GLN A 1 406 ? 3.83300 -25.17100 -0.15300 1.000 87.65199 548 GLN A O 1
ATOM 3070 N N . VAL A 1 419 ? 0.19800 -10.63900 -0.92300 1.000 75.31422 561 VAL A N 1
ATOM 3071 C CA . VAL A 1 419 ? 0.78000 -9.60700 -0.07700 1.000 77.25564 561 VAL A CA 1
ATOM 3072 C C . VAL A 1 419 ? 0.80400 -8.28500 -0.84400 1.000 74.29864 561 VAL A C 1
ATOM 3073 O O . VAL A 1 419 ? 1.33900 -8.21500 -1.95300 1.000 83.38570 561 VAL A O 1
ATOM 3077 N N . GLU A 1 420 ? 0.20900 -7.24700 -0.24900 1.000 78.28288 562 GLU A N 1
ATOM 3078 C CA . GLU A 1 420 ? 0.13800 -5.91500 -0.85600 1.000 79.17432 562 GLU A CA 1
ATOM 3079 C C . GLU A 1 420 ? -0.51900 -5.96800 -2.23400 1.000 71.91811 562 GLU A C 1
ATOM 3080 O O . GLU A 1 420 ? -0.14200 -5.23700 -3.15200 1.000 57.74369 562 GLU A O 1
ATOM 3086 N N . GLY A 1 421 ? -1.51200 -6.84300 -2.37900 1.000 74.89950 563 GLY A N 1
ATOM 3087 C CA . GLY A 1 421 ? -2.19400 -7.00900 -3.64500 1.000 64.22825 563 GLY A CA 1
ATOM 3088 C C . GLY A 1 421 ? -1.40600 -7.73500 -4.71000 1.000 85.98596 563 GLY A C 1
ATOM 3089 O O . GLY A 1 421 ? -1.78300 -7.67900 -5.88400 1.000 86.17817 563 GLY A O 1
ATOM 3090 N N . VAL A 1 422 ? -0.32500 -8.41700 -4.34000 1.000 82.88633 564 VAL A N 1
ATOM 3091 C CA . VAL A 1 422 ? 0.53400 -9.12100 -5.28500 1.000 57.12805 564 VAL A CA 1
ATOM 3092 C C . VAL A 1 422 ? 0.53500 -10.59600 -4.91700 1.000 72.32577 564 VAL A C 1
ATOM 3093 O O . VAL A 1 422 ? 0.91100 -10.96200 -3.79600 1.000 79.28653 564 VAL A O 1
ATOM 3097 N N . ARG A 1 423 ? 0.11400 -11.44000 -5.85600 1.000 76.19238 565 ARG A N 1
ATOM 3098 C CA . ARG A 1 423 ? 0.19200 -12.88000 -5.65400 1.000 76.62792 565 ARG A CA 1
ATOM 3099 C C . ARG A 1 423 ? 1.64900 -13.32300 -5.70100 1.000 67.44426 565 ARG A C 1
ATOM 3100 O O . ARG A 1 423 ? 2.37100 -13.01700 -6.65500 1.000 74.57136 565 ARG A O 1
ATOM 3108 N N . MET A 1 424 ? 2.08400 -14.03900 -4.66300 1.000 74.08018 566 MET A N 1
ATOM 3109 C CA . MET A 1 424 ? 3.48300 -14.43900 -4.56200 1.000 77.51210 566 MET A CA 1
ATOM 3110 C C . MET A 1 424 ? 3.87800 -15.49500 -5.58500 1.000 84.01809 566 MET A C 1
ATOM 3111 O O . MET A 1 424 ? 5.07600 -15.75600 -5.74500 1.000 79.86156 566 MET A O 1
ATOM 3116 N N . GLU A 1 425 ? 2.91500 -16.10500 -6.27700 1.000 80.71905 567 GLU A N 1
ATOM 3117 C CA . GLU A 1 425 ? 3.25300 -17.02400 -7.35600 1.000 60.21691 567 GLU A CA 1
ATOM 3118 C C . GLU A 1 425 ? 3.64300 -16.28100 -8.62700 1.000 69.68808 567 GLU A C 1
ATOM 3119 O O . GLU A 1 425 ? 4.45900 -16.78300 -9.40700 1.000 61.78197 567 GLU A O 1
ATOM 3125 N N . GLU A 1 426 ? 3.07600 -15.09200 -8.85000 1.000 66.46334 568 GLU A N 1
ATOM 3126 C CA . GLU A 1 426 ? 3.50300 -14.27200 -9.97800 1.000 69.38332 568 GLU A CA 1
ATOM 3127 C C . GLU A 1 426 ? 4.94300 -13.80600 -9.81000 1.000 64.38444 568 GLU A C 1
ATOM 3128 O O . GLU A 1 426 ? 5.65000 -13.60600 -10.80500 1.000 49.01051 568 GLU A O 1
ATOM 3134 N N . ILE A 1 427 ? 5.39300 -13.62800 -8.56600 1.000 62.07526 569 ILE A N 1
ATOM 3135 C CA . ILE A 1 427 ? 6.79600 -13.31500 -8.31800 1.000 51.74052 569 ILE A CA 1
ATOM 3136 C C . ILE A 1 427 ? 7.66700 -14.53100 -8.60500 1.000 54.19999 569 ILE A C 1
ATOM 3137 O O . ILE A 1 427 ? 8.76000 -14.41100 -9.17300 1.000 57.62390 569 ILE A O 1
ATOM 3142 N N . VAL A 1 428 ? 7.19700 -15.72100 -8.22100 1.000 62.75476 570 VAL A N 1
ATOM 3143 C CA . VAL A 1 428 ? 7.95000 -16.94500 -8.48400 1.000 55.76250 570 VAL A CA 1
ATOM 3144 C C . VAL A 1 428 ? 8.05500 -17.19000 -9.98500 1.000 65.16757 570 VAL A C 1
ATOM 3145 O O . VAL A 1 428 ? 9.13200 -17.49500 -10.51000 1.000 62.97566 570 VAL A O 1
ATOM 3149 N N . GLU A 1 429 ? 6.93400 -17.05100 -10.69900 1.000 60.34088 571 GLU A N 1
ATOM 3150 C CA . GLU A 1 429 ? 6.95000 -17.24200 -12.14500 1.000 56.00102 571 GLU A CA 1
ATOM 3151 C C . GLU A 1 429 ? 7.80700 -16.18600 -12.83200 1.000 63.23237 571 GLU A C 1
ATOM 3152 O O . GLU A 1 429 ? 8.52200 -16.48500 -13.79600 1.000 62.25594 571 GLU A O 1
ATOM 3158 N N . GLY A 1 430 ? 7.75700 -14.94700 -12.34200 1.000 54.42117 572 GLY A N 1
ATOM 3159 C CA . GLY A 1 430 ? 8.49700 -13.87800 -12.99300 1.000 51.02544 572 GLY A CA 1
ATOM 3160 C C . GLY A 1 430 ? 9.99000 -13.95900 -12.73700 1.000 51.74527 572 GLY A C 1
ATOM 3161 O O . GLY A 1 430 ? 10.79900 -13.79300 -13.65500 1.000 57.07602 572 GLY A O 1
ATOM 3162 N N . CYS A 1 431 ? 10.37800 -14.20300 -11.48200 1.000 65.64498 573 CYS A N 1
ATOM 3163 C CA . CYS A 1 431 ? 11.79800 -14.26900 -11.15200 1.000 58.82119 573 CYS A CA 1
ATOM 3164 C C . CYS A 1 431 ? 12.47600 -15.43600 -11.85800 1.000 52.42624 573 CYS A C 1
ATOM 3165 O O . CYS A 1 431 ? 13.56400 -15.27900 -12.42300 1.000 59.27115 573 CYS A O 1
ATOM 3168 N N . THR A 1 432 ? 11.84500 -16.61200 -11.84500 1.000 53.38110 574 THR A N 1
ATOM 3169 C CA . THR A 1 432 ? 12.41100 -17.75900 -12.54700 1.000 54.13426 574 THR A CA 1
ATOM 3170 C C . THR A 1 432 ? 12.42000 -17.54500 -14.05600 1.000 54.72578 574 THR A C 1
ATOM 3171 O O . THR A 1 432 ? 13.32300 -18.03400 -14.74300 1.000 60.97629 574 THR A O 1
ATOM 3175 N N . GLY A 1 433 ? 11.43200 -16.82000 -14.58500 1.000 54.72921 575 GLY A N 1
ATOM 3176 C CA . GLY A 1 433 ? 11.41000 -16.55000 -16.01300 1.000 51.61743 575 GLY A CA 1
ATOM 3177 C C . GLY A 1 433 ? 12.56500 -15.67500 -16.46100 1.000 54.18038 575 GLY A C 1
ATOM 3178 O O . GLY A 1 433 ? 13.12600 -15.87700 -17.54100 1.000 60.39922 575 GLY A O 1
ATOM 3179 N N . ALA A 1 434 ? 12.93500 -14.68800 -15.64100 1.000 49.89480 576 ALA A N 1
ATOM 3180 C CA . ALA A 1 434 ? 14.09800 -13.86700 -15.95700 1.000 61.75891 576 ALA A CA 1
ATOM 3181 C C . ALA A 1 434 ? 15.38400 -14.68000 -15.87100 1.000 61.47955 576 ALA A C 1
ATOM 3182 O O . ALA A 1 434 ? 16.25200 -14.57300 -16.74500 1.000 63.74149 576 ALA A O 1
ATOM 3184 N N . LEU A 1 435 ? 15.52200 -15.50000 -14.82500 1.000 60.98104 577 LEU A N 1
ATOM 3185 C CA . LEU A 1 435 ? 16.69300 -16.36300 -14.70900 1.000 57.32394 577 LEU A CA 1
ATOM 3186 C C . LEU A 1 435 ? 16.74200 -17.39300 -15.82900 1.000 52.78373 577 LEU A C 1
ATOM 3187 O O . LEU A 1 435 ? 17.83000 -17.76800 -16.28000 1.000 64.58412 577 LEU A O 1
ATOM 3192 N N . HIS A 1 436 ? 15.57800 -17.86100 -16.28600 1.000 53.26621 578 HIS A N 1
ATOM 3193 C CA . HIS A 1 436 ? 15.54300 -18.81700 -17.38900 1.000 62.61787 578 HIS A CA 1
ATOM 3194 C C . HIS A 1 436 ? 16.09300 -18.19800 -18.66800 1.000 60.26862 578 HIS A C 1
ATOM 3195 O O . HIS A 1 436 ? 16.77400 -18.87100 -19.45000 1.000 60.14271 578 HIS A O 1
ATOM 3202 N N . ILE A 1 437 ? 15.81900 -16.91200 -18.89100 1.000 52.88006 579 ILE A N 1
ATOM 3203 C CA . ILE A 1 437 ? 16.31700 -16.24300 -20.08800 1.000 59.79920 579 ILE A CA 1
ATOM 3204 C C . ILE A 1 437 ? 17.75100 -15.76900 -19.88400 1.000 54.27582 579 ILE A C 1
ATOM 3205 O O . ILE A 1 437 ? 18.56400 -15.79600 -20.81500 1.000 55.82796 579 ILE A O 1
ATOM 3210 N N . LEU A 1 438 ? 18.09000 -15.33800 -18.66600 1.000 52.33605 580 LEU A N 1
ATOM 3211 C CA . LEU A 1 438 ? 19.46700 -14.94500 -18.38300 1.000 52.11052 580 LEU A CA 1
ATOM 3212 C C . LEU A 1 438 ? 20.42100 -16.12700 -18.48900 1.000 68.10216 580 LEU A C 1
ATOM 3213 O O . LEU A 1 438 ? 21.61100 -15.94000 -18.76700 1.000 70.71175 580 LEU A O 1
ATOM 3218 N N . ALA A 1 439 ? 19.92200 -17.34600 -18.28000 1.000 61.93993 581 ALA A N 1
ATOM 3219 C CA . ALA A 1 439 ? 20.76400 -18.53600 -18.33300 1.000 56.09610 581 ALA A CA 1
ATOM 3220 C C . ALA A 1 439 ? 21.23700 -18.87400 -19.74000 1.000 57.35929 581 ALA A C 1
ATOM 3221 O O . ALA A 1 439 ? 21.99700 -19.83500 -19.89900 1.000 66.45154 581 ALA A O 1
ATOM 3223 N N . ARG A 1 440 ? 20.81700 -18.12600 -20.76100 1.000 57.52010 582 ARG A N 1
ATOM 3224 C CA . ARG A 1 440 ? 21.33200 -18.35700 -22.10400 1.000 69.21771 582 ARG A CA 1
ATOM 3225 C C . ARG A 1 440 ? 22.80800 -18.00100 -22.22400 1.000 74.85862 582 ARG A C 1
ATOM 3226 O O . ARG A 1 440 ? 23.47300 -18.47200 -23.15300 1.000 75.46161 582 ARG A O 1
ATOM 3234 N N . ASP A 1 441 ? 23.33100 -17.18700 -21.30900 1.000 70.46453 583 ASP A N 1
ATOM 3235 C CA . ASP A 1 441 ? 24.74000 -16.82000 -21.30500 1.000 72.40716 583 ASP A CA 1
ATOM 3236 C C . ASP A 1 441 ? 25.53000 -17.79300 -20.43800 1.000 66.69323 583 ASP A C 1
ATOM 3237 O O . ASP A 1 441 ? 25.06500 -18.21500 -19.37500 1.000 72.31452 583 ASP A O 1
ATOM 3242 N N . VAL A 1 442 ? 26.73100 -18.14400 -20.90100 1.000 67.78089 584 VAL A N 1
ATOM 3243 C CA . VAL A 1 442 ? 27.54800 -19.12200 -20.18700 1.000 70.30889 584 VAL A CA 1
ATOM 3244 C C . VAL A 1 442 ? 27.96800 -18.57500 -18.82700 1.000 71.62534 584 VAL A C 1
ATOM 3245 O O . VAL A 1 442 ? 27.87600 -19.26600 -17.80600 1.000 77.63563 584 VAL A O 1
ATOM 3249 N N . HIS A 1 443 ? 28.43200 -17.32400 -18.79400 1.000 74.20604 585 HIS A N 1
ATOM 3250 C CA . HIS A 1 443 ? 28.90500 -16.74100 -17.54300 1.000 84.30116 585 HIS A CA 1
ATOM 3251 C C . HIS A 1 443 ? 27.76800 -16.54000 -16.55100 1.000 74.23973 585 HIS A C 1
ATOM 3252 O O . HIS A 1 443 ? 27.99400 -16.57500 -15.33600 1.000 71.60538 585 HIS A O 1
ATOM 3259 N N . ASN A 1 444 ? 26.54500 -16.34000 -17.04500 1.000 76.42161 586 ASN A N 1
ATOM 3260 C CA . ASN A 1 444 ? 25.40500 -16.20900 -16.14500 1.000 72.31532 586 ASN A CA 1
ATOM 3261 C C . ASN A 1 444 ? 25.11600 -17.52100 -15.42800 1.000 71.08495 586 ASN A C 1
ATOM 3262 O O . ASN A 1 444 ? 24.82300 -17.52500 -14.22800 1.000 74.09124 586 ASN A O 1
ATOM 3267 N N . ARG A 1 445 ? 25.21200 -18.64600 -16.14200 1.000 77.92555 587 ARG A N 1
ATOM 3268 C CA . ARG A 1 445 ? 24.92600 -19.94100 -15.53200 1.000 71.68704 587 ARG A CA 1
ATOM 3269 C C . ARG A 1 445 ? 25.90300 -20.26800 -14.41100 1.000 72.97695 587 ARG A C 1
ATOM 3270 O O . ARG A 1 445 ? 25.54400 -20.97900 -13.46400 1.000 71.77371 587 ARG A O 1
ATOM 3278 N N . ILE A 1 446 ? 27.13700 -19.76900 -14.50100 1.000 65.55796 588 ILE A N 1
ATOM 3279 C CA . ILE A 1 446 ? 28.09800 -19.96400 -13.41900 1.000 77.05637 588 ILE A CA 1
ATOM 3280 C C . ILE A 1 446 ? 27.62200 -19.25400 -12.15800 1.000 79.99524 588 ILE A C 1
ATOM 3281 O O . ILE A 1 446 ? 27.75300 -19.77500 -11.04300 1.000 77.43246 588 ILE A O 1
ATOM 3286 N N . VAL A 1 447 ? 27.04100 -18.06300 -12.31500 1.000 72.80263 589 VAL A N 1
ATOM 3287 C CA . VAL A 1 447 ? 26.56300 -17.31100 -11.16000 1.000 76.48188 589 VAL A CA 1
ATOM 3288 C C . VAL A 1 447 ? 25.29300 -17.93700 -10.59600 1.000 81.05198 589 VAL A C 1
ATOM 3289 O O . VAL A 1 447 ? 25.11400 -18.01600 -9.37500 1.000 81.00022 589 VAL A O 1
ATOM 3293 N N . ILE A 1 448 ? 24.39100 -18.39300 -11.47000 1.000 68.52418 590 ILE A N 1
ATOM 3294 C CA . ILE A 1 448 ? 23.13200 -18.97100 -11.00500 1.000 62.10147 590 ILE A CA 1
ATOM 3295 C C . ILE A 1 448 ? 23.38200 -20.26900 -10.24400 1.000 65.16847 590 ILE A C 1
ATOM 3296 O O . ILE A 1 448 ? 22.68700 -20.57200 -9.26600 1.000 65.10420 590 ILE A O 1
ATOM 3301 N N . ARG A 1 449 ? 24.37500 -21.05200 -10.67300 1.000 70.69140 591 ARG A N 1
ATOM 3302 C CA . ARG A 1 449 ? 24.68000 -22.30100 -9.98200 1.000 68.67462 591 ARG A CA 1
ATOM 3303 C C . ARG A 1 449 ? 25.33400 -22.05800 -8.62800 1.000 74.19344 591 ARG A C 1
ATOM 3304 O O . ARG A 1 449 ? 25.08400 -22.81000 -7.67800 1.000 75.28903 591 ARG A O 1
ATOM 3312 N N . GLY A 1 450 ? 26.17100 -21.02900 -8.51800 1.000 63.56597 592 GLY A N 1
ATOM 3313 C CA . GLY A 1 450 ? 26.90200 -20.73400 -7.30400 1.000 62.12750 592 GLY A CA 1
ATOM 3314 C C . GLY A 1 450 ? 26.08700 -20.20300 -6.14800 1.000 75.95745 592 GLY A C 1
ATOM 3315 O O . GLY A 1 450 ? 26.66500 -19.83400 -5.12300 1.000 73.62030 592 GLY A O 1
ATOM 3316 N N . LEU A 1 451 ? 24.75900 -20.15300 -6.27200 1.000 78.18506 593 LEU A N 1
ATOM 3317 C CA . LEU A 1 451 ? 23.89300 -19.64200 -5.21500 1.000 72.63664 593 LEU A CA 1
ATOM 3318 C C . LEU A 1 451 ? 22.90500 -20.69400 -4.72100 1.000 68.00287 593 LEU A C 1
ATOM 3319 O O . LEU A 1 451 ? 21.86800 -20.34200 -4.14700 1.000 84.23698 593 LEU A O 1
ATOM 3324 N N . ASN A 1 452 ? 23.20800 -21.97600 -4.93600 1.000 63.99576 594 ASN A N 1
ATOM 3325 C CA . ASN A 1 452 ? 22.38100 -23.08400 -4.45300 1.000 75.80742 594 ASN A CA 1
ATOM 3326 C C . ASN A 1 452 ? 20.94400 -22.97400 -4.95900 1.000 81.21852 594 ASN A C 1
ATOM 3327 O O . ASN A 1 452 ? 19.98400 -23.16600 -4.20900 1.000 74.59291 594 ASN A O 1
ATOM 3332 N N . THR A 1 453 ? 20.79400 -22.66000 -6.24600 1.000 54.62670 595 THR A N 1
ATOM 3333 C CA . THR A 1 453 ? 19.47500 -22.50600 -6.84500 1.000 55.00233 595 THR A CA 1
ATOM 3334 C C . THR A 1 453 ? 18.92600 -23.80200 -7.42400 1.000 56.09595 595 THR A C 1
ATOM 3335 O O . THR A 1 453 ? 17.70800 -23.91100 -7.61200 1.000 64.00949 595 THR A O 1
ATOM 3339 N N . ILE A 1 454 ? 19.78900 -24.78000 -7.70900 1.000 56.53511 596 ILE A N 1
ATOM 3340 C CA . ILE A 1 454 ? 19.32300 -26.03100 -8.31000 1.000 61.02925 596 ILE A CA 1
ATOM 3341 C C . ILE A 1 454 ? 18.34200 -26.77500 -7.40900 1.000 65.24363 596 ILE A C 1
ATOM 3342 O O . ILE A 1 454 ? 17.31500 -27.25300 -7.91800 1.000 65.86418 596 ILE A O 1
ATOM 3347 N N . PRO A 1 455 ? 18.57800 -26.91700 -6.09700 1.000 74.95567 597 PRO A N 1
ATOM 3348 C CA . PRO A 1 455 ? 17.54000 -27.54300 -5.25700 1.000 75.26097 597 PRO A CA 1
ATOM 3349 C C . PRO A 1 455 ? 16.21500 -26.80000 -5.28700 1.000 71.17067 597 PRO A C 1
ATOM 3350 O O . PRO A 1 455 ? 15.15600 -27.43900 -5.30400 1.000 65.95328 597 PRO A O 1
ATOM 3354 N N . LEU A 1 456 ? 16.24300 -25.46500 -5.31000 1.000 68.61564 598 LEU A N 1
ATOM 3355 C CA . LEU A 1 456 ? 15.00000 -24.70000 -5.34300 1.000 60.55217 598 LEU A CA 1
ATOM 3356 C C . LEU A 1 456 ? 14.25400 -24.90300 -6.65700 1.000 60.49265 598 LEU A C 1
ATOM 3357 O O . LEU A 1 456 ? 13.02400 -25.03400 -6.66400 1.000 68.64249 598 LEU A O 1
ATOM 3362 N N . PHE A 1 457 ? 14.97800 -24.92900 -7.78000 1.000 57.15655 599 PHE A N 1
ATOM 3363 C CA . PHE A 1 457 ? 14.33300 -25.12600 -9.07400 1.000 57.68197 599 PHE A CA 1
ATOM 3364 C C . PHE A 1 457 ? 13.69000 -26.50200 -9.17700 1.000 58.25673 599 PHE A C 1
ATOM 3365 O O . PHE A 1 457 ? 12.64400 -26.65300 -9.81800 1.000 61.76571 599 PHE A O 1
ATOM 3373 N N . VAL A 1 458 ? 14.30100 -27.51400 -8.55900 1.000 58.49915 600 VAL A N 1
ATOM 3374 C CA . VAL A 1 458 ? 13.72700 -28.85500 -8.58500 1.000 59.08532 600 VAL A CA 1
ATOM 3375 C C . VAL A 1 458 ? 12.40600 -28.88400 -7.82400 1.000 68.07381 600 VAL A C 1
ATOM 3376 O O . VAL A 1 458 ? 11.43900 -29.52200 -8.25800 1.000 82.88729 600 VAL A O 1
ATOM 3380 N N . GLN A 1 459 ? 12.33300 -28.18500 -6.68700 1.000 57.85708 601 GLN A N 1
ATOM 3381 C CA . GLN A 1 459 ? 11.08900 -28.15800 -5.92500 1.000 76.32095 601 GLN A CA 1
ATOM 3382 C C . GLN A 1 459 ? 9.99500 -27.37400 -6.63400 1.000 72.63165 601 GLN A C 1
ATOM 3383 O O . GLN A 1 459 ? 8.81400 -27.56100 -6.32200 1.000 71.76501 601 GLN A O 1
ATOM 3389 N N . LEU A 1 460 ? 10.35500 -26.50200 -7.57500 1.000 56.80429 602 LEU A N 1
ATOM 3390 C CA . LEU A 1 460 ? 9.36200 -25.79300 -8.36900 1.000 68.43876 602 LEU A CA 1
ATOM 3391 C C . LEU A 1 460 ? 8.72600 -26.67300 -9.43600 1.000 67.88416 602 LEU A C 1
ATOM 3392 O O . LEU A 1 460 ? 7.70200 -26.28200 -10.00700 1.000 71.07433 602 LEU A O 1
ATOM 3397 N N . LEU A 1 461 ? 9.30200 -27.84400 -9.71800 1.000 64.06997 603 LEU A N 1
ATOM 3398 C CA . LEU A 1 461 ? 8.68600 -28.77200 -10.65900 1.000 66.35214 603 LEU A CA 1
ATOM 3399 C C . LEU A 1 461 ? 7.39900 -29.37400 -10.11100 1.000 71.78220 603 LEU A C 1
ATOM 3400 O O . LEU A 1 461 ? 6.54400 -29.79700 -10.89600 1.000 71.64817 603 LEU A O 1
ATOM 3405 N N . TYR A 1 462 ? 7.24300 -29.42200 -8.79000 1.000 74.69011 604 TYR A N 1
ATOM 3406 C CA . TYR A 1 462 ? 6.02700 -29.91900 -8.16300 1.000 71.25496 604 TYR A CA 1
ATOM 3407 C C . TYR A 1 462 ? 4.94800 -28.85300 -8.03800 1.000 68.92948 604 TYR A C 1
ATOM 3408 O O . TYR A 1 462 ? 3.89400 -29.12400 -7.45500 1.000 78.09314 604 TYR A O 1
ATOM 3417 N N . SER A 1 463 ? 5.18400 -27.65500 -8.56200 1.000 67.88960 605 SER A N 1
ATOM 3418 C CA . SER A 1 463 ? 4.19500 -26.59300 -8.45900 1.000 76.34154 605 SER A CA 1
ATOM 3419 C C . SER A 1 463 ? 2.95200 -26.95100 -9.27200 1.000 79.63755 605 SER A C 1
ATOM 3420 O O . SER A 1 463 ? 3.06300 -27.54000 -10.35100 1.000 82.72217 605 SER A O 1
ATOM 3423 N N . PRO A 1 464 ? 1.75600 -26.61200 -8.78200 1.000 84.76217 606 PRO A N 1
ATOM 3424 C CA . PRO A 1 464 ? 0.53500 -26.93900 -9.53500 1.000 84.56018 606 PRO A CA 1
ATOM 3425 C C . PRO A 1 464 ? 0.30000 -26.04500 -10.74100 1.000 80.71630 606 PRO A C 1
ATOM 3426 O O . PRO A 1 464 ? -0.53200 -26.39300 -11.58800 1.000 92.02430 606 PRO A O 1
ATOM 3430 N N . ILE A 1 465 ? 0.99900 -24.91900 -10.84900 1.000 63.97190 607 ILE A N 1
ATOM 3431 C CA . ILE A 1 465 ? 0.79800 -23.97300 -11.94100 1.000 67.79493 607 ILE A CA 1
ATOM 3432 C C . ILE A 1 465 ? 1.71600 -24.34600 -13.09700 1.000 74.25237 607 ILE A C 1
ATOM 3433 O O . ILE A 1 465 ? 2.92200 -24.54500 -12.90600 1.000 68.47496 607 ILE A O 1
ATOM 3438 N N . GLU A 1 466 ? 1.14600 -24.43400 -14.30200 1.000 81.53727 608 GLU A N 1
ATOM 3439 C CA . GLU A 1 466 ? 1.90800 -24.90400 -15.45500 1.000 70.55846 608 GLU A CA 1
ATOM 3440 C C . GLU A 1 466 ? 3.01800 -23.93000 -15.83400 1.000 60.77817 608 GLU A C 1
ATOM 3441 O O . GLU A 1 466 ? 4.13800 -24.35200 -16.14600 1.000 57.21790 608 GLU A O 1
ATOM 3447 N N . ASN A 1 467 ? 2.72900 -22.62600 -15.81700 1.000 69.93579 609 ASN A N 1
ATOM 3448 C CA . ASN A 1 467 ? 3.73000 -21.64500 -16.22500 1.000 71.74788 609 ASN A CA 1
ATOM 3449 C C . ASN A 1 467 ? 4.92700 -21.62800 -15.28300 1.000 64.67492 609 ASN A C 1
ATOM 3450 O O . ASN A 1 467 ? 6.03000 -21.25400 -15.69400 1.000 65.59541 609 ASN A O 1
ATOM 3455 N N . ILE A 1 468 ? 4.73300 -22.02600 -14.02600 1.000 64.79063 610 ILE A N 1
ATOM 3456 C CA . ILE A 1 468 ? 5.86400 -22.17000 -13.11600 1.000 65.89835 610 ILE A CA 1
ATOM 3457 C C . ILE A 1 468 ? 6.62900 -23.45300 -13.41900 1.000 67.16199 610 ILE A C 1
ATOM 3458 O O . ILE A 1 468 ? 7.86300 -23.48600 -13.34900 1.000 68.04274 610 ILE A O 1
ATOM 3463 N N . GLN A 1 469 ? 5.91300 -24.52400 -13.77400 1.000 75.10023 611 GLN A N 1
ATOM 3464 C CA . GLN A 1 469 ? 6.57900 -25.75300 -14.19200 1.000 64.32873 611 GLN A CA 1
ATOM 3465 C C . GLN A 1 469 ? 7.37700 -25.53800 -15.47200 1.000 68.34315 611 GLN A C 1
ATOM 3466 O O . GLN A 1 469 ? 8.47700 -26.08100 -15.62700 1.000 70.40813 611 GLN A O 1
ATOM 3472 N N . ARG A 1 470 ? 6.83700 -24.74300 -16.40100 1.000 68.11393 612 ARG A N 1
ATOM 3473 C CA . ARG A 1 470 ? 7.50800 -24.53000 -17.67900 1.000 58.21804 612 ARG A CA 1
ATOM 3474 C C . ARG A 1 470 ? 8.80800 -23.75400 -17.50500 1.000 58.25538 612 ARG A C 1
ATOM 3475 O O . ARG A 1 470 ? 9.80700 -24.05100 -18.17100 1.000 55.15999 612 ARG A O 1
ATOM 3483 N N . VAL A 1 471 ? 8.81800 -22.76000 -16.61600 1.000 71.64286 613 VAL A N 1
ATOM 3484 C CA . VAL A 1 471 ? 10.01700 -21.94600 -16.44800 1.000 65.69516 613 VAL A CA 1
ATOM 3485 C C . VAL A 1 471 ? 11.03300 -22.63600 -15.54200 1.000 63.23546 613 VAL A C 1
ATOM 3486 O O . VAL A 1 471 ? 12.24200 -22.42200 -15.69000 1.000 55.98884 613 VAL A O 1
ATOM 3490 N N . ALA A 1 472 ? 10.57500 -23.46300 -14.59900 1.000 71.06078 614 ALA A N 1
ATOM 3491 C CA . ALA A 1 472 ? 11.50700 -24.20300 -13.75400 1.000 60.16067 614 ALA A CA 1
ATOM 3492 C C . ALA A 1 472 ? 12.26200 -25.24600 -14.56700 1.000 58.09949 614 ALA A C 1
ATOM 3493 O O . ALA A 1 472 ? 13.48600 -25.37700 -14.44500 1.000 58.24351 614 ALA A O 1
ATOM 3495 N N . ALA A 1 473 ? 11.54700 -25.99800 -15.40600 1.000 57.89128 615 ALA A N 1
ATOM 3496 C CA . ALA A 1 473 ? 12.21300 -26.93100 -16.30500 1.000 58.94002 615 ALA A CA 1
ATOM 3497 C C . ALA A 1 473 ? 13.01600 -26.19900 -17.37200 1.000 57.79828 615 ALA A C 1
ATOM 3498 O O . ALA A 1 473 ? 13.98700 -26.74900 -17.90200 1.000 58.44164 615 ALA A O 1
ATOM 3500 N N . GLY A 1 474 ? 12.63100 -24.96300 -17.69600 1.000 57.04940 616 GLY A N 1
ATOM 3501 C CA . GLY A 1 474 ? 13.38500 -24.19800 -18.67400 1.000 57.03197 616 GLY A CA 1
ATOM 3502 C C . GLY A 1 474 ? 14.74200 -23.76400 -18.15400 1.000 57.34711 616 GLY A C 1
ATOM 3503 O O . GLY A 1 474 ? 15.74500 -23.84800 -18.86800 1.000 57.94237 616 GLY A O 1
ATOM 3504 N N . VAL A 1 475 ? 14.79500 -23.29200 -16.90600 1.000 57.05806 617 VAL A N 1
ATOM 3505 C CA . VAL A 1 475 ? 16.07200 -22.88200 -16.33400 1.000 57.19804 617 VAL A CA 1
ATOM 3506 C C . VAL A 1 475 ? 16.91100 -24.10100 -15.97000 1.000 57.73413 617 VAL A C 1
ATOM 3507 O O . VAL A 1 475 ? 18.14600 -24.03400 -15.96500 1.000 57.84900 617 VAL A O 1
ATOM 3511 N N . LEU A 1 476 ? 16.26700 -25.23300 -15.67100 1.000 63.50159 618 LEU A N 1
ATOM 3512 C CA . LEU A 1 476 ? 17.01800 -26.46500 -15.45500 1.000 58.55778 618 LEU A CA 1
ATOM 3513 C C . LEU A 1 476 ? 17.56100 -27.02000 -16.76400 1.000 58.77042 618 LEU A C 1
ATOM 3514 O O . LEU A 1 476 ? 18.64400 -27.61500 -16.78000 1.000 60.39191 618 LEU A O 1
ATOM 3519 N N . CYS A 1 477 ? 16.83000 -26.83500 -17.86600 1.000 69.91062 619 CYS A N 1
ATOM 3520 C CA . CYS A 1 477 ? 17.33800 -27.24900 -19.17000 1.000 70.71987 619 CYS A CA 1
ATOM 3521 C C . CYS A 1 477 ? 18.55200 -26.42700 -19.57400 1.000 69.06556 619 CYS A C 1
ATOM 3522 O O . CYS A 1 477 ? 19.51400 -26.96200 -20.13800 1.000 64.09647 619 CYS A O 1
ATOM 3525 N N . GLU A 1 478 ? 18.52800 -25.12300 -19.29100 1.000 70.73211 620 GLU A N 1
ATOM 3526 C CA . GLU A 1 478 ? 19.65900 -24.27400 -19.64200 1.000 65.34463 620 GLU A CA 1
ATOM 3527 C C . GLU A 1 478 ? 20.87300 -24.58700 -18.77700 1.000 60.57620 620 GLU A C 1
ATOM 3528 O O . GLU A 1 478 ? 22.00600 -24.59100 -19.26900 1.000 60.11935 620 GLU A O 1
ATOM 3534 N N . LEU A 1 479 ? 20.65900 -24.86100 -17.48800 1.000 59.40383 621 LEU A N 1
ATOM 3535 C CA . LEU A 1 479 ? 21.77100 -25.20300 -16.61000 1.000 58.75357 621 LEU A CA 1
ATOM 3536 C C . LEU A 1 479 ? 22.30200 -26.60800 -16.86200 1.000 59.26958 621 LEU A C 1
ATOM 3537 O O . LEU A 1 479 ? 23.42300 -26.91500 -16.44400 1.000 59.92734 621 LEU A O 1
ATOM 3542 N N . ALA A 1 480 ? 21.53500 -27.46200 -17.54300 1.000 63.50758 622 ALA A N 1
ATOM 3543 C CA . ALA A 1 480 ? 21.90700 -28.86600 -17.67800 1.000 63.41408 622 ALA A CA 1
ATOM 3544 C C . ALA A 1 480 ? 22.99400 -29.10800 -18.71700 1.000 71.65591 622 ALA A C 1
ATOM 3545 O O . ALA A 1 480 ? 23.59000 -30.19100 -18.71900 1.000 80.50873 622 ALA A O 1
ATOM 3547 N N . GLN A 1 481 ? 23.26700 -28.14400 -19.60000 1.000 64.95347 623 GLN A N 1
ATOM 3548 C CA . GLN A 1 481 ? 24.32200 -28.35100 -20.58700 1.000 64.29931 623 GLN A CA 1
ATOM 3549 C C . GLN A 1 481 ? 25.70800 -28.33100 -19.95700 1.000 64.72989 623 GLN A C 1
ATOM 3550 O O . GLN A 1 481 ? 26.67100 -28.77000 -20.59400 1.000 66.93338 623 GLN A O 1
ATOM 3556 N N . ASP A 1 482 ? 25.83000 -27.83000 -18.73000 1.000 70.00994 624 ASP A N 1
ATOM 3557 C CA . ASP A 1 482 ? 27.04000 -28.02400 -17.94200 1.000 59.86270 624 ASP A CA 1
ATOM 3558 C C . ASP A 1 482 ? 27.00700 -29.43000 -17.35400 1.000 69.61056 624 ASP A C 1
ATOM 3559 O O . ASP A 1 482 ? 26.04900 -29.79400 -16.66300 1.000 75.14639 624 ASP A O 1
ATOM 3564 N N . LYS A 1 483 ? 28.04500 -30.22100 -17.63600 1.000 76.43724 625 LYS A N 1
ATOM 3565 C CA . LYS A 1 483 ? 28.00500 -31.64700 -17.32100 1.000 72.05413 625 LYS A CA 1
ATOM 3566 C C . LYS A 1 483 ? 27.87800 -31.88700 -15.82100 1.000 75.21700 625 LYS A C 1
ATOM 3567 O O . LYS A 1 483 ? 27.05300 -32.69400 -15.37700 1.000 73.86230 625 LYS A O 1
ATOM 3573 N N . GLU A 1 484 ? 28.69100 -31.19300 -15.02100 1.000 74.76289 626 GLU A N 1
ATOM 3574 C CA . GLU A 1 484 ? 28.61200 -31.35200 -13.57400 1.000 75.32025 626 GLU A CA 1
ATOM 3575 C C . GLU A 1 484 ? 27.30100 -30.82700 -13.00500 1.000 76.70682 626 GLU A C 1
ATOM 3576 O O . GLU A 1 484 ? 26.92300 -31.21300 -11.89400 1.000 80.73426 626 GLU A O 1
ATOM 3582 N N . ALA A 1 485 ? 26.60000 -29.96200 -13.73900 1.000 75.12785 627 ALA A N 1
ATOM 3583 C CA . ALA A 1 485 ? 25.31500 -29.45500 -13.27200 1.000 71.39485 627 ALA A CA 1
ATOM 3584 C C . ALA A 1 485 ? 24.19900 -30.46700 -13.49200 1.000 71.27630 627 ALA A C 1
ATOM 3585 O O . ALA A 1 485 ? 23.28100 -30.57000 -12.67000 1.000 61.05386 627 ALA A O 1
ATOM 3587 N N . ALA A 1 486 ? 24.25800 -31.21500 -14.59700 1.000 75.50922 628 ALA A N 1
ATOM 3588 C CA . ALA A 1 486 ? 23.23700 -32.22200 -14.86500 1.000 66.43729 628 ALA A CA 1
ATOM 3589 C C . ALA A 1 486 ? 23.24000 -33.31700 -13.80900 1.000 68.20023 628 ALA A C 1
ATOM 3590 O O . ALA A 1 486 ? 22.20600 -33.95100 -13.57000 1.000 77.17601 628 ALA A O 1
ATOM 3592 N N . GLU A 1 487 ? 24.38500 -33.55400 -13.16700 1.000 69.02315 629 GLU A N 1
ATOM 3593 C CA . GLU A 1 487 ? 24.43600 -34.56000 -12.11400 1.000 69.47832 629 GLU A CA 1
ATOM 3594 C C . GLU A 1 487 ? 23.85700 -34.03500 -10.80700 1.000 69.37934 629 GLU A C 1
ATOM 3595 O O . GLU A 1 487 ? 23.19100 -34.78000 -10.08000 1.000 76.52720 629 GLU A O 1
ATOM 3601 N N . ALA A 1 488 ? 24.10400 -32.76200 -10.48900 1.000 60.32223 630 ALA A N 1
ATOM 3602 C CA . ALA A 1 488 ? 23.51200 -32.17700 -9.29100 1.000 59.87195 630 ALA A CA 1
ATOM 3603 C C . ALA A 1 488 ? 21.99300 -32.14600 -9.39400 1.000 60.59242 630 ALA A C 1
ATOM 3604 O O . ALA A 1 488 ? 21.29100 -32.33500 -8.39400 1.000 76.73680 630 ALA A O 1
ATOM 3606 N N . ILE A 1 489 ? 21.46900 -31.90900 -10.59800 1.000 68.09095 631 ILE A N 1
ATOM 3607 C CA . ILE A 1 489 ? 20.02600 -31.96600 -10.80400 1.000 60.38395 631 ILE A CA 1
ATOM 3608 C C . ILE A 1 489 ? 19.52400 -33.39400 -10.63200 1.000 69.33245 631 ILE A C 1
ATOM 3609 O O . ILE A 1 489 ? 18.47800 -33.63000 -10.01400 1.000 73.62600 631 ILE A O 1
ATOM 3614 N N . GLU A 1 490 ? 20.26500 -34.37000 -11.16400 1.000 63.62464 632 GLU A N 1
ATOM 3615 C CA . GLU A 1 490 ? 19.89600 -35.76800 -10.97400 1.000 68.06124 632 GLU A CA 1
ATOM 3616 C C . GLU A 1 490 ? 20.03800 -36.19400 -9.51900 1.000 66.49076 632 GLU A C 1
ATOM 3617 O O . GLU A 1 490 ? 19.26300 -37.03200 -9.04200 1.000 69.95745 632 GLU A O 1
ATOM 3623 N N . ALA A 1 491 ? 21.01000 -35.62900 -8.79900 1.000 71.00040 633 ALA A N 1
ATOM 3624 C CA . ALA A 1 491 ? 21.20700 -35.99900 -7.40200 1.000 73.85578 633 ALA A CA 1
ATOM 3625 C C . ALA A 1 491 ? 20.08300 -35.48000 -6.51500 1.000 73.30884 633 ALA A C 1
ATOM 3626 O O . ALA A 1 491 ? 19.80100 -36.07100 -5.46600 1.000 73.83024 633 ALA A O 1
ATOM 3628 N N . GLU A 1 492 ? 19.43300 -34.38800 -6.91200 1.000 70.28379 634 GLU A N 1
ATOM 3629 C CA . GLU A 1 492 ? 18.33000 -33.82400 -6.14600 1.000 68.95972 634 GLU A CA 1
ATOM 3630 C C . GLU A 1 492 ? 17.00400 -34.52900 -6.40600 1.000 74.92637 634 GLU A C 1
ATOM 3631 O O . GLU A 1 492 ? 15.97200 -34.08500 -5.89100 1.000 71.86631 634 GLU A O 1
ATOM 3637 N N . GLY A 1 493 ? 17.00800 -35.60600 -7.18400 1.000 78.20035 635 GLY A N 1
ATOM 3638 C CA . GLY A 1 493 ? 15.79000 -36.35400 -7.44100 1.000 81.73241 635 GLY A CA 1
ATOM 3639 C C . GLY A 1 493 ? 14.82800 -35.67200 -8.38800 1.000 64.42098 635 GLY A C 1
ATOM 3640 O O . GLY A 1 493 ? 13.61100 -35.71900 -8.16900 1.000 78.40494 635 GLY A O 1
ATOM 3641 N N . ALA A 1 494 ? 15.34200 -35.03400 -9.43900 1.000 68.62875 636 ALA A N 1
ATOM 3642 C CA . ALA A 1 494 ? 14.47600 -34.37600 -10.40700 1.000 74.24617 636 ALA A CA 1
ATOM 3643 C C . ALA A 1 494 ? 13.93700 -35.33500 -11.45900 1.000 69.72847 636 ALA A C 1
ATOM 3644 O O . ALA A 1 494 ? 12.97700 -34.99000 -12.15400 1.000 76.57912 636 ALA A O 1
ATOM 3646 N N . THR A 1 495 ? 14.52200 -36.52900 -11.58200 1.000 63.90190 637 THR A N 1
ATOM 3647 C CA . THR A 1 495 ? 14.07600 -37.47600 -12.60000 1.000 68.47101 637 THR A CA 1
ATOM 3648 C C . THR A 1 495 ? 12.61300 -37.86100 -12.41300 1.000 76.29074 637 THR A C 1
ATOM 3649 O O . THR A 1 495 ? 11.89400 -38.06300 -13.39900 1.000 71.56171 637 THR A O 1
ATOM 3653 N N . ALA A 1 496 ? 12.14900 -37.95200 -11.16200 1.000 65.14750 638 ALA A N 1
ATOM 3654 C CA . ALA A 1 496 ? 10.76800 -38.37300 -10.93000 1.000 70.98702 638 ALA A CA 1
ATOM 3655 C C . ALA A 1 496 ? 9.75700 -37.32200 -11.37600 1.000 67.76945 638 ALA A C 1
ATOM 3656 O O . ALA A 1 496 ? 8.83400 -37.67100 -12.13500 1.000 69.66410 638 ALA A O 1
ATOM 3658 N N . PRO A 1 497 ? 9.84600 -36.04800 -10.96700 1.000 68.86727 639 PRO A N 1
ATOM 3659 C CA . PRO A 1 497 ? 8.86300 -35.07300 -11.46900 1.000 65.51095 639 PRO A CA 1
ATOM 3660 C C . PRO A 1 497 ? 9.01500 -34.76700 -12.94800 1.000 70.39080 639 PRO A C 1
ATOM 3661 O O . PRO A 1 497 ? 8.01300 -34.47700 -13.61200 1.000 77.60381 639 PRO A O 1
ATOM 3665 N N . LEU A 1 498 ? 10.23600 -34.82000 -13.48400 1.000 66.41493 640 LEU A N 1
ATOM 3666 C CA . LEU A 1 498 ? 10.43500 -34.54500 -14.90400 1.000 66.11529 640 LEU A CA 1
ATOM 3667 C C . LEU A 1 498 ? 9.76400 -35.60200 -15.77100 1.000 70.39654 640 LEU A C 1
ATOM 3668 O O . LEU A 1 498 ? 9.13700 -35.27400 -16.78500 1.000 69.05099 640 LEU A O 1
ATOM 3673 N N . THR A 1 499 ? 9.89200 -36.87500 -15.39200 1.000 73.38300 641 THR A N 1
ATOM 3674 C CA . THR A 1 499 ? 9.18900 -37.93000 -16.11200 1.000 79.03444 641 THR A CA 1
ATOM 3675 C C . THR A 1 499 ? 7.68100 -37.76200 -16.00100 1.000 73.05056 641 THR A C 1
ATOM 3676 O O . THR A 1 499 ? 6.94500 -38.13000 -16.92400 1.000 83.24965 641 THR A O 1
ATOM 3680 N N . GLU A 1 500 ? 7.20400 -37.20800 -14.88500 1.000 73.56486 642 GLU A N 1
ATOM 3681 C CA . GLU A 1 500 ? 5.78400 -36.89600 -14.76700 1.000 77.63975 642 GLU A CA 1
ATOM 3682 C C . GLU A 1 500 ? 5.39800 -35.78700 -15.73700 1.000 76.73701 642 GLU A C 1
ATOM 3683 O O . GLU A 1 500 ? 4.40600 -35.90300 -16.46600 1.000 82.43387 642 GLU A O 1
ATOM 3689 N N . LEU A 1 501 ? 6.18400 -34.70800 -15.77100 1.000 65.81860 643 LEU A N 1
ATOM 3690 C CA . LEU A 1 501 ? 5.90100 -33.58600 -16.65700 1.000 69.97635 643 LEU A CA 1
ATOM 3691 C C . LEU A 1 501 ? 6.08000 -33.93100 -18.13000 1.000 75.77338 643 LEU A C 1
ATOM 3692 O O . LEU A 1 501 ? 5.72700 -33.11100 -18.98400 1.000 75.01940 643 LEU A O 1
ATOM 3697 N N . LEU A 1 502 ? 6.62100 -35.11000 -18.44700 1.000 77.87330 644 LEU A N 1
ATOM 3698 C CA . LEU A 1 502 ? 6.69900 -35.53400 -19.84000 1.000 72.50354 644 LEU A CA 1
ATOM 3699 C C . LEU A 1 502 ? 5.31400 -35.72200 -20.44300 1.000 68.47955 644 LEU A C 1
ATOM 3700 O O . LEU A 1 502 ? 5.10700 -35.43200 -21.62700 1.000 73.43973 644 LEU A O 1
ATOM 3705 N N . HIS A 1 503 ? 4.35700 -36.19600 -19.64700 1.000 72.70682 645 HIS A N 1
ATOM 3706 C CA . HIS A 1 503 ? 3.00000 -36.45200 -20.10400 1.000 72.57171 645 HIS A CA 1
ATOM 3707 C C . HIS A 1 503 ? 2.10400 -35.22400 -20.00200 1.000 74.42770 645 HIS A C 1
ATOM 3708 O O . HIS A 1 503 ? 0.87600 -35.35500 -20.07700 1.000 94.21955 645 HIS A O 1
ATOM 3715 N N . SER A 1 504 ? 2.68600 -34.03900 -19.83500 1.000 67.89268 646 SER A N 1
ATOM 3716 C CA . SER A 1 504 ? 1.88800 -32.83200 -19.68500 1.000 73.21894 646 SER A CA 1
ATOM 3717 C C . SER A 1 504 ? 1.24100 -32.44400 -21.00800 1.000 80.97991 646 SER A C 1
ATOM 3718 O O . SER A 1 504 ? 1.81700 -32.63000 -22.08300 1.000 85.45174 646 SER A O 1
ATOM 3721 N N . ARG A 1 505 ? 0.02700 -31.90000 -20.91700 1.000 84.08052 647 ARG A N 1
ATOM 3722 C CA . ARG A 1 505 ? -0.68100 -31.45400 -22.11200 1.000 78.99742 647 ARG A CA 1
ATOM 3723 C C . ARG A 1 505 ? -0.10000 -30.14700 -22.63300 1.000 87.82100 647 ARG A C 1
ATOM 3724 O O . ARG A 1 505 ? -0.14600 -29.88300 -23.84000 1.000 92.04327 647 ARG A O 1
ATOM 3732 N N . ASN A 1 506 ? 0.44300 -29.32500 -21.73800 1.000 72.63186 648 ASN A N 1
ATOM 3733 C CA . ASN A 1 506 ? 1.18100 -28.13200 -22.13100 1.000 67.98774 648 ASN A CA 1
ATOM 3734 C C . ASN A 1 506 ? 2.45800 -28.54900 -22.85000 1.000 77.63032 648 ASN A C 1
ATOM 3735 O O . ASN A 1 506 ? 3.33600 -29.18100 -22.25200 1.000 78.30532 648 ASN A O 1
ATOM 3740 N N . GLU A 1 507 ? 2.56100 -28.20400 -24.13600 1.000 78.24983 649 GLU A N 1
ATOM 3741 C CA . GLU A 1 507 ? 3.71400 -28.63000 -24.92200 1.000 76.82760 649 GLU A CA 1
ATOM 3742 C C . GLU A 1 507 ? 5.00400 -27.98400 -24.43600 1.000 60.03181 649 GLU A C 1
ATOM 3743 O O . GLU A 1 507 ? 6.08100 -28.57100 -24.58500 1.000 70.57381 649 GLU A O 1
ATOM 3749 N N . GLY A 1 508 ? 4.92200 -26.78400 -23.85800 1.000 67.43282 650 GLY A N 1
ATOM 3750 C CA . GLY A 1 508 ? 6.12300 -26.13200 -23.36500 1.000 59.44675 650 GLY A CA 1
ATOM 3751 C C . GLY A 1 508 ? 6.72900 -26.84400 -22.17100 1.000 54.94640 650 GLY A C 1
ATOM 3752 O O . GLY A 1 508 ? 7.95400 -26.92500 -22.04100 1.000 65.91984 650 GLY A O 1
ATOM 3753 N N . VAL A 1 509 ? 5.88300 -27.37000 -21.28300 1.000 59.47949 651 VAL A N 1
ATOM 3754 C CA . VAL A 1 509 ? 6.38300 -28.08400 -20.11200 1.000 68.14902 651 VAL A CA 1
ATOM 3755 C C . VAL A 1 509 ? 7.00600 -29.41100 -20.52500 1.000 64.85056 651 VAL A C 1
ATOM 3756 O O . VAL A 1 509 ? 8.09900 -29.77000 -20.07200 1.000 63.22670 651 VAL A O 1
ATOM 3760 N N . ALA A 1 510 ? 6.32200 -30.15800 -21.39500 1.000 68.68187 652 ALA A N 1
ATOM 3761 C CA . ALA A 1 510 ? 6.83400 -31.45700 -21.81700 1.000 61.56022 652 ALA A CA 1
ATOM 3762 C C . ALA A 1 510 ? 8.09100 -31.32300 -22.66600 1.000 60.15094 652 ALA A C 1
ATOM 3763 O O . ALA A 1 510 ? 8.90900 -32.24800 -22.70800 1.000 71.60081 652 ALA A O 1
ATOM 3765 N N . THR A 1 511 ? 8.26500 -30.18700 -23.34500 1.000 58.19925 653 THR A N 1
ATOM 3766 C CA . THR A 1 511 ? 9.45100 -29.99500 -24.17400 1.000 57.45354 653 THR A CA 1
ATOM 3767 C C . THR A 1 511 ? 10.68800 -29.76500 -23.31300 1.000 60.64100 653 THR A C 1
ATOM 3768 O O . THR A 1 511 ? 11.74300 -30.36300 -23.55200 1.000 59.71044 653 THR A O 1
ATOM 3772 N N . TYR A 1 512 ? 10.57600 -28.90200 -22.30000 1.000 61.13322 654 TYR A N 1
ATOM 3773 C CA . TYR A 1 512 ? 11.70700 -28.66400 -21.41100 1.000 69.17258 654 TYR A CA 1
ATOM 3774 C C . TYR A 1 512 ? 11.96100 -29.85300 -20.49300 1.000 61.58614 654 TYR A C 1
ATOM 3775 O O . TYR A 1 512 ? 13.10800 -30.09600 -20.10100 1.000 70.70273 654 TYR A O 1
ATOM 3784 N N . ALA A 1 513 ? 10.91200 -30.60000 -20.14000 1.000 64.79960 655 ALA A N 1
ATOM 3785 C CA . ALA A 1 513 ? 11.09400 -31.77100 -19.28700 1.000 63.81002 655 ALA A CA 1
ATOM 3786 C C . ALA A 1 513 ? 11.86400 -32.86800 -20.01100 1.000 68.45540 655 ALA A C 1
ATOM 3787 O O . ALA A 1 513 ? 12.70000 -33.55000 -19.40600 1.000 65.41116 655 ALA A O 1
ATOM 3789 N N . ALA A 1 514 ? 11.59400 -33.05700 -21.30500 1.000 75.56699 656 ALA A N 1
ATOM 3790 C CA . ALA A 1 514 ? 12.36300 -34.02000 -22.08600 1.000 70.20669 656 ALA A CA 1
ATOM 3791 C C . ALA A 1 514 ? 13.79700 -33.55600 -22.28700 1.000 66.59391 656 ALA A C 1
ATOM 3792 O O . ALA A 1 514 ? 14.70300 -34.38600 -22.42700 1.000 71.77580 656 ALA A O 1
ATOM 3794 N N . ALA A 1 515 ? 14.02100 -32.24100 -22.30000 1.000 63.64431 657 ALA A N 1
ATOM 3795 C CA . ALA A 1 515 ? 15.35900 -31.71800 -22.54500 1.000 60.69944 657 ALA A CA 1
ATOM 3796 C C . ALA A 1 515 ? 16.27700 -31.95800 -21.35400 1.000 61.11865 657 ALA A C 1
ATOM 3797 O O . ALA A 1 515 ? 17.45000 -32.30500 -21.53100 1.000 61.92119 657 ALA A O 1
ATOM 3799 N N . VAL A 1 516 ? 15.76700 -31.77600 -20.13300 1.000 60.40583 658 VAL A N 1
ATOM 3800 C CA . VAL A 1 516 ? 16.59700 -32.00700 -18.95600 1.000 60.36982 658 VAL A CA 1
ATOM 3801 C C . VAL A 1 516 ? 16.95200 -33.48400 -18.85100 1.000 60.81644 658 VAL A C 1
ATOM 3802 O O . VAL A 1 516 ? 18.11500 -33.84700 -18.63800 1.000 63.36230 658 VAL A O 1
ATOM 3806 N N . LEU A 1 517 ? 15.95100 -34.35700 -19.00200 1.000 64.86325 659 LEU A N 1
ATOM 3807 C CA . LEU A 1 517 ? 16.19400 -35.79600 -18.95000 1.000 64.42315 659 LEU A CA 1
ATOM 3808 C C . LEU A 1 517 ? 17.23200 -36.21800 -19.98200 1.000 63.55931 659 LEU A C 1
ATOM 3809 O O . LEU A 1 517 ? 18.05500 -37.10300 -19.72100 1.000 61.92982 659 LEU A O 1
ATOM 3814 N N . PHE A 1 518 ? 17.21100 -35.59000 -21.15900 1.000 62.29934 660 PHE A N 1
ATOM 3815 C CA . PHE A 1 518 ? 18.16500 -35.94400 -22.20300 1.000 70.85391 660 PHE A CA 1
ATOM 3816 C C . PHE A 1 518 ? 19.57500 -35.49400 -21.84200 1.000 73.42431 660 PHE A C 1
ATOM 3817 O O . PHE A 1 518 ? 20.54800 -36.20900 -22.11100 1.000 70.51650 660 PHE A O 1
ATOM 3825 N N . ARG A 1 519 ? 19.70800 -34.31600 -21.22800 1.000 81.92736 661 ARG A N 1
ATOM 3826 C CA . ARG A 1 519 ? 21.02500 -33.78700 -20.89700 1.000 68.48773 661 ARG A CA 1
ATOM 3827 C C . ARG A 1 519 ? 21.59100 -34.36000 -19.60600 1.000 63.77681 661 ARG A C 1
ATOM 3828 O O . ARG A 1 519 ? 22.80100 -34.26000 -19.38000 1.000 74.34826 661 ARG A O 1
ATOM 3836 N N . MET A 1 520 ? 20.75300 -34.95100 -18.75100 1.000 70.13767 662 MET A N 1
ATOM 3837 C CA . MET A 1 520 ? 21.27400 -35.63600 -17.57500 1.000 69.86971 662 MET A CA 1
ATOM 3838 C C . MET A 1 520 ? 22.03400 -36.90500 -17.93700 1.000 79.78987 662 MET A C 1
ATOM 3839 O O . MET A 1 520 ? 22.66800 -37.50100 -17.06000 1.000 92.58158 662 MET A O 1
ATOM 3844 N N . SER A 1 521 ? 21.98600 -37.32300 -19.19800 1.000 78.65301 663 SER A N 1
ATOM 3845 C CA . SER A 1 521 ? 22.78900 -38.43300 -19.68600 1.000 71.73774 663 SER A CA 1
ATOM 3846 C C . SER A 1 521 ? 23.62300 -37.98100 -20.88100 1.000 63.08773 663 SER A C 1
ATOM 3847 O O . SER A 1 521 ? 24.23800 -38.79400 -21.56900 1.000 85.32068 663 SER A O 1
ATOM 3850 N N . HIS B 2 3 ? -9.75700 32.44800 -7.63300 1.000 88.95580 3 HIS F N 1
ATOM 3851 C CA . HIS B 2 3 ? -10.89400 31.63700 -7.20900 1.000 95.07520 3 HIS F CA 1
ATOM 3852 C C . HIS B 2 3 ? -11.66000 32.40200 -6.12200 1.000 105.68019 3 HIS F C 1
ATOM 3853 O O . HIS B 2 3 ? -11.82700 33.61500 -6.23100 1.000 111.22034 3 HIS F O 1
ATOM 3860 N N . ARG B 2 4 ? -12.11500 31.68900 -5.09400 1.000 105.08042 4 ARG F N 1
ATOM 3861 C CA . ARG B 2 4 ? -12.93300 32.31300 -4.02100 1.000 97.50650 4 ARG F CA 1
ATOM 3862 C C . ARG B 2 4 ? -14.19500 32.90300 -4.65500 1.000 99.83989 4 ARG F C 1
ATOM 3863 O O . ARG B 2 4 ? -14.91900 32.14500 -5.32600 1.000 101.66563 4 ARG F O 1
ATOM 3871 N N . CYS B 2 5 ? -14.43900 34.19800 -4.46100 1.000 88.35715 5 CYS F N 1
ATOM 3872 C CA . CYS B 2 5 ? -15.61300 34.83600 -5.06800 1.000 100.36531 5 CYS F CA 1
ATOM 3873 C C . CYS B 2 5 ? -15.28600 35.18100 -6.52100 1.000 99.45832 5 CYS F C 1
ATOM 3874 O O . CYS B 2 5 ? -15.21400 36.34400 -6.92400 1.000 100.09352 5 CYS F O 1
ATOM 3877 N N . GLU B 2 6 ? -15.05300 34.13000 -7.30900 1.000 90.28439 6 GLU F N 1
ATOM 3878 C CA . GLU B 2 6 ? -14.83500 34.28200 -8.74100 1.000 97.07222 6 GLU F CA 1
ATOM 3879 C C . GLU B 2 6 ? -16.08700 34.01100 -9.55500 1.000 87.79964 6 GLU F C 1
ATOM 3880 O O . GLU B 2 6 ? -16.15700 34.43200 -10.71400 1.000 94.91115 6 GLU F O 1
ATOM 3886 N N . TRP B 2 7 ? -17.07400 33.33200 -8.97500 1.000 79.23290 7 TRP F N 1
ATOM 3887 C CA . TRP B 2 7 ? -18.34100 33.12900 -9.66300 1.000 74.79443 7 TRP F CA 1
ATOM 3888 C C . TRP B 2 7 ? -19.21900 34.36900 -9.58600 1.000 72.37608 7 TRP F C 1
ATOM 3889 O O . TRP B 2 7 ? -19.99100 34.63400 -10.51200 1.000 72.92883 7 TRP F O 1
ATOM 3900 N N . ALA B 2 8 ? -19.09400 35.14800 -8.50800 1.000 70.66034 8 ALA F N 1
ATOM 3901 C CA . ALA B 2 8 ? -19.88800 36.36500 -8.37400 1.000 72.16459 8 ALA F CA 1
ATOM 3902 C C . ALA B 2 8 ? -19.46700 37.41800 -9.39400 1.000 80.67983 8 ALA F C 1
ATOM 3903 O O . ALA B 2 8 ? -20.31300 38.15000 -9.92400 1.000 71.45663 8 ALA F O 1
ATOM 3905 N N . ALA B 2 9 ? -18.16500 37.51700 -9.67500 1.000 80.11382 9 ALA F N 1
ATOM 3906 C CA . ALA B 2 9 ? -17.70700 38.43900 -10.70900 1.000 81.69304 9 ALA F CA 1
ATOM 3907 C C . ALA B 2 9 ? -18.20000 38.00900 -12.08400 1.000 78.19372 9 ALA F C 1
ATOM 3908 O O . ALA B 2 9 ? -18.54200 38.85400 -12.91900 1.000 77.77837 9 ALA F O 1
ATOM 3910 N N . LEU B 2 10 ? -18.24500 36.69800 -12.33500 1.000 77.61719 10 LEU F N 1
ATOM 3911 C CA . LEU B 2 10 ? -18.77300 36.20100 -13.60100 1.000 75.05321 10 LEU F CA 1
ATOM 3912 C C . LEU B 2 10 ? -20.28400 36.38900 -13.67800 1.000 74.90885 10 LEU F C 1
ATOM 3913 O O . LEU B 2 10 ? -20.81200 36.79400 -14.72100 1.000 68.15488 10 LEU F O 1
ATOM 3918 N N . HIS B 2 11 ? -20.99700 36.09300 -12.58500 1.000 74.06377 11 HIS F N 1
ATOM 3919 C CA . HIS B 2 11 ? -22.43400 36.34900 -12.54400 1.000 64.76833 11 HIS F CA 1
ATOM 3920 C C . HIS B 2 11 ? -22.73700 37.81000 -12.83900 1.000 69.84405 11 HIS F C 1
ATOM 3921 O O . HIS B 2 11 ? -23.69900 38.12300 -13.55000 1.000 66.87031 11 HIS F O 1
ATOM 3928 N N . CYS B 2 12 ? -21.91500 38.71800 -12.30900 1.000 71.09421 12 CYS F N 1
ATOM 3929 C CA . CYS B 2 12 ? -22.16500 40.14600 -12.47300 1.000 72.06916 12 CYS F CA 1
ATOM 3930 C C . CYS B 2 12 ? -22.00000 40.57900 -13.92500 1.000 70.56241 12 CYS F C 1
ATOM 3931 O O . CYS B 2 12 ? -22.80900 41.35900 -14.44100 1.000 73.32583 12 CYS F O 1
ATOM 3934 N N . GLU B 2 13 ? -20.96300 40.08000 -14.60300 1.000 81.02424 13 GLU F N 1
ATOM 3935 C CA . GLU B 2 13 ? -20.70500 40.50500 -15.97500 1.000 77.03476 13 GLU F CA 1
ATOM 3936 C C . GLU B 2 13 ? -21.72000 39.92000 -16.95000 1.000 59.35154 13 GLU F C 1
ATOM 3937 O O . GLU B 2 13 ? -21.99200 40.52500 -17.99400 1.000 69.24006 13 GLU F O 1
ATOM 3943 N N . LEU B 2 14 ? -22.29000 38.75700 -16.63100 1.000 63.08300 14 LEU F N 1
ATOM 3944 C CA . LEU B 2 14 ? -23.25500 38.12700 -17.52500 1.000 64.63346 14 LEU F CA 1
ATOM 3945 C C . LEU B 2 14 ? -24.60600 38.83300 -17.47700 1.000 72.25016 14 LEU F C 1
ATOM 3946 O O . LEU B 2 14 ? -25.14500 39.22900 -18.51600 1.000 80.52102 14 LEU F O 1
ATOM 3951 N N . VAL B 2 15 ? -25.16300 39.00500 -16.28100 1.000 59.28028 15 VAL F N 1
ATOM 3952 C CA . VAL B 2 15 ? -26.46700 39.64600 -16.12900 1.000 67.55953 15 VAL F CA 1
ATOM 3953 C C . VAL B 2 15 ? -26.35700 41.16300 -16.28100 1.000 74.94920 15 VAL F C 1
ATOM 3954 O O . VAL B 2 15 ? -27.35300 41.87900 -16.16100 1.000 92.01520 15 VAL F O 1
#

Sequence (518 aa):
ELATRAIPELTKLLNDEDQVVVNNKAAVMVHQLSKKEASRHAIMRSPQMVSAIVRTMQNTNDVETARCTAGTLHNLSHHREGLLAIFKSGGIPALVKMLGSPVDSVLFYAITTLHNLLLHQEGAKMAVRLAGGLQKMVALLNKTNVKFLAITTDCLQILAYGNQESKLIILASGGPQALVNIMRTYTYEKLLWTTSRVLKVLSVCSSNKPAIVEAGGMQALGLHLTDPSQRLVQNCLWTLRNLSDAATKQEGMEGLLGTLVQLLGSDDINVVTCAAGILSNLTCNNYKNKMMVCQVGGIEALVRTVLRAGDREDITEPAICALRHLTSRHQEAEMAQNAVRLHYGLPVVVKLLHPPSHWPLIKATVGLIRNLALCPANHAPLREQGAIPRLVQLLVRAHQDTQVEGVRMEEIVEGCTGALHILARDVHNRIVIRGLNTIPLFVQLLYSPIENIQRVAAGVLCELAQDKEAAEAIEAEGATAPLTELLHSRNEGVATYAAAVLFRMSHRCEWAALHCELV

B-factor: mean 62.98, std 15.43, range [28.55, 123.74]

Foldseek 3Di:
DCLVDVLVVLLVQCPDPPLVSNLVSLQVLLVLLPDDVSVVSQLVDLSNLLSLLVCLQPDPDPSSVLSSLSSLLSLLPDDSSLVSCVVSPNLLSLLVQCPPPDPSNNQSSLNSLLSCLVHPPPSLVVCVVSVNLLSLLVCLPDDPLVSLLSSLLSLLSNLAPDVVSLVVCLVNLNLLSLLVQLQDDDPPSNLLSSLSNLLSQLQDLVSLVSNVVSPNLVSLLVCCPPPDPSNNLSSLNSLLSNQLNCLPPPDCQVSLLSLLVQLPDPPLSSVLSSLSSLLNNLAPRQVSLVSCVVNPVLLSLLVQLVVCVQVCSNLLSSLSSLLSSLDDYDCNLVSLVVCVVNPRLLSLLVCLDPPHDDSSNLSSLSNLLSSLLHVVCLVVNVVSPNLVSLVVLLVVLCVVPCDPPDNSVSSNLSSLSSLLSSLQDPVSLVVNVVVVCLLVLLSQLPPPDVSSLLSSLSNLLSNLLPQVSLVVNVVSPSLVSLVVQCPPPPPSNNVSSVSSVVSND/DVCPVVVVVVVVD

Radius of gyration: 33.56 Å; Cα contacts (8 Å, |Δi|>4): 766; chains: 2; bounding box: 84×90×42 Å

Nearest PDB structures (foldseek):
  7uwi-assembly1_A  TM=1.002E+00  e=4.510E-62  Homo sapiens
  1i7w-assembly1_C  TM=9.762E-01  e=4.904E-56  Mus musculus
  8y0p-assembly2_B  TM=9.572E-01  e=2.707E-55  Homo sapiens
  1jpp-assembly2_B  TM=9.766E-01  e=2.119E-54  Mus musculus
  4ev9-assembly1_A  TM=9.704E-01  e=3.896E-53  Mus musculus

InterPro domains:
  IPR000225 Armadillo [PF00514] (229-262)
  IPR000225 Armadillo [PF00514] (351-390)
  IPR000225 Armadillo [PF00514] (432-473)
  IPR000225 Armadillo [PF00514] (584-622)
  IPR000225 Armadillo [PS50176] (151-191)
  IPR000225 Armadillo [PS50176] (193-236)
  IPR000225 Armadillo [PS50176] (235-277)
  IPR000225 Armadillo [PS50176] (277-319)
  IPR000225 Armadillo [PS50176] (319-362)
  IPR000225 Armadillo [PS50176] (400-442)
  IPR000225 Armadillo [PS50176] (442-484)
  IPR000225 Armadillo [PS50176] (489-532)
  IPR000225 Armadillo [PS50176] (594-636)
  IPR000225 Armadillo [SM00185] (141-180)
  IPR000225 Armadillo [SM00185] (181-223)
  IPR000225 Armadillo [SM00185] (224-264)
  IPR000225 Armadillo [SM00185] (265-306)
  IPR000225 Armadillo [SM00185] (308-349)
  IPR000225 Armadillo [SM00185] (350-390)
  IPR000225 Armadillo [SM00185] (392-429)

GO terms:
  GO:0005634 nucleus (C, IDA)
  GO:0005737 cytoplasm (C, IDA)
  GO:0005912 adherens junction (C, IDA)
  GO:0016328 lateral plasma membrane (C, IDA)
  GO:0007173 epidermal growth factor receptor signaling pathway (P, IDA)
  GO:0043066 negative regulation of apoptotic process (P, TAS)
  GO:0060070 canonical Wnt signaling pathway (P, TAS)
  GO:0060070 canonical Wnt signaling pathway (P, IGI)
  GO:0001649 osteoblast differentiation (P, IMP)
  GO:0060070 canonical Wnt signaling pathway (P, IMP)
  GO:0072497 mesenchymal stem cell differentiation (P, IMP)
  GO:0005102 signaling receptor binding (F, IPI)
  GO:0005515 protein binding (F, IPI)
  GO:0043525 positive regulation of neuron apoptotic process (P, IDA)
  GO:0045944 positive regulation of transcription by RNA polymerase II (P, TAS)
  GO:0050767 regulation of neurogenesis (P, TAS)
  GO:0003713 transcription coactivator activity (F, IMP)
  GO:0061629 RNA polymerase II-sp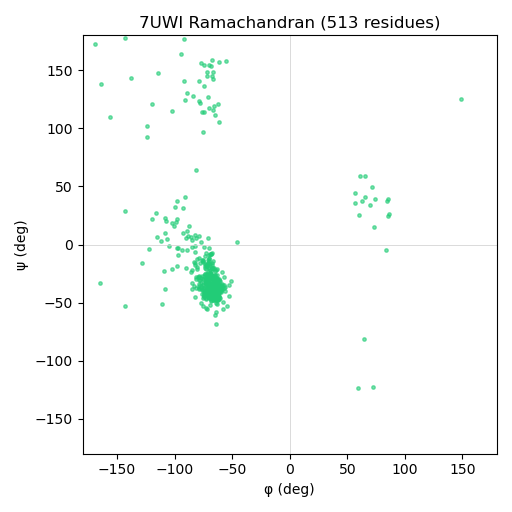ecific DNA-binding transcription factor binding (F, IPI)
  GO:1990907 beta-catenin-TCF complex (C, IPI)
  GO:0019899 enzyme binding (F, IPI)

Solvent-accessible surface area: 22659 Å² total; per-residue (Å²): 170,46,70,101,174,33,3,59,79,16,17,132,68,1,71,62,159,76,103,110,44,14,35,150,0,1,76,92,2,17,104,32,1,87,150,87,88,13,34,39,19,0,10,154,16,84,121,0,0,34,0,1,3,104,12,2,53,122,24,141,47,80,86,2,14,77,2,2,0,1,1,0,8,25,0,2,94,94,164,54,0,6,55,12,0,65,160,20,37,0,3,74,1,0,2,110,18,3,64,26,127,38,83,40,1,5,21,27,0,0,0,0,0,0,13,0,10,64,135,23,153,20,0,88,131,24,0,32,164,31,34,0,2,99,81,0,8,63,18,8,127,105,98,60,43,66,0,0,0,0,0,0,3,0,0,16,28,0,0,153,69,35,117,89,0,22,80,54,0,34,92,42,18,0,3,120,21,0,0,64,1,1,122,79,43,120,70,56,41,0,2,13,0,0,0,65,0,0,66,14,1,0,88,48,85,94,14,18,59,48,0,3,129,32,19,0,0,67,4,0,12,106,15,4,104,41,140,20,118,68,2,13,16,10,0,0,90,0,0,88,40,0,0,83,39,4,18,168,37,128,43,2,74,61,12,1,14,30,0,10,144,25,0,49,26,141,31,80,83,9,5,25,4,0,0,9,0,0,11,41,0,0,49,113,21,133,96,7,7,33,52,0,11,113,66,37,0,3,86,6,0,4,92,2,1,95,113,3,40,110,136,42,117,9,0,62,23,0,0,32,0,1,88,38,0,0,12,186,26,140,59,16,95,81,0,7,32,5,0,58,114,70,172,0,6,62,21,2,4,124,7,1,73,99,100,22,95,29,44,2,8,78,5,0,3,8,0,0,52,18,0,0,70,2,89,51,0,17,40,36,0,50,130,85,28,0,0,58,47,0,8,86,1,0,57,86,0,32,124,88,63,170,100,99,88,9,144,14,42,66,2,2,59,14,0,0,0,0,0,9,10,0,0,122,39,87,110,0,16,122,42,0,87,65,69,118,0,10,37,24,0,1,81,5,4,132,18,125,55,91,70,4,22,60,0,0,0,0,0,0,9,34,0,2,84,45,178,147,0,6,100,37,0,73,83,80,39,0,62,73,7,0,60,122,12,64,141,28,225,43,148,22,0,21,88,58,0,45,26,0,39,159,83,28,129,123,185,107,18,20,57,52,6,6,95,114,21,61

Secondary structure (DSSP, 8-state):
--TTTHHHHHHHHHT-S-HHHHHHHHHHHHHHTTSHHHHHHHHT-HHHHHHHHHHHHH---HHHHHHHHHHHHHHTTSHHHHHHHHHTTHHHHHHHGGG-S-HHHHHHHHHHHHHHHHH-TTHHHHHHHTTHHHHHHHGGG---HHHHHHHHHHHHHHHTT-HHHHHHHHHTTHHHHHHHHHHH---HHHHHHHHHHHHHTTSSTTTHHHHHHTTHHHHHHTTSSSS-HHHHHHHHHHHHHHHTT-TT-S--HHHHHHHHHHTT-S-HHHHHHHHHHHHHHTTT-HHHHHHHHHTTHHHHHHHHHHHHTT-HHHHHHHHHHHHHHTSSSTTHHHHHHHHHHTT-HHHHHHTTSTT--HHHHHHHHHHHHHHTTSGGGHHHHHHTTHHHHHHHHHHHHHHTT--TT--HHHHHHHHHHHHHHHTTSHHHHHHHHTTT-HHHHHHGGG-S-HHHHHHHHHHHHHHTTSHHHHHHHHHTT-HHHHHHHTT-SSHHHHHHHHHHHHHT-/--TTHHHHHHHH-